Protein AF-A0A5J6WJ07-F1 (afdb_monomer_lite)

Organism: NCBI:txid1202962

Foldseek 3Di:
DDDPPPPPPDPPPPPDPPDDDQPCPQLVVLVVLLVCLVLVQWDKAFPPDPQWPDFAQDAPVPDDPQRVVLQVQFPHDSVVSHRWGKTFTPAWKQFQKWKKFFPAPPDLVQQKKWFGAGHPDDTDIFSDWDQPPVRGMTMTGDRDTGRIMIHHPRMHTGITGIGRVVVCVVDPVSVVSSVVSVVSSVVVVVVSVVSVVVVVVVSVVVVVVVVVVVVVVVVVVVVVVVVVVVVVVVVVVVVVVVVVVVVVVVVVVVVVVVVVVVVVVVVVVVVVVVVVVVVVVVVVVVVVVVVVVVVVVVVVVVVVVVVVVVVCVVVPPPDDPDDPDPVVVLVVLVVVLVVLVVVLVVLVVVLVVLVVVVVVVVVVVVVVCVVCVPDDPVVVCVVCVVVVVVSVVVNVVSVVVSVVSVVVSVVSVVVVVLLVVLQVVLVVVLVPPDPDPDDPVVSVVVSVVSSVVSSVVSVVPPPPDDDPPVVVVVVVVVVVVVVVVD

Radius of gyration: 76.67 Å; chains: 1; bounding box: 136×44×197 Å

Secondary structure (DSSP, 8-state):
------------------PPPP--HHHHHHHHHHHHHHHTT-EEEETT-TTEEEEEE--TTT--HHHHHHHHTTT--GGGGTTSEEEEEEEEEEEEEEEEEES---STTTTPEEEEESTT---EEE--EEEPTTSSEEEEEEEEEEEEEEE-TTEEEEEEEEEEHHHHHH-HHHHHHHHHHHHHHHHHHHHHHHHHHHHHHHHHHHHHHHHHHHHHHHHHHHHHHHHHHHHHHHHHHHHHHHHHHHHHHHHHHHHHHHHHHHHHHHHHHHHHHHHHHHHHHHHHHHHHHHHHHHHHHHHHHHHHHHHHHHHHHTTSSSS-----SHHHHHHHHHHHHHHHHHHHHHHHHHHHHHHHHHHHHHHHHHHHHHHTTTS-HHHHHHHHHHHHHHHHHHHHHHHHHHHHHHHHHHHHHHHHHHHHHHHHHHHHHHHH---SS--HHHHHHHHHHHHHHHHHHHHHS------TTTHHHHHHHHHHHHHHT-

Structure (mmCIF, N/CA/C/O backbone):
data_AF-A0A5J6WJ07-F1
#
_entry.id   AF-A0A5J6WJ07-F1
#
loop_
_atom_site.group_PDB
_atom_site.id
_atom_site.type_symbol
_atom_site.label_atom_id
_atom_site.label_alt_id
_atom_site.label_comp_id
_atom_site.label_asym_id
_atom_site.label_entity_id
_atom_site.label_seq_id
_atom_site.pdbx_PDB_ins_code
_atom_site.Cartn_x
_atom_site.Cartn_y
_atom_site.Cartn_z
_atom_site.occupancy
_atom_site.B_iso_or_equiv
_atom_site.auth_seq_id
_atom_site.auth_comp_id
_atom_site.auth_asym_id
_atom_site.auth_atom_id
_atom_site.pdbx_PDB_model_num
ATOM 1 N N . MET A 1 1 ? -27.379 -14.131 2.337 1.00 37.34 1 MET A N 1
ATOM 2 C CA . MET A 1 1 ? -26.709 -12.844 2.600 1.00 37.34 1 MET A CA 1
ATOM 3 C C . MET A 1 1 ? -26.099 -12.434 1.275 1.00 37.34 1 MET A C 1
ATOM 5 O O . MET A 1 1 ? -25.048 -12.936 0.903 1.00 37.34 1 MET A O 1
ATOM 9 N N . SER A 1 2 ? -26.890 -11.721 0.479 1.00 28.39 2 SER A N 1
ATOM 10 C CA . SER A 1 2 ? -26.543 -11.354 -0.892 1.00 28.39 2 SER A CA 1
ATOM 11 C C . SER A 1 2 ? -25.590 -10.172 -0.823 1.00 28.39 2 SER A C 1
ATOM 13 O O . SER A 1 2 ? -25.933 -9.148 -0.241 1.00 28.39 2 SER A O 1
ATOM 15 N N . ILE A 1 3 ? -24.376 -10.349 -1.335 1.00 29.55 3 ILE A N 1
ATOM 16 C CA . ILE A 1 3 ? -23.416 -9.261 -1.493 1.00 29.55 3 ILE A CA 1
ATOM 17 C C . ILE A 1 3 ? -23.908 -8.470 -2.705 1.00 29.55 3 ILE A C 1
ATOM 19 O O . ILE A 1 3 ? -23.762 -8.926 -3.837 1.00 29.55 3 ILE A O 1
ATOM 23 N N . GLU A 1 4 ? -24.578 -7.344 -2.458 1.00 31.83 4 GLU A N 1
ATOM 24 C CA . GLU A 1 4 ? -24.832 -6.343 -3.491 1.00 31.83 4 GLU A CA 1
ATOM 25 C C . GLU A 1 4 ? -23.481 -5.864 -4.021 1.00 31.83 4 GLU A C 1
ATOM 27 O O . GLU A 1 4 ? -22.634 -5.367 -3.274 1.00 31.83 4 GLU A O 1
ATOM 32 N N . ALA A 1 5 ? -23.267 -6.085 -5.316 1.00 31.66 5 ALA A N 1
ATOM 33 C CA . ALA A 1 5 ? -22.160 -5.510 -6.048 1.00 31.66 5 ALA A CA 1
ATOM 34 C C . ALA A 1 5 ? -22.345 -3.988 -6.045 1.00 31.66 5 ALA A C 1
ATOM 36 O O . ALA A 1 5 ? -23.301 -3.473 -6.620 1.00 31.66 5 ALA A O 1
ATOM 37 N N . ILE A 1 6 ? -21.453 -3.283 -5.351 1.00 35.78 6 ILE A N 1
ATOM 38 C CA . ILE A 1 6 ? -21.335 -1.834 -5.474 1.00 35.78 6 ILE A CA 1
ATOM 39 C C . ILE A 1 6 ? -20.705 -1.591 -6.843 1.00 35.78 6 ILE A C 1
ATOM 41 O O . ILE A 1 6 ? -19.511 -1.825 -7.032 1.00 35.78 6 ILE A O 1
ATOM 45 N N . ASP A 1 7 ? -21.540 -1.189 -7.794 1.00 35.72 7 ASP A N 1
ATOM 46 C CA . ASP A 1 7 ? -21.124 -0.698 -9.100 1.00 35.72 7 ASP A CA 1
ATOM 47 C C . ASP A 1 7 ? -20.390 0.631 -8.874 1.00 35.72 7 ASP A C 1
ATOM 49 O O . ASP A 1 7 ? -20.989 1.632 -8.475 1.00 35.72 7 ASP A O 1
ATOM 53 N N . ILE A 1 8 ? -19.063 0.631 -9.016 1.00 46.22 8 ILE A N 1
ATOM 54 C CA . ILE A 1 8 ? -18.267 1.860 -8.955 1.00 46.22 8 ILE A CA 1
ATOM 55 C C . ILE A 1 8 ? -18.301 2.468 -10.362 1.00 46.22 8 ILE A C 1
ATOM 57 O O . ILE A 1 8 ? -17.357 2.335 -11.141 1.00 46.22 8 ILE A O 1
ATOM 61 N N . GLU A 1 9 ? -19.420 3.111 -10.699 1.00 42.97 9 GLU A N 1
ATOM 62 C CA . GLU A 1 9 ? -19.522 4.032 -11.836 1.00 42.97 9 GLU A CA 1
ATOM 63 C C . GLU A 1 9 ? -18.617 5.240 -11.559 1.00 42.97 9 GLU A C 1
ATOM 65 O O . GLU A 1 9 ? -19.004 6.201 -10.898 1.00 42.97 9 GLU A O 1
ATOM 70 N N . GLY A 1 10 ? -17.361 5.169 -11.995 1.00 51.19 10 GLY A N 1
ATOM 71 C CA . GLY A 1 10 ? -16.411 6.246 -11.728 1.00 51.19 10 GLY A CA 1
ATOM 72 C C . GLY A 1 10 ? -14.991 5.970 -12.190 1.00 51.19 10 GLY A C 1
ATOM 73 O O . GLY A 1 10 ? -14.046 6.345 -11.503 1.00 51.19 10 GLY A O 1
ATOM 74 N N . THR A 1 11 ? -14.793 5.301 -13.325 1.00 47.97 11 THR A N 1
ATOM 75 C CA . THR A 1 11 ? -13.485 5.348 -13.988 1.00 47.97 11 THR A CA 1
ATOM 76 C C . THR A 1 11 ? -13.360 6.696 -14.686 1.00 47.97 11 THR A C 1
ATOM 78 O O . THR A 1 11 ? -13.681 6.813 -15.868 1.00 47.97 11 THR A O 1
ATOM 81 N N . GLU A 1 12 ? -12.922 7.723 -13.953 1.00 55.66 12 GLU A N 1
ATOM 82 C CA . GLU A 1 12 ? -12.341 8.907 -14.586 1.00 55.66 12 GLU A CA 1
ATOM 83 C C . GLU A 1 12 ? -11.189 8.421 -15.465 1.00 55.66 12 GLU A C 1
ATOM 85 O O . GLU A 1 12 ? -10.170 7.914 -14.987 1.00 55.66 12 GLU A O 1
ATOM 90 N N . THR A 1 13 ? -11.377 8.510 -16.779 1.00 52.38 13 THR A N 1
ATOM 91 C CA . THR A 1 13 ? -10.292 8.346 -17.735 1.00 52.38 13 THR A CA 1
ATOM 92 C C . THR A 1 13 ? -9.251 9.402 -17.410 1.00 52.38 13 THR A C 1
ATOM 94 O O . THR A 1 13 ? -9.499 10.593 -17.583 1.00 52.38 13 THR A O 1
ATOM 97 N N . ILE A 1 14 ? -8.102 8.964 -16.897 1.00 59.06 14 ILE A N 1
ATOM 98 C CA . ILE A 1 14 ? -6.955 9.834 -16.656 1.00 59.06 14 ILE A CA 1
ATOM 99 C C . ILE A 1 14 ? -6.512 10.347 -18.025 1.00 59.06 14 ILE A C 1
ATOM 101 O O . ILE A 1 14 ? -5.858 9.630 -18.785 1.00 59.06 14 ILE A O 1
ATOM 105 N N . GLU A 1 15 ? -6.905 11.574 -18.355 1.00 64.88 15 GLU A N 1
ATOM 106 C CA . GLU A 1 15 ? -6.375 12.283 -19.510 1.00 64.88 15 GLU A CA 1
ATOM 107 C C . GLU A 1 15 ? -4.896 12.553 -19.235 1.00 64.88 15 GLU A C 1
ATOM 109 O O . GLU A 1 15 ? -4.520 13.430 -18.452 1.00 64.88 15 GLU A O 1
ATOM 114 N N . ILE A 1 16 ? -4.042 11.726 -19.837 1.00 68.00 16 ILE A N 1
ATOM 115 C CA . ILE A 1 16 ? -2.609 11.986 -19.870 1.00 68.00 16 ILE A CA 1
ATOM 116 C C . ILE A 1 16 ? -2.452 13.282 -20.667 1.00 68.00 16 ILE A C 1
ATOM 118 O O . ILE A 1 16 ? -2.943 13.335 -21.800 1.00 68.00 16 ILE A O 1
ATOM 122 N N . PRO A 1 17 ? -1.817 14.327 -20.105 1.00 70.56 17 PRO A N 1
ATOM 123 C CA . PRO A 1 17 ? -1.602 15.560 -20.839 1.00 70.56 17 PRO A CA 1
ATOM 124 C C . PRO A 1 17 ? -0.925 15.224 -22.168 1.00 70.56 17 PRO A C 1
ATOM 126 O O . PRO A 1 17 ? 0.066 14.495 -22.208 1.00 70.56 17 PRO A O 1
ATOM 129 N N . LEU A 1 18 ? -1.513 15.701 -23.265 1.00 68.69 18 LEU A N 1
ATOM 130 C CA . LEU A 1 18 ? -0.944 15.562 -24.599 1.00 68.69 18 LEU A CA 1
ATOM 131 C C . LEU A 1 18 ? 0.363 16.355 -24.627 1.00 68.69 18 LEU A C 1
ATOM 133 O O . LEU A 1 18 ? 0.358 17.573 -24.786 1.00 68.69 18 LEU A O 1
ATOM 137 N N . PHE A 1 19 ? 1.481 15.663 -24.429 1.00 70.25 19 PHE A N 1
ATOM 138 C CA . PHE A 1 19 ? 2.799 16.242 -24.635 1.00 70.25 19 PHE A CA 1
ATOM 139 C C . PHE A 1 19 ? 2.958 16.500 -26.134 1.00 70.25 19 PHE A C 1
ATOM 141 O O . PHE A 1 19 ? 2.785 15.589 -26.946 1.00 70.25 19 PHE A O 1
ATOM 148 N N . GLU A 1 20 ? 3.227 17.752 -26.508 1.00 72.19 20 GLU A N 1
ATOM 149 C CA . GLU A 1 20 ? 3.480 18.114 -27.902 1.00 72.19 20 GLU A CA 1
ATOM 150 C C . GLU A 1 20 ? 4.617 17.245 -28.439 1.00 72.19 20 GLU A C 1
ATOM 152 O O . GLU A 1 20 ? 5.695 17.194 -27.850 1.00 72.19 20 GLU A O 1
ATOM 157 N N . ASN A 1 21 ? 4.387 16.528 -29.540 1.00 74.00 21 ASN A N 1
ATOM 158 C CA . ASN A 1 21 ? 5.443 15.714 -30.129 1.00 74.00 21 ASN A CA 1
ATOM 159 C C . ASN A 1 21 ? 6.635 16.619 -30.471 1.00 74.00 21 ASN A C 1
ATOM 161 O O . ASN A 1 21 ? 6.431 17.675 -31.077 1.00 74.00 21 ASN A O 1
ATOM 165 N N . PRO A 1 22 ? 7.867 16.229 -30.106 1.00 74.94 22 PRO A N 1
ATOM 166 C CA . PRO A 1 22 ? 9.035 17.023 -30.437 1.00 74.94 22 PRO A CA 1
ATOM 167 C C . PRO A 1 22 ? 9.085 17.165 -31.960 1.00 74.94 22 PRO A C 1
ATOM 169 O O . PRO A 1 22 ? 8.996 16.169 -32.681 1.00 74.94 22 PRO A O 1
ATOM 172 N N . SER A 1 23 ? 9.156 18.406 -32.450 1.00 78.81 23 SER A N 1
ATOM 173 C CA . SER A 1 23 ? 9.185 18.690 -33.887 1.00 78.81 23 SER A CA 1
ATOM 174 C C . SER A 1 23 ? 10.395 17.992 -34.510 1.00 78.81 23 SER A C 1
ATOM 176 O O . SER A 1 23 ? 11.530 18.430 -34.356 1.00 78.81 23 SER A O 1
ATOM 178 N N . MET A 1 24 ? 10.150 16.885 -35.214 1.00 90.25 24 MET A N 1
ATOM 179 C CA . MET A 1 24 ? 11.176 16.136 -35.953 1.00 90.25 24 MET A CA 1
ATOM 180 C C . MET A 1 24 ? 11.641 16.882 -37.210 1.00 90.25 24 MET A C 1
ATOM 182 O O . MET A 1 24 ? 12.639 16.506 -37.818 1.00 90.25 24 MET A O 1
ATOM 186 N N . THR A 1 25 ? 10.936 17.953 -37.582 1.00 91.88 25 THR A N 1
ATOM 187 C CA . THR A 1 25 ? 11.107 18.682 -38.839 1.00 91.88 25 THR A CA 1
ATOM 188 C C . THR A 1 25 ? 12.549 19.148 -39.055 1.00 91.88 25 THR A C 1
ATOM 190 O O . THR A 1 25 ? 13.117 18.901 -40.117 1.00 91.88 25 THR A O 1
ATOM 193 N N . ASP A 1 26 ? 13.180 19.759 -38.050 1.00 90.12 26 ASP A N 1
ATOM 194 C CA . ASP A 1 26 ? 14.529 20.330 -38.190 1.00 90.12 26 ASP A CA 1
ATOM 195 C C . ASP A 1 26 ? 15.616 19.246 -38.282 1.00 90.12 26 ASP A C 1
ATOM 197 O O . ASP A 1 26 ? 16.564 19.350 -39.074 1.00 90.12 26 ASP A O 1
ATOM 201 N N . PHE A 1 27 ? 15.433 18.144 -37.548 1.00 93.56 27 PHE A N 1
ATOM 202 C CA . PHE A 1 27 ? 16.288 16.964 -37.649 1.00 93.56 27 PHE A CA 1
ATOM 203 C C . PHE A 1 27 ? 16.159 16.295 -39.023 1.00 93.56 27 PHE A C 1
ATOM 205 O O . PHE A 1 27 ? 17.170 15.985 -39.653 1.00 93.56 27 PHE A O 1
ATOM 212 N N . GLU A 1 28 ? 14.936 16.112 -39.525 1.00 93.44 28 GLU A N 1
ATOM 213 C CA . GLU A 1 28 ? 14.680 15.531 -40.847 1.00 93.44 28 GLU A CA 1
ATOM 214 C C . GLU A 1 28 ? 15.274 16.385 -41.970 1.00 93.44 28 GLU A C 1
ATOM 216 O O . GLU A 1 28 ? 15.907 15.852 -42.886 1.00 93.44 28 GLU A O 1
ATOM 221 N N . ILE A 1 29 ? 15.136 17.712 -41.886 1.00 94.31 29 ILE A N 1
ATOM 222 C CA . ILE A 1 29 ? 15.759 18.649 -42.828 1.00 94.31 29 ILE A CA 1
ATOM 223 C C . ILE A 1 29 ? 17.283 18.484 -42.810 1.00 94.31 29 ILE A C 1
ATOM 225 O O . ILE A 1 29 ? 17.903 18.350 -43.871 1.00 94.31 29 ILE A O 1
ATOM 229 N N . SER A 1 30 ? 17.898 18.440 -41.626 1.00 93.75 30 SER A N 1
ATOM 230 C CA . SER A 1 30 ? 19.351 18.286 -41.488 1.00 93.75 30 SER A CA 1
ATOM 231 C C . SER A 1 30 ? 19.852 16.915 -41.952 1.00 93.75 30 SER A C 1
ATOM 233 O O . SER A 1 30 ? 20.887 16.828 -42.617 1.00 93.75 30 SER A O 1
ATOM 235 N N . MET A 1 31 ? 19.094 15.849 -41.690 1.00 94.25 31 MET A N 1
ATOM 236 C CA . MET A 1 31 ? 19.391 14.491 -42.149 1.00 94.25 31 MET A CA 1
ATOM 237 C C . MET A 1 31 ? 19.309 14.399 -43.675 1.00 94.25 31 MET A C 1
ATOM 239 O O . MET A 1 31 ? 20.206 13.858 -44.323 1.00 94.25 31 MET A O 1
ATOM 243 N N . ASN A 1 32 ? 18.278 14.993 -44.276 1.00 94.19 32 ASN A N 1
ATOM 244 C CA . ASN A 1 32 ? 18.139 15.071 -45.728 1.00 94.19 32 ASN A CA 1
ATOM 245 C C . ASN A 1 32 ? 19.266 15.886 -46.366 1.00 94.19 32 ASN A C 1
ATOM 247 O O . ASN A 1 32 ? 19.793 15.484 -47.406 1.00 94.19 32 ASN A O 1
ATOM 251 N N . LYS A 1 33 ? 19.684 16.992 -45.739 1.00 94.81 33 LYS A N 1
ATOM 252 C CA . LYS A 1 33 ? 20.829 17.789 -46.194 1.00 94.81 33 LYS A CA 1
ATOM 253 C C . LYS A 1 33 ? 22.119 16.970 -46.170 1.00 94.81 33 LYS A C 1
ATOM 255 O O . LYS A 1 33 ? 22.821 16.938 -47.175 1.00 94.81 33 LYS A O 1
ATOM 260 N N . PHE A 1 34 ? 22.395 16.256 -45.079 1.00 95.19 34 PHE A N 1
ATOM 261 C CA . PHE A 1 34 ? 23.558 15.373 -44.967 1.00 95.19 34 PHE A CA 1
ATOM 262 C C . PHE A 1 34 ? 23.544 14.249 -46.012 1.00 95.19 34 PHE A C 1
ATOM 264 O O . PHE A 1 34 ? 24.521 14.073 -46.743 1.00 95.19 34 PHE A O 1
ATOM 271 N N . ASN A 1 35 ? 22.411 13.561 -46.167 1.00 92.56 35 ASN A N 1
ATOM 272 C CA . ASN A 1 35 ? 22.239 12.525 -47.184 1.00 92.56 35 ASN A CA 1
ATOM 273 C C . ASN A 1 35 ? 22.428 13.078 -48.599 1.00 92.56 35 ASN A C 1
ATOM 275 O O . ASN A 1 35 ? 23.079 12.443 -49.421 1.00 92.56 35 ASN A O 1
ATOM 279 N N . THR A 1 36 ? 21.913 14.272 -48.890 1.00 93.56 36 THR A N 1
ATOM 280 C CA . THR A 1 36 ? 22.092 14.927 -50.194 1.00 93.56 36 THR A CA 1
ATOM 281 C C . THR A 1 36 ? 23.555 15.314 -50.428 1.00 93.56 36 THR A C 1
ATOM 283 O O . THR A 1 36 ? 24.085 15.089 -51.519 1.00 93.56 36 THR A O 1
ATOM 286 N N . SER A 1 37 ? 24.250 15.823 -49.405 1.00 93.44 37 SER A N 1
ATOM 287 C CA . SER A 1 37 ? 25.681 16.145 -49.476 1.00 93.44 37 SER A CA 1
ATOM 288 C C . SER A 1 37 ? 26.547 14.911 -49.738 1.00 93.44 37 SER A C 1
ATOM 290 O O . SER A 1 37 ? 27.511 15.016 -50.490 1.00 93.44 37 SER A O 1
ATOM 292 N N . ILE A 1 38 ? 26.188 13.743 -49.192 1.00 91.69 38 ILE A N 1
ATOM 293 C CA . ILE A 1 38 ? 26.867 12.465 -49.467 1.00 91.69 38 ILE A CA 1
ATOM 294 C C . ILE A 1 38 ? 26.488 11.924 -50.849 1.00 91.69 38 ILE A C 1
ATOM 296 O O . ILE A 1 38 ? 27.361 11.586 -51.646 1.00 91.69 38 ILE A O 1
ATOM 300 N N . ASN A 1 39 ? 25.192 11.861 -51.157 1.00 92.44 39 ASN A N 1
ATOM 301 C CA . ASN A 1 39 ? 24.683 11.273 -52.396 1.00 92.44 39 ASN A CA 1
ATOM 302 C C . ASN A 1 39 ? 25.146 12.043 -53.634 1.00 92.44 39 ASN A C 1
ATOM 304 O O . ASN A 1 39 ? 25.409 11.433 -54.665 1.00 92.44 39 ASN A O 1
ATOM 308 N N . SER A 1 40 ? 25.321 13.362 -53.523 1.00 93.12 40 SER A N 1
ATOM 309 C CA . SER A 1 40 ? 25.875 14.189 -54.603 1.00 93.12 40 SER A CA 1
ATOM 310 C C . SER A 1 40 ? 27.331 13.857 -54.961 1.00 93.12 40 SER A C 1
ATOM 312 O O . SER A 1 40 ? 27.799 14.276 -56.017 1.00 93.12 40 SER A O 1
ATOM 314 N N . GLN A 1 41 ? 28.041 13.087 -54.128 1.00 94.19 41 GLN A N 1
ATOM 315 C CA . GLN A 1 41 ? 29.410 12.638 -54.412 1.00 94.19 41 GLN A CA 1
ATOM 316 C C . GLN A 1 41 ? 29.469 11.346 -55.216 1.00 94.19 41 GLN A C 1
ATOM 318 O O . GLN A 1 41 ? 30.511 11.035 -55.798 1.00 94.19 41 GLN A O 1
ATOM 323 N N . PHE A 1 42 ? 28.371 10.589 -55.254 1.00 95.31 42 PHE A N 1
ATOM 324 C CA . PHE A 1 42 ? 28.301 9.379 -56.051 1.00 95.31 42 PHE A CA 1
ATOM 325 C C . PHE A 1 42 ? 28.155 9.737 -57.527 1.00 95.31 42 PHE A C 1
ATOM 327 O O . PHE A 1 42 ? 27.244 10.450 -57.943 1.00 95.31 42 PHE A O 1
ATOM 334 N N . MET A 1 43 ? 29.058 9.197 -58.334 1.00 95.50 43 MET A N 1
ATOM 335 C CA . MET A 1 43 ? 28.972 9.201 -59.784 1.00 95.50 43 MET A CA 1
ATOM 336 C C . MET A 1 43 ? 28.451 7.853 -60.282 1.00 95.50 43 MET A C 1
ATOM 338 O O . MET A 1 43 ? 28.760 6.796 -59.728 1.00 95.50 43 MET A O 1
ATOM 342 N N . ASN A 1 44 ? 27.698 7.886 -61.379 1.00 96.44 44 ASN A N 1
ATOM 343 C CA . ASN A 1 44 ? 27.260 6.681 -62.071 1.00 96.44 44 ASN A CA 1
ATOM 344 C C . ASN A 1 44 ? 28.325 6.252 -63.085 1.00 96.44 44 ASN A C 1
ATOM 346 O O . ASN A 1 44 ? 28.519 6.891 -64.119 1.00 96.44 44 ASN A O 1
ATOM 350 N N . VAL A 1 45 ? 29.010 5.150 -62.796 1.00 96.88 45 VAL A N 1
ATOM 351 C CA . VAL A 1 45 ? 29.990 4.521 -63.683 1.00 96.88 45 VAL A CA 1
ATOM 352 C C . VAL A 1 45 ? 29.272 3.480 -64.533 1.00 96.88 45 VAL A C 1
ATOM 354 O O . VAL A 1 45 ? 28.983 2.385 -64.064 1.00 96.88 45 VAL A O 1
ATOM 357 N N . SER A 1 46 ? 28.945 3.827 -65.776 1.00 96.56 46 SER A N 1
ATOM 358 C CA . SER A 1 46 ? 28.323 2.918 -66.747 1.00 96.56 46 SER A CA 1
ATOM 359 C C . SER A 1 46 ? 29.362 2.208 -67.620 1.00 96.56 46 SER A C 1
ATOM 361 O O . SER A 1 46 ? 30.532 2.583 -67.640 1.00 96.56 46 SER A O 1
ATOM 363 N N . THR A 1 47 ? 28.926 1.195 -68.371 1.00 93.50 47 THR A N 1
ATOM 364 C CA . THR A 1 47 ? 29.729 0.327 -69.260 1.00 93.50 47 THR A CA 1
ATOM 365 C C . THR A 1 47 ? 30.696 1.073 -70.195 1.00 93.50 47 THR A C 1
ATOM 367 O O . THR A 1 47 ? 31.749 0.536 -70.522 1.00 93.50 47 THR A O 1
ATOM 370 N N . GLY A 1 48 ? 30.358 2.296 -70.621 1.00 91.94 48 GLY A N 1
ATOM 371 C CA . GLY A 1 48 ? 31.181 3.132 -71.511 1.00 91.94 48 GLY A CA 1
ATOM 372 C C . GLY A 1 48 ? 31.964 4.246 -70.808 1.00 91.94 48 GLY A C 1
ATOM 373 O O . GLY A 1 48 ? 32.494 5.134 -71.471 1.00 91.94 48 GLY A O 1
ATOM 374 N N . SER A 1 49 ? 31.991 4.258 -69.475 1.00 95.38 49 SER A N 1
ATOM 375 C CA . SER A 1 49 ? 32.694 5.282 -68.706 1.00 95.38 49 SER A CA 1
ATOM 376 C C . SER A 1 49 ? 34.209 5.167 -68.876 1.00 95.38 49 SER A C 1
ATOM 378 O O . SER A 1 49 ? 34.768 4.077 -68.804 1.00 95.38 49 SER A O 1
ATOM 380 N N . GLN A 1 50 ? 34.898 6.309 -68.979 1.00 94.81 50 GLN A N 1
ATOM 381 C CA . GLN A 1 50 ? 36.371 6.384 -68.987 1.00 94.81 50 GLN A CA 1
ATOM 382 C C . GLN A 1 50 ? 37.014 5.862 -67.687 1.00 94.81 50 GLN A C 1
ATOM 384 O O . GLN A 1 50 ? 38.227 5.672 -67.609 1.00 94.81 50 GLN A O 1
ATOM 389 N N . ARG A 1 51 ? 36.204 5.640 -66.645 1.00 94.25 51 ARG A N 1
ATOM 390 C CA . ARG A 1 51 ? 36.630 5.045 -65.373 1.00 94.25 51 ARG A CA 1
ATOM 391 C C . ARG A 1 51 ? 36.711 3.522 -65.410 1.00 94.25 51 ARG A C 1
ATOM 393 O O . ARG A 1 51 ? 37.123 2.932 -64.417 1.00 94.25 51 ARG A O 1
ATOM 400 N N . ILE A 1 52 ? 36.319 2.893 -66.515 1.00 95.69 52 ILE A N 1
ATOM 401 C CA . ILE A 1 52 ? 36.467 1.458 -66.743 1.00 95.69 52 ILE A CA 1
ATOM 402 C C . ILE A 1 52 ? 37.677 1.245 -67.654 1.00 95.69 52 ILE A C 1
ATOM 404 O O . ILE A 1 52 ? 37.692 1.692 -68.796 1.00 95.69 52 ILE A O 1
ATOM 408 N N . ASN A 1 53 ? 38.686 0.548 -67.138 1.00 94.94 53 ASN A N 1
ATOM 409 C CA . ASN A 1 53 ? 39.895 0.196 -67.879 1.00 94.94 53 ASN A CA 1
ATOM 410 C C . ASN A 1 53 ? 39.709 -1.098 -68.690 1.00 94.94 53 ASN A C 1
ATOM 412 O O . ASN A 1 53 ? 40.272 -1.250 -69.769 1.00 94.94 53 ASN A O 1
ATOM 416 N N . PHE A 1 54 ? 38.912 -2.039 -68.177 1.00 96.25 54 PHE A N 1
ATOM 417 C CA . PHE A 1 54 ? 38.593 -3.295 -68.857 1.00 96.25 54 PHE A CA 1
ATOM 418 C C . PHE A 1 54 ? 37.164 -3.727 -68.525 1.00 96.25 54 PHE A C 1
ATOM 420 O O . PHE A 1 54 ? 36.756 -3.639 -67.369 1.00 96.25 54 PHE A O 1
ATOM 427 N N . ASN A 1 55 ? 36.415 -4.192 -69.523 1.00 96.06 55 ASN A N 1
ATOM 428 C CA . ASN A 1 55 ? 35.083 -4.768 -69.352 1.00 96.06 55 ASN A CA 1
ATOM 429 C C . ASN A 1 55 ? 34.834 -5.806 -70.446 1.00 96.06 55 ASN A C 1
ATOM 431 O O . ASN A 1 55 ? 34.549 -5.458 -71.592 1.00 96.06 55 ASN A O 1
ATOM 435 N N . GLY A 1 56 ? 34.977 -7.076 -70.089 1.00 95.75 56 GLY A N 1
ATOM 436 C CA . GLY A 1 56 ? 34.796 -8.177 -71.020 1.00 95.75 56 GLY A CA 1
ATOM 437 C C . GLY A 1 56 ? 35.254 -9.507 -70.441 1.00 95.75 56 GLY A C 1
ATOM 438 O O . GLY A 1 56 ? 35.644 -9.601 -69.277 1.00 95.75 56 GLY A O 1
ATOM 439 N N . ILE A 1 57 ? 35.183 -10.546 -71.268 1.00 96.12 57 ILE A N 1
ATOM 440 C CA . ILE A 1 57 ? 35.730 -11.859 -70.928 1.00 96.12 57 ILE A CA 1
ATOM 441 C C . ILE A 1 57 ? 37.255 -11.741 -70.941 1.00 96.12 57 ILE A C 1
ATOM 443 O O . ILE A 1 57 ? 37.839 -11.348 -71.953 1.00 96.12 57 ILE A O 1
ATOM 447 N N . LEU A 1 58 ? 37.891 -12.032 -69.809 1.00 96.38 58 LEU A N 1
ATOM 448 C CA . LEU A 1 58 ? 39.335 -11.932 -69.664 1.00 96.38 58 LEU A CA 1
ATOM 449 C C . LEU A 1 58 ? 40.018 -13.012 -70.508 1.00 96.38 58 LEU A C 1
ATOM 451 O O . LEU A 1 58 ? 39.686 -14.188 -70.390 1.00 96.38 58 LEU A O 1
ATOM 455 N N . SER A 1 59 ? 40.987 -12.609 -71.329 1.00 95.81 59 SER A N 1
ATOM 456 C CA . SER A 1 59 ? 41.917 -13.518 -71.999 1.00 95.81 59 SER A CA 1
ATOM 457 C C . SER A 1 59 ? 43.338 -13.123 -71.623 1.00 95.81 59 SER A C 1
ATOM 459 O O . SER A 1 59 ? 43.717 -11.959 -71.790 1.00 95.81 59 SER A O 1
ATOM 461 N N . VAL A 1 60 ? 44.124 -14.075 -71.113 1.00 93.06 60 VAL A N 1
ATOM 462 C CA . VAL A 1 60 ? 45.498 -13.823 -70.630 1.00 93.06 60 VAL A CA 1
ATOM 463 C C . VAL A 1 60 ? 46.392 -13.180 -71.702 1.00 93.06 60 VAL A C 1
ATOM 465 O O . VAL A 1 60 ? 47.262 -12.372 -71.372 1.00 93.06 60 VAL A O 1
ATOM 468 N N . GLU A 1 61 ? 46.163 -13.491 -72.979 1.00 92.56 61 GLU A N 1
ATOM 469 C CA . GLU A 1 61 ? 46.955 -12.987 -74.109 1.00 92.56 61 GLU A CA 1
ATOM 470 C C . GLU A 1 61 ? 46.519 -11.590 -74.585 1.00 92.56 61 GLU A C 1
ATOM 472 O O . GLU A 1 61 ? 47.327 -10.848 -75.141 1.00 92.56 61 GLU A O 1
ATOM 477 N N . GLY A 1 62 ? 45.257 -11.212 -74.349 1.00 88.94 62 GLY A N 1
ATOM 478 C CA . GLY A 1 62 ? 44.646 -9.984 -74.875 1.00 88.94 62 GLY A CA 1
ATOM 479 C C . GLY A 1 62 ? 44.554 -8.818 -73.886 1.00 88.94 62 GLY A C 1
ATOM 480 O O . GLY A 1 62 ? 43.988 -7.777 -74.219 1.00 88.94 62 GLY A O 1
ATOM 481 N N . ILE A 1 63 ? 45.054 -8.982 -72.661 1.00 93.31 63 ILE A N 1
ATOM 482 C CA . ILE A 1 63 ? 44.916 -7.989 -71.592 1.00 93.31 63 ILE A CA 1
ATOM 483 C C . ILE A 1 63 ? 46.008 -6.908 -71.653 1.00 93.31 63 ILE A C 1
ATOM 485 O O . ILE A 1 63 ? 47.198 -7.204 -71.772 1.00 93.31 63 ILE A O 1
ATOM 489 N N . ASP A 1 64 ? 45.620 -5.637 -71.505 1.00 93.88 64 ASP A N 1
ATOM 490 C CA . ASP A 1 64 ? 46.587 -4.539 -71.404 1.00 93.88 64 ASP A CA 1
ATOM 491 C C . ASP A 1 64 ? 47.475 -4.669 -70.150 1.00 93.88 64 ASP A C 1
ATOM 493 O O . ASP A 1 64 ? 47.056 -5.112 -69.075 1.00 93.88 64 ASP A O 1
ATOM 497 N N . SER A 1 65 ? 48.713 -4.199 -70.278 1.00 93.38 65 SER A N 1
ATOM 498 C CA . SER A 1 65 ? 49.716 -4.109 -69.219 1.00 93.38 65 SER A CA 1
ATOM 499 C C . SER A 1 65 ? 49.203 -3.445 -67.932 1.00 93.38 65 SER A C 1
ATOM 501 O O . SER A 1 65 ? 49.542 -3.904 -66.836 1.00 93.38 65 SER A O 1
ATOM 503 N N . LYS A 1 66 ? 48.346 -2.412 -68.023 1.00 92.62 66 LYS A N 1
ATOM 504 C CA . LYS A 1 66 ? 47.761 -1.751 -66.843 1.00 92.62 66 LYS A CA 1
ATOM 505 C C . LYS A 1 66 ? 46.752 -2.645 -66.133 1.00 92.62 66 LYS A C 1
ATOM 507 O O . LYS A 1 66 ? 46.790 -2.753 -64.909 1.00 92.62 66 LYS A O 1
ATOM 512 N N . ALA A 1 67 ? 45.875 -3.304 -66.887 1.00 93.38 67 ALA A N 1
ATOM 513 C CA . ALA A 1 67 ? 44.891 -4.240 -66.348 1.00 93.38 67 ALA A CA 1
ATOM 514 C C . ALA A 1 67 ? 45.578 -5.453 -65.695 1.00 93.38 67 ALA A C 1
ATOM 516 O O . ALA A 1 67 ? 45.231 -5.828 -64.575 1.00 93.38 67 ALA A O 1
ATOM 517 N N . LYS A 1 68 ? 46.640 -5.978 -66.323 1.00 94.12 68 LYS A N 1
ATOM 518 C CA . LYS A 1 68 ? 47.501 -7.017 -65.740 1.00 94.12 68 LYS A CA 1
ATOM 519 C C . LYS A 1 68 ? 48.103 -6.573 -64.410 1.00 94.12 68 LYS A C 1
ATOM 521 O O . LYS A 1 68 ? 48.034 -7.318 -63.441 1.00 94.12 68 LYS A O 1
ATOM 526 N N . LYS A 1 69 ? 48.629 -5.345 -64.329 1.00 92.56 69 LYS A N 1
ATOM 527 C CA . LYS A 1 69 ? 49.168 -4.790 -63.078 1.00 92.56 69 LYS A CA 1
ATOM 528 C C . LYS A 1 69 ? 48.102 -4.682 -61.982 1.00 92.56 69 LYS A C 1
ATOM 530 O O . LYS A 1 69 ? 48.389 -5.032 -60.846 1.00 92.56 69 LYS A O 1
ATOM 535 N N . ILE A 1 70 ? 46.883 -4.239 -62.304 1.00 92.25 70 ILE A N 1
ATOM 536 C CA . ILE A 1 70 ? 45.779 -4.147 -61.329 1.00 92.25 70 ILE A CA 1
ATOM 537 C C . ILE A 1 70 ? 45.439 -5.525 -60.747 1.00 92.25 70 ILE A C 1
ATOM 539 O O . ILE A 1 70 ? 45.300 -5.641 -59.531 1.00 92.25 70 ILE A O 1
ATOM 543 N N . ILE A 1 71 ? 45.336 -6.557 -61.594 1.00 92.62 71 ILE A N 1
ATOM 544 C CA . ILE A 1 71 ? 45.034 -7.928 -61.155 1.00 92.62 71 ILE A CA 1
ATOM 545 C C . ILE A 1 71 ? 46.195 -8.499 -60.338 1.00 92.62 71 ILE A C 1
ATOM 547 O O . ILE A 1 71 ? 45.958 -9.013 -59.251 1.00 92.62 71 ILE A O 1
ATOM 551 N N . THR A 1 72 ? 47.441 -8.359 -60.796 1.00 90.75 72 THR A N 1
ATOM 552 C CA . THR A 1 72 ? 48.618 -8.869 -60.070 1.00 90.75 72 THR A CA 1
ATOM 553 C C . THR A 1 72 ? 48.820 -8.179 -58.720 1.00 90.75 72 THR A C 1
ATOM 555 O O . THR A 1 72 ? 49.256 -8.816 -57.769 1.00 90.75 72 THR A O 1
ATOM 558 N N . ASN A 1 73 ? 48.486 -6.889 -58.614 1.00 90.25 73 ASN A N 1
ATOM 559 C CA . ASN A 1 73 ? 48.496 -6.161 -57.342 1.00 90.25 73 ASN A CA 1
ATOM 560 C C . ASN A 1 73 ? 47.276 -6.487 -56.457 1.00 90.25 73 ASN A C 1
ATOM 562 O O . ASN A 1 73 ? 47.157 -5.971 -55.348 1.00 90.25 73 ASN A O 1
ATOM 566 N N . SER A 1 74 ? 46.344 -7.310 -56.931 1.00 89.38 74 SER A N 1
ATOM 567 C CA . SER A 1 74 ? 45.217 -7.815 -56.148 1.00 89.38 74 SER A CA 1
ATOM 568 C C . SER A 1 74 ? 45.472 -9.259 -55.708 1.00 89.38 74 SER A C 1
ATOM 570 O O . SER A 1 74 ? 46.415 -9.908 -56.150 1.00 89.38 74 SER A O 1
ATOM 572 N N . ASN A 1 75 ? 44.593 -9.810 -54.875 1.00 82.38 75 ASN A N 1
ATOM 573 C CA . ASN A 1 75 ? 44.709 -11.191 -54.395 1.00 82.38 75 ASN A CA 1
ATOM 574 C C . ASN A 1 75 ? 44.230 -12.253 -55.414 1.00 82.38 75 ASN A C 1
ATOM 576 O O . ASN A 1 75 ? 43.794 -13.341 -55.023 1.00 82.38 75 ASN A O 1
ATOM 580 N N . TYR A 1 76 ? 44.281 -11.959 -56.716 1.00 91.12 76 TYR A N 1
ATOM 581 C CA . TYR A 1 76 ? 43.861 -12.864 -57.787 1.00 91.12 76 TYR A CA 1
ATOM 582 C C . TYR A 1 76 ? 45.012 -13.189 -58.737 1.00 91.12 76 TYR A C 1
ATOM 584 O O . TYR A 1 76 ? 45.720 -12.311 -59.221 1.00 91.12 76 TYR A O 1
ATOM 592 N N . GLU A 1 77 ? 45.159 -14.474 -59.053 1.00 92.19 77 GLU A N 1
ATOM 593 C CA . GLU A 1 77 ? 46.060 -14.929 -60.106 1.00 92.19 77 GLU A CA 1
ATOM 594 C C . GLU A 1 77 ? 45.394 -14.726 -61.467 1.00 92.19 77 GLU A C 1
ATOM 596 O O . GLU A 1 77 ? 44.266 -15.168 -61.679 1.00 92.19 77 GLU A O 1
ATOM 601 N N . ILE A 1 78 ? 46.098 -14.092 -62.407 1.00 94.50 78 ILE A N 1
ATOM 602 C CA . ILE A 1 78 ? 45.542 -13.770 -63.729 1.00 94.50 78 ILE A CA 1
ATOM 603 C C . ILE A 1 78 ? 45.064 -15.009 -64.496 1.00 94.50 78 ILE A C 1
ATOM 605 O O . ILE A 1 78 ? 44.029 -14.964 -65.151 1.00 94.50 78 ILE A O 1
ATOM 609 N N . ASN A 1 79 ? 45.772 -16.130 -64.346 1.00 94.69 79 ASN A N 1
ATOM 610 C CA . ASN A 1 79 ? 45.430 -17.395 -64.992 1.00 94.69 79 ASN A CA 1
ATOM 611 C C . ASN A 1 79 ? 44.127 -17.993 -64.441 1.00 94.69 79 ASN A C 1
ATOM 613 O O . ASN A 1 79 ? 43.439 -18.713 -65.152 1.00 94.69 79 ASN A O 1
ATOM 617 N N . ALA A 1 80 ? 43.776 -17.694 -63.186 1.00 93.81 80 ALA A N 1
ATOM 618 C CA . ALA A 1 80 ? 42.545 -18.179 -62.567 1.00 93.81 80 ALA A CA 1
ATOM 619 C C . ALA A 1 80 ? 41.302 -17.393 -63.014 1.00 93.81 80 ALA A C 1
ATOM 621 O O . ALA A 1 80 ? 40.187 -17.815 -62.725 1.00 93.81 80 ALA A O 1
ATOM 622 N N . LEU A 1 81 ? 41.499 -16.250 -63.678 1.00 95.25 81 LEU A N 1
ATOM 623 C CA . LEU A 1 81 ? 40.430 -15.396 -64.191 1.00 95.25 81 LEU A CA 1
ATOM 624 C C . LEU A 1 81 ? 40.209 -15.570 -65.703 1.00 95.25 81 LEU A C 1
ATOM 626 O O . LEU A 1 81 ? 39.352 -14.891 -66.265 1.00 95.25 81 LEU A O 1
ATOM 630 N N . ASP A 1 82 ? 40.977 -16.435 -66.375 1.00 95.88 82 ASP A N 1
ATOM 631 C CA . ASP A 1 82 ? 40.851 -16.664 -67.818 1.00 95.88 82 ASP A CA 1
ATOM 632 C C . ASP A 1 82 ? 39.458 -17.214 -68.163 1.00 95.88 82 ASP A C 1
ATOM 634 O O . ASP A 1 82 ? 38.974 -18.170 -67.554 1.00 95.88 82 ASP A O 1
ATOM 638 N N . GLY A 1 83 ? 38.783 -16.572 -69.116 1.00 94.50 83 GLY A N 1
ATOM 639 C CA . GLY A 1 83 ? 37.406 -16.891 -69.493 1.00 94.50 83 GLY A CA 1
ATOM 640 C C . GLY A 1 83 ? 36.320 -16.303 -68.581 1.00 94.50 83 GLY A C 1
ATOM 641 O O . GLY A 1 83 ? 35.134 -16.498 -68.857 1.00 94.50 83 GLY A O 1
ATOM 642 N N . GLU A 1 84 ? 36.670 -15.558 -67.529 1.00 96.06 84 GLU A N 1
ATOM 643 C CA . GLU A 1 84 ? 35.693 -14.918 -66.640 1.00 96.06 84 GLU A CA 1
ATOM 644 C C . GLU A 1 84 ? 35.336 -13.498 -67.101 1.00 96.06 84 GLU A C 1
ATOM 646 O O . GLU A 1 84 ? 36.154 -12.789 -67.688 1.00 96.06 84 GLU A O 1
ATOM 651 N N . LEU A 1 85 ? 34.105 -13.052 -66.825 1.00 96.06 85 LEU A N 1
ATOM 652 C CA . LEU A 1 85 ? 33.689 -11.678 -67.109 1.00 96.06 85 LEU A CA 1
ATOM 653 C C . LEU A 1 85 ? 34.230 -10.747 -66.020 1.00 96.06 85 LEU A C 1
ATOM 655 O O . LEU A 1 85 ? 33.736 -10.749 -64.891 1.00 96.06 85 LEU A O 1
ATOM 659 N N . VAL A 1 86 ? 35.229 -9.938 -66.361 1.00 96.81 86 VAL A N 1
ATOM 660 C CA . VAL A 1 86 ? 35.904 -9.039 -65.419 1.00 96.81 86 VAL A CA 1
ATOM 661 C C . VAL A 1 86 ? 35.649 -7.587 -65.809 1.00 96.81 86 VAL A C 1
ATOM 663 O O . VAL A 1 86 ? 35.824 -7.199 -66.964 1.00 96.81 86 VAL A O 1
ATOM 666 N N . ILE A 1 87 ? 35.278 -6.769 -64.824 1.00 97.31 87 ILE A N 1
ATOM 667 C CA . ILE A 1 87 ? 35.283 -5.309 -64.926 1.00 97.31 87 ILE A CA 1
ATOM 668 C C . ILE A 1 87 ? 36.392 -4.771 -64.033 1.00 97.31 87 ILE A C 1
ATOM 670 O O . ILE A 1 87 ? 36.383 -5.011 -62.828 1.00 97.31 87 ILE A O 1
ATOM 674 N N . LEU A 1 88 ? 37.332 -4.027 -64.612 1.00 96.81 88 LEU A N 1
ATOM 675 C CA . LEU A 1 88 ? 38.385 -3.322 -63.886 1.00 96.81 88 LEU A CA 1
ATOM 676 C C . LEU A 1 88 ? 38.178 -1.819 -64.011 1.00 96.81 88 LEU A C 1
ATOM 678 O O . LEU A 1 88 ? 38.044 -1.289 -65.115 1.00 96.81 88 LEU A O 1
ATOM 682 N N . PHE A 1 89 ? 38.207 -1.132 -62.877 1.00 96.44 89 PHE A N 1
ATOM 683 C CA . PHE A 1 89 ? 38.187 0.319 -62.803 1.00 96.44 89 PHE A CA 1
ATOM 684 C C . PHE A 1 89 ? 39.601 0.886 -62.958 1.00 96.44 89 PHE A C 1
ATOM 686 O O . PHE A 1 89 ? 40.590 0.248 -62.592 1.00 96.44 89 PHE A O 1
ATOM 693 N N . THR A 1 90 ? 39.694 2.089 -63.519 1.00 94.06 90 THR A N 1
ATOM 694 C CA . THR A 1 90 ? 40.965 2.795 -63.734 1.00 94.06 90 THR A CA 1
ATOM 695 C C . THR A 1 90 ? 41.639 3.144 -62.404 1.00 94.06 90 THR A C 1
ATOM 697 O O . THR A 1 90 ? 42.839 2.926 -62.245 1.00 94.06 90 THR A O 1
ATOM 700 N N . ASP A 1 91 ? 40.843 3.595 -61.432 1.00 93.19 91 ASP A N 1
ATOM 701 C CA . ASP A 1 91 ? 41.264 3.982 -60.085 1.00 93.19 91 ASP A CA 1
ATOM 702 C C . ASP A 1 91 ? 40.460 3.197 -59.031 1.00 93.19 91 ASP A C 1
ATOM 704 O O . ASP A 1 91 ? 39.393 2.667 -59.352 1.00 93.19 91 ASP A O 1
ATOM 708 N N . PRO A 1 92 ? 40.930 3.091 -57.772 1.00 94.25 92 PRO A N 1
ATOM 709 C CA . PRO A 1 92 ? 40.121 2.545 -56.685 1.00 94.25 92 PRO A CA 1
ATOM 710 C C . PRO A 1 92 ? 38.841 3.361 -56.499 1.00 94.25 92 PRO A C 1
ATOM 712 O O . PRO A 1 92 ? 38.895 4.564 -56.239 1.00 94.25 92 PRO A O 1
ATOM 715 N N . LEU A 1 93 ? 37.694 2.696 -56.594 1.00 95.75 93 LEU A N 1
ATOM 716 C CA . LEU A 1 93 ? 36.390 3.317 -56.407 1.00 95.75 93 LEU A CA 1
ATOM 717 C C . LEU A 1 93 ? 35.733 2.773 -55.143 1.00 95.75 93 LEU A C 1
ATOM 719 O O . LEU A 1 93 ? 35.708 1.562 -54.931 1.00 95.75 93 LEU A O 1
ATOM 723 N N . TYR A 1 94 ? 35.156 3.655 -54.330 1.00 95.69 94 TYR A N 1
ATOM 724 C CA . TYR A 1 94 ? 34.216 3.236 -53.296 1.00 95.69 94 TYR A CA 1
ATOM 725 C C . TYR A 1 94 ? 32.858 2.996 -53.947 1.00 95.69 94 TYR A C 1
ATOM 727 O O . TYR A 1 94 ? 32.190 3.944 -54.353 1.00 95.69 94 TYR A O 1
ATOM 735 N N . VAL A 1 95 ? 32.454 1.738 -54.088 1.00 96.19 95 VAL A N 1
ATOM 736 C CA . VAL A 1 95 ? 31.204 1.368 -54.759 1.00 96.19 95 VAL A CA 1
ATOM 737 C C . VAL A 1 95 ? 30.141 1.097 -53.703 1.00 96.19 95 VAL A C 1
ATOM 739 O O . VAL A 1 95 ? 30.274 0.153 -52.928 1.00 96.19 95 VAL A O 1
ATOM 742 N N . SER A 1 96 ? 29.071 1.898 -53.670 1.00 95.62 96 SER A N 1
ATOM 743 C CA . SER A 1 96 ? 27.936 1.650 -52.765 1.00 95.62 96 SER A CA 1
ATOM 744 C C . SER A 1 96 ? 26.979 0.622 -53.349 1.00 95.62 96 SER A C 1
ATOM 746 O O . SER A 1 96 ? 26.580 -0.327 -52.672 1.00 95.62 96 SER A O 1
ATOM 748 N N . MET A 1 97 ? 26.661 0.776 -54.633 1.00 96.56 97 MET A N 1
ATOM 749 C CA . MET A 1 97 ? 25.700 -0.058 -55.337 1.00 96.56 97 MET A CA 1
ATOM 750 C C . MET A 1 97 ? 26.218 -0.429 -56.719 1.00 96.56 97 MET A C 1
ATOM 752 O O . MET A 1 97 ? 26.716 0.418 -57.458 1.00 96.56 97 MET A O 1
ATOM 756 N N . LEU A 1 98 ? 26.071 -1.698 -57.074 1.00 96.56 98 LEU A N 1
ATOM 757 C CA . LEU A 1 98 ? 26.386 -2.229 -58.390 1.00 96.56 98 LEU A CA 1
ATOM 758 C C . LEU A 1 98 ? 25.129 -2.842 -58.992 1.00 96.56 98 LEU A C 1
ATOM 760 O O . LEU A 1 98 ? 24.520 -3.713 -58.381 1.00 96.56 98 LEU A O 1
ATOM 764 N N . THR A 1 99 ? 24.787 -2.441 -60.206 1.00 95.75 99 THR A N 1
ATOM 765 C CA . THR A 1 99 ? 23.644 -2.978 -60.936 1.00 95.75 99 THR A CA 1
ATOM 766 C C . THR A 1 99 ? 24.139 -3.811 -62.107 1.00 95.75 99 THR A C 1
ATOM 768 O O . THR A 1 99 ? 24.888 -3.336 -62.969 1.00 95.75 99 THR A O 1
ATOM 771 N N . CYS A 1 100 ? 23.697 -5.063 -62.162 1.00 94.56 100 CYS A N 1
ATOM 772 C CA . CYS A 1 100 ? 23.987 -5.978 -63.260 1.00 94.56 100 CYS A CA 1
ATOM 773 C C . CYS A 1 100 ? 22.691 -6.406 -63.948 1.00 94.56 100 CYS A C 1
ATOM 775 O O . CYS A 1 100 ? 21.665 -6.598 -63.298 1.00 94.56 100 CYS A O 1
ATOM 777 N N . ARG A 1 101 ? 22.750 -6.608 -65.262 1.00 93.12 101 ARG A N 1
ATOM 778 C CA . ARG A 1 101 ? 21.679 -7.194 -66.074 1.00 93.12 101 ARG A CA 1
ATOM 779 C C . ARG A 1 101 ? 21.953 -8.669 -66.312 1.00 93.12 101 ARG A C 1
ATOM 781 O O . ARG A 1 101 ? 23.103 -9.078 -66.344 1.00 93.12 101 ARG A O 1
ATOM 788 N N . GLY A 1 102 ? 20.925 -9.492 -66.458 1.00 89.06 102 GLY A N 1
ATOM 789 C CA . GLY A 1 102 ? 21.119 -10.925 -66.680 1.00 89.06 102 GLY A CA 1
ATOM 790 C C . GLY A 1 102 ? 19.898 -11.604 -67.280 1.00 89.06 102 GLY A C 1
ATOM 791 O O . GLY A 1 102 ? 18.777 -11.106 -67.175 1.00 89.06 102 GLY A O 1
ATOM 792 N N . LYS A 1 103 ? 20.116 -12.764 -67.914 1.00 82.88 103 LYS A N 1
ATOM 793 C CA . LYS A 1 103 ? 19.033 -13.564 -68.523 1.00 82.88 103 LYS A CA 1
ATOM 794 C C . LYS A 1 103 ? 18.112 -14.196 -67.470 1.00 82.88 103 LYS A C 1
ATOM 796 O O . LYS A 1 103 ? 16.922 -14.364 -67.725 1.00 82.88 103 LYS A O 1
ATOM 801 N N . SER A 1 104 ? 18.651 -14.550 -66.302 1.00 80.00 104 SER A N 1
ATOM 802 C CA . SER A 1 104 ? 17.895 -15.041 -65.146 1.00 80.00 104 SER A CA 1
ATOM 803 C C . SER A 1 104 ? 18.747 -14.955 -63.878 1.00 80.00 104 SER A C 1
ATOM 805 O O . SER A 1 104 ? 19.869 -15.448 -63.881 1.00 80.00 104 SER A O 1
ATOM 807 N N . PHE A 1 105 ? 18.202 -14.385 -62.801 1.00 81.75 105 PHE A N 1
ATOM 808 C CA . PHE A 1 105 ? 18.810 -14.366 -61.459 1.00 81.75 105 PHE A CA 1
ATOM 809 C C . PHE A 1 105 ? 18.162 -15.398 -60.512 1.00 81.75 105 PHE A C 1
ATOM 811 O O . PHE A 1 105 ? 18.127 -15.217 -59.298 1.00 81.75 105 PHE A O 1
ATOM 818 N N . ARG A 1 106 ? 17.563 -16.467 -61.063 1.00 77.25 106 ARG A N 1
ATOM 819 C CA . ARG A 1 106 ? 16.826 -17.471 -60.269 1.00 77.25 106 ARG A CA 1
ATOM 820 C C . ARG A 1 10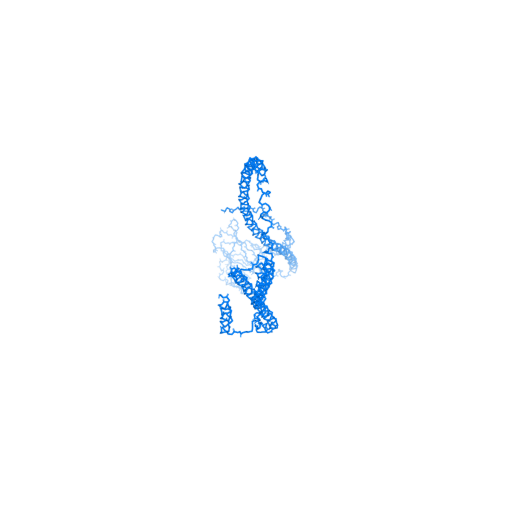6 ? 17.730 -18.451 -59.523 1.00 77.25 106 ARG A C 1
ATOM 822 O O . ARG A 1 106 ? 17.298 -19.003 -58.516 1.00 77.25 106 ARG A O 1
ATOM 829 N N . ASP A 1 107 ? 18.945 -18.682 -60.013 1.00 80.62 107 ASP A N 1
ATOM 830 C CA . ASP A 1 107 ? 19.916 -19.545 -59.342 1.00 80.62 107 ASP A CA 1
ATOM 831 C C . ASP A 1 107 ? 20.805 -18.694 -58.431 1.00 80.62 107 ASP A C 1
ATOM 833 O O . ASP A 1 107 ? 21.534 -17.821 -58.903 1.00 80.62 107 ASP A O 1
ATOM 837 N N . SER A 1 108 ? 20.771 -18.963 -57.125 1.00 73.38 108 SER A N 1
ATOM 838 C CA . SER A 1 108 ? 21.559 -18.239 -56.123 1.00 73.38 108 SER A CA 1
ATOM 839 C C . SER A 1 108 ? 23.064 -18.277 -56.401 1.00 73.38 108 SER A C 1
ATOM 841 O O . SER A 1 108 ? 23.771 -17.338 -56.036 1.00 73.38 108 SER A O 1
ATOM 843 N N . LYS A 1 109 ? 23.556 -19.315 -57.094 1.00 75.62 109 LYS A N 1
ATOM 844 C CA . LYS A 1 109 ? 24.963 -19.424 -57.507 1.00 75.62 109 LYS A CA 1
ATOM 845 C C . LYS A 1 109 ? 25.302 -18.535 -58.703 1.00 75.62 109 LYS A C 1
ATOM 847 O O . LYS A 1 109 ? 26.422 -18.046 -58.794 1.00 75.62 109 LYS A O 1
ATOM 852 N N . SER A 1 110 ? 24.336 -18.284 -59.587 1.00 74.56 110 SER A N 1
ATOM 853 C CA . SER A 1 110 ? 24.509 -17.411 -60.759 1.00 74.56 110 SER A CA 1
ATOM 854 C C . SER A 1 110 ? 24.548 -15.915 -60.410 1.00 74.56 110 SER A C 1
ATOM 856 O O . SER A 1 110 ? 24.950 -15.100 -61.240 1.00 74.56 110 SER A O 1
ATOM 858 N N . CYS A 1 111 ? 24.177 -15.569 -59.172 1.00 80.12 111 CYS A N 1
ATOM 859 C CA . CYS A 1 111 ? 24.097 -14.202 -58.655 1.00 80.12 111 CYS A CA 1
ATOM 860 C C . CYS A 1 111 ? 25.240 -13.849 -57.693 1.00 80.12 111 CYS A C 1
ATOM 862 O O . CYS A 1 111 ? 25.108 -12.933 -56.890 1.00 80.12 111 CYS A O 1
ATOM 864 N N . MET A 1 112 ? 26.337 -14.606 -57.692 1.00 91.12 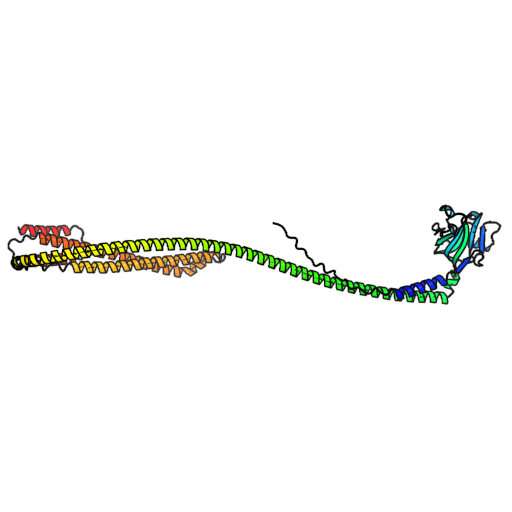112 MET A N 1
ATOM 865 C CA . MET A 1 112 ? 27.482 -14.308 -56.837 1.00 91.12 112 MET A CA 1
ATOM 866 C C . MET A 1 112 ? 28.467 -13.425 -57.597 1.00 91.12 112 MET A C 1
ATOM 868 O O . MET A 1 112 ? 28.939 -13.802 -58.669 1.00 91.12 112 MET A O 1
ATOM 872 N N . ILE A 1 113 ? 28.795 -12.264 -57.033 1.00 94.81 113 ILE A N 1
ATOM 873 C CA . ILE A 1 113 ? 29.863 -11.404 -57.547 1.00 94.81 113 ILE A CA 1
ATOM 874 C C . ILE A 1 113 ? 31.102 -11.543 -56.665 1.00 94.81 113 ILE A C 1
ATOM 876 O O . ILE A 1 113 ? 31.008 -11.640 -55.436 1.00 94.81 113 ILE A O 1
ATOM 880 N N . ARG A 1 114 ? 32.276 -11.551 -57.293 1.00 95.62 114 ARG A N 1
ATOM 881 C CA . ARG A 1 114 ? 33.563 -11.449 -56.595 1.00 95.62 114 ARG A CA 1
ATOM 882 C C . ARG A 1 114 ? 34.078 -10.032 -56.714 1.00 95.62 114 ARG A C 1
ATOM 884 O O . ARG A 1 114 ? 34.052 -9.451 -57.796 1.00 95.62 114 ARG A O 1
ATOM 891 N N . LEU A 1 115 ? 34.577 -9.494 -55.613 1.00 95.88 115 LEU A N 1
ATOM 892 C CA . LEU A 1 115 ? 35.209 -8.185 -55.606 1.00 95.88 115 LEU A CA 1
ATOM 893 C C . LEU A 1 115 ? 36.713 -8.343 -55.810 1.00 95.88 115 LEU A C 1
ATOM 895 O O . LEU A 1 115 ? 37.342 -9.218 -55.208 1.00 95.88 115 LEU A O 1
ATOM 899 N N . ILE A 1 116 ? 37.280 -7.470 -56.637 1.00 94.88 116 ILE A N 1
ATOM 900 C CA . ILE A 1 116 ? 38.722 -7.271 -56.761 1.00 94.88 116 ILE A CA 1
ATOM 901 C C . ILE A 1 116 ? 39.055 -6.043 -55.920 1.00 94.88 116 ILE A C 1
ATOM 903 O O . ILE A 1 116 ? 38.980 -4.904 -56.384 1.00 94.88 116 ILE A O 1
ATOM 907 N N . SER A 1 117 ? 39.353 -6.271 -54.650 1.00 90.25 117 SER A N 1
ATOM 908 C CA . SER A 1 117 ? 39.783 -5.244 -53.705 1.00 90.25 117 SER A CA 1
ATOM 909 C C . SER A 1 117 ? 41.297 -4.986 -53.811 1.00 90.25 117 SER A C 1
ATOM 911 O O . SER A 1 117 ? 42.031 -5.740 -54.453 1.00 90.25 117 SER A O 1
ATOM 913 N N . GLY A 1 118 ? 41.758 -3.860 -53.254 1.00 79.50 118 GLY A N 1
ATOM 914 C CA . GLY A 1 118 ? 43.168 -3.447 -53.289 1.00 79.50 118 GLY A CA 1
ATOM 915 C C . GLY A 1 118 ? 44.123 -4.374 -52.518 1.00 79.50 118 GLY A C 1
ATOM 916 O O . GLY A 1 118 ? 43.694 -5.347 -51.898 1.00 79.50 118 GLY A O 1
ATOM 917 N N . GLU A 1 119 ? 45.419 -4.055 -52.577 1.00 71.75 119 GLU A N 1
ATOM 918 C CA . GLU A 1 119 ? 46.543 -4.874 -52.086 1.00 71.75 119 GLU A CA 1
ATOM 919 C C . GLU A 1 119 ? 46.270 -5.564 -50.729 1.00 71.75 119 GLU A C 1
ATOM 921 O O . GLU A 1 119 ? 45.866 -4.926 -49.757 1.00 71.75 119 GLU A O 1
ATOM 926 N N . PHE A 1 120 ? 46.502 -6.884 -50.683 1.00 62.97 120 PHE A N 1
ATOM 927 C CA . PHE A 1 120 ? 46.459 -7.761 -49.498 1.00 62.97 120 PHE A CA 1
ATOM 928 C C . PHE A 1 120 ? 45.102 -7.975 -48.802 1.00 62.97 120 PHE A C 1
ATOM 930 O O . PHE A 1 120 ? 45.058 -8.542 -47.712 1.00 62.97 120 PHE A O 1
ATOM 937 N N . SER A 1 121 ? 43.980 -7.608 -49.419 1.00 74.88 121 SER A N 1
ATOM 938 C CA . SER A 1 121 ? 42.646 -7.841 -48.838 1.00 74.88 121 SER A CA 1
ATOM 939 C C . SER A 1 121 ? 42.057 -9.213 -49.195 1.00 74.88 121 SER A C 1
ATOM 941 O O . SER A 1 121 ? 42.102 -9.643 -50.347 1.00 74.88 121 SER A O 1
ATOM 943 N N . GLU A 1 122 ? 41.492 -9.925 -48.215 1.00 84.94 122 GLU A N 1
ATOM 944 C CA . GLU A 1 122 ? 40.836 -11.223 -48.439 1.00 84.94 122 GLU A CA 1
ATOM 945 C C . GLU A 1 122 ? 39.835 -11.173 -49.606 1.00 84.94 122 GLU A C 1
ATOM 947 O O . GLU A 1 122 ? 39.165 -10.162 -49.826 1.00 84.94 122 GLU A O 1
ATOM 952 N N . LYS A 1 123 ? 39.721 -12.273 -50.363 1.00 89.12 123 LYS A N 1
ATOM 953 C CA . LYS A 1 123 ? 38.770 -12.370 -51.478 1.00 89.12 123 LYS A CA 1
ATOM 954 C C . LYS A 1 123 ? 37.348 -12.203 -50.942 1.00 89.12 123 LYS A C 1
ATOM 956 O O . LYS A 1 123 ? 36.843 -13.070 -50.232 1.00 89.12 123 LYS A O 1
ATOM 961 N N . LYS A 1 124 ? 36.700 -11.096 -51.300 1.00 91.50 124 LYS A N 1
ATOM 962 C CA . LYS A 1 124 ? 35.330 -10.789 -50.884 1.00 91.50 124 LYS A CA 1
ATOM 963 C C . LYS A 1 124 ? 34.328 -11.259 -51.926 1.00 91.50 124 LYS A C 1
ATOM 965 O O . LYS A 1 124 ? 34.498 -11.049 -53.129 1.00 91.50 124 LYS A O 1
ATOM 970 N N . PHE A 1 125 ? 33.253 -11.859 -51.435 1.00 92.00 125 PHE A N 1
ATOM 971 C CA . PHE A 1 125 ? 32.158 -12.364 -52.244 1.00 92.00 125 PHE A CA 1
ATOM 972 C C . PHE A 1 125 ? 30.847 -11.763 -51.757 1.00 92.00 125 PHE A C 1
ATOM 974 O O . PHE A 1 125 ? 30.589 -11.729 -50.554 1.00 92.00 125 PHE A O 1
ATOM 981 N N . ILE A 1 126 ? 30.002 -11.329 -52.688 1.00 90.81 126 ILE A N 1
ATOM 982 C CA . ILE A 1 126 ? 28.669 -10.817 -52.375 1.00 90.81 126 ILE A CA 1
ATOM 983 C C . ILE A 1 126 ? 27.648 -11.663 -53.123 1.00 90.81 126 ILE A C 1
ATOM 985 O O . ILE A 1 126 ? 27.670 -11.761 -54.346 1.00 90.81 126 ILE A O 1
ATOM 989 N N . SER A 1 127 ? 26.745 -12.279 -52.365 1.00 86.94 127 SER A N 1
ATOM 990 C CA . SER A 1 127 ? 25.607 -13.051 -52.881 1.00 86.94 127 SER A CA 1
ATOM 991 C C . SER A 1 127 ? 24.266 -12.341 -52.664 1.00 86.94 127 SER A C 1
ATOM 993 O O . SER A 1 127 ? 23.259 -12.687 -53.287 1.00 86.94 127 SER A O 1
ATOM 995 N N . ARG A 1 128 ? 24.232 -11.334 -51.779 1.00 76.69 128 ARG A N 1
ATOM 996 C CA . ARG A 1 128 ? 23.012 -10.613 -51.410 1.00 76.69 128 ARG A CA 1
ATOM 997 C C . ARG A 1 128 ? 22.716 -9.522 -52.434 1.00 76.69 128 ARG A C 1
ATOM 999 O O . ARG A 1 128 ? 23.443 -8.535 -52.511 1.00 76.69 128 ARG A O 1
ATOM 1006 N N . HIS A 1 129 ? 21.625 -9.699 -53.169 1.00 79.94 129 HIS A N 1
ATOM 1007 C CA . HIS A 1 129 ? 21.141 -8.742 -54.155 1.00 79.94 129 HIS A CA 1
ATOM 1008 C C . HIS A 1 129 ? 19.638 -8.502 -53.993 1.00 79.94 129 HIS A C 1
ATOM 1010 O O . HIS A 1 129 ? 18.902 -9.402 -53.582 1.00 79.94 129 HIS A O 1
ATOM 1016 N N . SER A 1 130 ? 19.181 -7.290 -54.299 1.00 83.94 130 SER A N 1
ATOM 1017 C CA . SER A 1 130 ? 17.766 -7.020 -54.562 1.00 83.94 130 SER A CA 1
ATOM 1018 C C . SER A 1 130 ? 17.511 -7.209 -56.052 1.00 83.94 130 SER A C 1
ATOM 1020 O O . SER A 1 130 ? 18.193 -6.624 -56.889 1.00 83.94 130 SER A O 1
ATOM 1022 N N . VAL A 1 131 ? 16.541 -8.056 -56.392 1.00 80.44 131 VAL A N 1
ATOM 1023 C CA . VAL A 1 131 ? 16.072 -8.205 -57.773 1.00 80.44 131 VAL A CA 1
ATOM 1024 C C . VAL A 1 131 ? 14.957 -7.190 -57.985 1.00 80.44 131 VAL A C 1
ATOM 1026 O O . VAL A 1 131 ? 13.972 -7.197 -57.243 1.00 80.44 131 VAL A O 1
ATOM 1029 N N . THR A 1 132 ? 15.094 -6.313 -58.979 1.00 80.06 132 THR A N 1
ATOM 1030 C CA . THR A 1 132 ? 14.016 -5.377 -59.323 1.00 80.06 132 THR A CA 1
ATOM 1031 C C . THR A 1 132 ? 12.821 -6.141 -59.901 1.00 80.06 132 THR A C 1
ATOM 1033 O O . THR A 1 132 ? 12.945 -7.265 -60.393 1.00 80.06 132 THR A O 1
ATOM 1036 N N . SER A 1 133 ? 11.630 -5.545 -59.853 1.00 63.59 133 SER A N 1
ATOM 1037 C CA . SER A 1 133 ? 10.333 -6.191 -60.123 1.00 63.59 133 SER A CA 1
ATOM 1038 C C . SER A 1 133 ? 10.172 -6.837 -61.512 1.00 63.59 133 SER A C 1
ATOM 1040 O O . SER A 1 133 ? 9.175 -7.508 -61.753 1.00 63.59 133 SER A O 1
ATOM 1042 N N . HIS A 1 134 ? 11.132 -6.676 -62.430 1.00 76.69 134 HIS A N 1
ATOM 1043 C CA . HIS A 1 134 ? 11.136 -7.306 -63.760 1.00 76.69 134 HIS A CA 1
ATOM 1044 C C . HIS A 1 134 ? 12.108 -8.495 -63.881 1.00 76.69 134 HIS A C 1
ATOM 1046 O O . HIS A 1 134 ? 12.214 -9.092 -64.953 1.00 76.69 134 HIS A O 1
ATOM 1052 N N . GLY A 1 135 ? 12.835 -8.855 -62.815 1.00 78.06 135 GLY A N 1
ATOM 1053 C CA . GLY A 1 135 ? 13.679 -10.057 -62.769 1.00 78.06 135 GLY A CA 1
ATOM 1054 C C . GLY A 1 135 ? 14.936 -10.029 -63.649 1.00 78.06 135 GLY A C 1
ATOM 1055 O O . GLY A 1 135 ? 15.612 -11.050 -63.758 1.00 78.06 135 GLY A O 1
ATOM 1056 N N . ARG A 1 136 ? 15.226 -8.894 -64.302 1.00 86.50 136 ARG A N 1
ATOM 1057 C CA . ARG A 1 136 ? 16.318 -8.720 -65.281 1.00 86.50 136 ARG A CA 1
ATOM 1058 C C . ARG A 1 136 ? 17.477 -7.868 -64.783 1.00 86.50 136 ARG A C 1
ATOM 1060 O O . ARG A 1 136 ? 18.508 -7.841 -65.450 1.00 86.50 136 ARG A O 1
ATOM 1067 N N . GLU A 1 137 ? 17.319 -7.199 -63.646 1.00 91.94 137 GLU A N 1
ATOM 1068 C CA . GLU A 1 137 ? 18.370 -6.423 -62.991 1.00 91.94 137 GLU A CA 1
ATOM 1069 C C . GLU A 1 137 ? 18.534 -6.896 -61.547 1.00 91.94 137 GLU A C 1
ATOM 1071 O O . GLU A 1 137 ? 17.552 -7.131 -60.836 1.00 91.94 137 GLU A O 1
ATOM 1076 N N . ALA A 1 138 ? 19.789 -7.057 -61.144 1.00 92.25 138 ALA A N 1
ATOM 1077 C CA . ALA A 1 138 ? 20.191 -7.358 -59.783 1.00 92.25 138 ALA A CA 1
ATOM 1078 C C . ALA A 1 138 ? 21.037 -6.200 -59.255 1.00 92.25 138 ALA A C 1
ATOM 1080 O O . ALA A 1 138 ? 22.031 -5.818 -59.876 1.00 92.25 138 ALA A O 1
ATOM 1081 N N . GLU A 1 139 ? 20.633 -5.666 -58.108 1.00 94.56 139 GLU A N 1
ATOM 1082 C CA . GLU A 1 139 ? 21.344 -4.622 -57.381 1.00 94.56 139 GLU A CA 1
ATOM 1083 C C . GLU A 1 139 ? 22.120 -5.239 -56.218 1.00 94.56 139 GLU A C 1
ATOM 1085 O O . GLU A 1 139 ? 21.552 -5.885 -55.335 1.00 94.56 139 GLU A O 1
ATOM 1090 N N . TYR A 1 140 ? 23.426 -5.011 -56.197 1.00 95.06 140 TYR A N 1
ATOM 1091 C CA . TYR A 1 140 ? 24.343 -5.475 -55.169 1.00 95.06 140 TYR A CA 1
ATOM 1092 C C . TYR A 1 140 ? 24.771 -4.293 -54.305 1.00 95.06 140 TYR A C 1
ATOM 1094 O O . TYR A 1 140 ? 25.338 -3.325 -54.812 1.00 95.06 140 TYR A O 1
ATOM 1102 N N . LYS A 1 141 ? 24.537 -4.381 -52.992 1.00 95.44 141 LYS A N 1
ATOM 1103 C CA . LYS A 1 141 ? 25.048 -3.405 -52.019 1.00 95.44 141 LYS A CA 1
ATOM 1104 C C . LYS A 1 141 ? 26.458 -3.816 -51.610 1.00 95.44 141 LYS A C 1
ATOM 1106 O O . LYS A 1 141 ? 26.615 -4.822 -50.920 1.00 95.44 141 LYS A O 1
ATOM 1111 N N . ILE A 1 142 ? 27.458 -3.070 -52.074 1.00 93.75 142 ILE A N 1
ATOM 1112 C CA . ILE A 1 142 ? 28.877 -3.409 -51.907 1.00 93.75 142 ILE A CA 1
ATOM 1113 C C . ILE A 1 142 ? 29.473 -2.649 -50.721 1.00 93.75 142 ILE A C 1
ATOM 1115 O O . ILE A 1 142 ? 30.005 -3.275 -49.810 1.00 93.75 142 ILE A O 1
ATOM 1119 N N . ASN A 1 143 ? 29.318 -1.322 -50.700 1.00 94.12 143 ASN A N 1
ATOM 1120 C CA . ASN A 1 143 ? 29.857 -0.415 -49.681 1.00 94.12 143 ASN A CA 1
ATOM 1121 C C . ASN A 1 143 ? 31.352 -0.645 -49.387 1.00 94.12 143 ASN A C 1
ATOM 1123 O O . ASN A 1 143 ? 31.762 -0.655 -48.226 1.00 94.12 143 ASN A O 1
ATOM 1127 N N . ASP A 1 144 ? 32.162 -0.836 -50.431 1.00 93.94 144 ASP A N 1
ATOM 1128 C CA . ASP A 1 144 ? 33.582 -1.187 -50.306 1.00 93.94 144 ASP A CA 1
ATOM 1129 C C . ASP A 1 144 ? 34.444 -0.495 -51.369 1.00 93.94 144 ASP A C 1
ATOM 1131 O O . ASP A 1 144 ? 33.948 -0.078 -52.419 1.00 93.94 144 ASP A O 1
ATOM 1135 N N . ILE A 1 145 ? 35.745 -0.391 -51.098 1.00 94.06 145 ILE A N 1
ATOM 1136 C CA . ILE A 1 145 ? 36.731 0.164 -52.027 1.00 94.06 145 ILE A CA 1
ATOM 1137 C C . ILE A 1 145 ? 37.251 -0.968 -52.907 1.00 94.06 145 ILE A C 1
ATOM 1139 O O . ILE A 1 145 ? 37.975 -1.859 -52.455 1.00 94.06 145 ILE A O 1
ATOM 1143 N N . ILE A 1 146 ? 36.906 -0.919 -54.188 1.00 95.25 146 ILE A N 1
ATOM 1144 C CA . ILE A 1 146 ? 37.239 -1.966 -55.146 1.00 95.25 146 ILE A CA 1
ATOM 1145 C C . ILE A 1 146 ? 37.946 -1.391 -56.370 1.00 95.25 146 ILE A C 1
ATOM 1147 O O . ILE A 1 146 ? 37.718 -0.260 -56.794 1.00 95.25 146 ILE A O 1
ATOM 1151 N N . ARG A 1 147 ? 38.831 -2.200 -56.948 1.00 95.50 147 ARG A N 1
ATOM 1152 C CA . ARG A 1 147 ? 39.486 -1.954 -58.239 1.00 95.50 147 ARG A CA 1
ATOM 1153 C C . ARG A 1 147 ? 38.786 -2.678 -59.381 1.00 95.50 147 ARG A C 1
ATOM 1155 O O . ARG A 1 147 ? 39.069 -2.401 -60.539 1.00 95.50 147 ARG A O 1
ATOM 1162 N N . GLY A 1 148 ? 37.875 -3.592 -59.074 1.00 96.25 148 GLY A N 1
ATOM 1163 C CA . GLY A 1 148 ? 37.100 -4.298 -60.076 1.00 96.25 148 GLY A CA 1
ATOM 1164 C C . GLY A 1 148 ? 36.110 -5.281 -59.477 1.00 96.25 148 GLY A C 1
ATOM 1165 O O . GLY A 1 148 ? 36.054 -5.480 -58.262 1.00 96.25 148 GLY A O 1
ATOM 1166 N N . VAL A 1 149 ? 35.341 -5.909 -60.354 1.00 97.12 149 VAL A N 1
ATOM 1167 C CA . VAL A 1 149 ? 34.393 -6.973 -60.027 1.00 97.12 149 VAL A CA 1
ATOM 1168 C C . VAL A 1 149 ? 34.493 -8.086 -61.056 1.00 97.12 149 VAL A C 1
ATOM 1170 O O . VAL A 1 149 ? 34.729 -7.835 -62.236 1.00 97.12 149 VAL A O 1
ATOM 1173 N N . ILE A 1 150 ? 34.292 -9.317 -60.605 1.00 96.88 150 ILE A N 1
ATOM 1174 C CA . ILE A 1 150 ? 34.168 -10.483 -61.472 1.00 96.88 150 ILE A CA 1
ATOM 1175 C C . ILE A 1 150 ? 32.717 -10.937 -61.404 1.00 96.88 150 ILE A C 1
ATOM 1177 O O . ILE A 1 150 ? 32.176 -11.197 -60.321 1.00 96.88 150 ILE A O 1
ATOM 1181 N N . LEU A 1 151 ? 32.100 -11.004 -62.575 1.00 95.69 151 LEU A N 1
ATOM 1182 C CA . LEU A 1 151 ? 30.704 -11.340 -62.772 1.00 95.69 151 LEU A CA 1
ATOM 1183 C C . LEU A 1 151 ? 30.557 -12.766 -63.317 1.00 95.69 151 LEU A C 1
ATOM 1185 O O . LEU A 1 151 ? 31.480 -13.336 -63.899 1.00 95.69 151 LEU A O 1
ATOM 1189 N N . SER A 1 152 ? 29.369 -13.342 -63.133 1.00 93.06 152 SER A N 1
ATOM 1190 C CA . SER A 1 152 ? 28.997 -14.595 -63.792 1.00 93.06 152 SER A CA 1
ATOM 1191 C C . SER A 1 152 ? 28.927 -14.391 -65.317 1.00 93.06 152 SER A C 1
ATOM 1193 O O . SER A 1 152 ? 28.458 -13.344 -65.760 1.00 93.06 152 SER A O 1
ATOM 1195 N N . PRO A 1 153 ? 29.286 -15.386 -66.149 1.00 89.75 153 PRO A N 1
ATOM 1196 C CA . PRO A 1 153 ? 29.176 -15.283 -67.610 1.00 89.75 153 PRO A CA 1
ATOM 1197 C C . PRO A 1 153 ? 27.757 -14.992 -68.128 1.00 89.75 153 PRO A C 1
ATOM 1199 O O . PRO A 1 153 ? 27.576 -14.580 -69.271 1.00 89.75 153 PRO A O 1
ATOM 1202 N N . SER A 1 154 ? 26.728 -15.245 -67.313 1.00 89.81 154 SER A N 1
ATOM 1203 C CA . SER A 1 154 ? 25.321 -14.999 -67.650 1.00 89.81 154 SER A CA 1
ATOM 1204 C C . SER A 1 154 ? 24.833 -13.583 -67.327 1.00 89.81 154 SER A C 1
ATOM 1206 O O . SER A 1 154 ? 23.648 -13.294 -67.540 1.00 89.81 154 SER A O 1
ATOM 1208 N N . THR A 1 155 ? 25.694 -12.737 -66.761 1.00 92.44 155 THR A N 1
ATOM 1209 C CA . THR A 1 155 ? 25.363 -11.373 -66.352 1.00 92.44 155 THR A CA 1
ATOM 1210 C C . THR A 1 155 ? 26.188 -10.353 -67.127 1.00 92.44 155 THR A C 1
ATOM 1212 O O . THR A 1 155 ? 27.232 -10.655 -67.684 1.00 92.44 155 THR A O 1
ATOM 1215 N N . GLU A 1 156 ? 25.688 -9.129 -67.190 1.00 93.88 156 GLU A N 1
ATOM 1216 C CA . GLU A 1 156 ? 26.302 -7.988 -67.850 1.00 93.88 156 GLU A CA 1
ATOM 1217 C C . GLU A 1 156 ? 26.347 -6.829 -66.859 1.00 93.88 156 GLU A C 1
ATOM 1219 O O . GLU A 1 156 ? 25.389 -6.564 -66.127 1.00 93.88 156 GLU A O 1
ATOM 1224 N N . PHE A 1 157 ? 27.461 -6.109 -66.828 1.00 95.81 157 PHE A N 1
ATOM 1225 C CA . PHE A 1 157 ? 27.569 -4.885 -66.046 1.00 95.81 157 PHE A CA 1
ATOM 1226 C C . PHE A 1 157 ? 26.667 -3.791 -66.633 1.00 95.81 157 PHE A C 1
ATOM 1228 O O . PHE A 1 157 ? 26.765 -3.489 -67.824 1.00 95.81 157 PHE A O 1
ATOM 1235 N N . SER A 1 158 ? 25.810 -3.182 -65.805 1.00 95.25 158 SER A N 1
ATOM 1236 C CA . SER A 1 158 ? 24.987 -2.038 -66.216 1.00 95.25 158 SER A CA 1
ATOM 1237 C C . SER A 1 158 ? 25.598 -0.724 -65.742 1.00 95.25 158 SER A C 1
ATOM 1239 O O . SER A 1 158 ? 26.006 0.106 -66.556 1.00 95.25 158 SER A O 1
ATOM 1241 N N . HIS A 1 159 ? 25.657 -0.524 -64.428 1.00 96.50 159 HIS A N 1
ATOM 1242 C CA . HIS A 1 159 ? 26.244 0.668 -63.833 1.00 96.50 159 HIS A CA 1
ATOM 1243 C C . HIS A 1 159 ? 26.648 0.410 -62.383 1.00 96.50 159 HIS A C 1
ATOM 1245 O O . HIS A 1 159 ? 26.104 -0.472 -61.721 1.00 96.50 159 HIS A O 1
ATOM 1251 N N . ALA A 1 160 ? 27.581 1.209 -61.883 1.00 96.94 160 ALA A N 1
ATOM 1252 C CA . ALA A 1 160 ? 27.941 1.269 -60.476 1.00 96.94 160 ALA A CA 1
ATOM 1253 C C . ALA A 1 160 ? 27.760 2.699 -59.959 1.00 96.94 160 ALA A C 1
ATOM 1255 O O . ALA A 1 160 ? 28.248 3.644 -60.574 1.00 96.94 160 ALA A O 1
ATOM 1256 N N . SER A 1 161 ? 27.081 2.848 -58.825 1.00 96.81 161 SER A N 1
ATOM 1257 C CA . SER A 1 161 ? 27.074 4.082 -58.043 1.00 96.81 161 SER A CA 1
ATOM 1258 C C . SER A 1 161 ? 28.331 4.087 -57.182 1.00 96.81 161 SER A C 1
ATOM 1260 O O . SER A 1 161 ? 28.461 3.282 -56.253 1.00 96.81 161 SER A O 1
ATOM 1262 N N . ALA A 1 162 ? 29.282 4.952 -57.523 1.00 97.12 162 ALA A N 1
ATOM 1263 C CA . ALA A 1 162 ? 30.617 4.921 -56.950 1.00 97.12 162 ALA A CA 1
ATOM 1264 C C . ALA A 1 162 ? 31.167 6.315 -56.644 1.00 97.12 162 ALA A C 1
ATOM 1266 O O . ALA A 1 162 ? 30.799 7.288 -57.289 1.00 97.12 162 ALA A O 1
ATOM 1267 N N . ILE A 1 163 ? 32.090 6.402 -55.694 1.00 96.00 163 ILE A N 1
ATOM 1268 C CA . ILE A 1 163 ? 32.882 7.598 -55.407 1.00 96.00 163 ILE A CA 1
ATOM 1269 C C . ILE A 1 163 ? 34.318 7.323 -55.855 1.00 96.00 163 ILE A C 1
ATOM 1271 O O . ILE A 1 163 ? 34.880 6.268 -55.551 1.00 96.00 163 ILE A O 1
ATOM 1275 N N . ASP A 1 164 ? 34.914 8.271 -56.578 1.00 94.25 164 ASP A N 1
ATOM 1276 C CA . ASP A 1 164 ? 36.351 8.259 -56.862 1.00 94.25 164 ASP A CA 1
ATOM 1277 C C . ASP A 1 164 ? 37.105 8.508 -55.555 1.00 94.25 164 ASP A C 1
ATOM 1279 O O . ASP A 1 164 ? 37.102 9.623 -55.033 1.00 94.25 164 ASP A O 1
ATOM 1283 N N . PHE A 1 165 ? 37.680 7.447 -54.990 1.00 89.19 165 PHE A N 1
ATOM 1284 C CA . PHE A 1 165 ? 38.187 7.481 -53.626 1.00 89.19 165 PHE A CA 1
ATOM 1285 C C . PHE A 1 165 ? 39.372 8.454 -53.474 1.00 89.19 165 PHE A C 1
ATOM 1287 O O . PHE A 1 165 ? 39.298 9.314 -52.598 1.00 89.19 165 PHE A O 1
ATOM 1294 N N . PRO A 1 166 ? 40.420 8.431 -54.326 1.00 90.31 166 PRO A N 1
ATOM 1295 C CA . PRO A 1 166 ? 41.487 9.434 -54.271 1.00 90.31 166 PRO A CA 1
ATOM 1296 C C . PRO A 1 166 ? 41.012 10.879 -54.476 1.00 90.31 166 PRO A C 1
ATOM 1298 O O . PRO A 1 166 ? 41.445 11.774 -53.746 1.00 90.31 166 PRO A O 1
ATOM 1301 N N . LEU A 1 167 ? 40.126 11.125 -55.449 1.00 91.00 167 LEU A N 1
ATOM 1302 C CA . LEU A 1 167 ? 39.652 12.487 -55.720 1.00 91.00 167 LEU A CA 1
ATOM 1303 C C . LEU A 1 167 ? 38.746 13.017 -54.609 1.00 91.00 167 LEU A C 1
ATOM 1305 O O . LEU A 1 167 ? 38.780 14.210 -54.323 1.00 91.00 167 LEU A O 1
ATOM 1309 N N . PHE A 1 168 ? 37.963 12.150 -53.969 1.00 91.50 168 PHE A N 1
ATOM 1310 C CA . PHE A 1 168 ? 37.056 12.532 -52.892 1.00 91.50 168 PHE A CA 1
ATOM 1311 C C . PHE A 1 168 ? 37.785 13.178 -51.710 1.00 91.50 168 PHE A C 1
ATOM 1313 O O . PHE A 1 168 ? 37.356 14.226 -51.239 1.00 91.50 168 PHE A O 1
ATOM 1320 N N . PHE A 1 169 ? 38.920 12.615 -51.282 1.00 89.69 169 PHE A N 1
ATOM 1321 C CA . PHE A 1 169 ? 39.724 13.193 -50.195 1.00 89.69 169 PHE A CA 1
ATOM 1322 C C . PHE A 1 169 ? 40.602 14.369 -50.625 1.00 89.69 169 PHE A C 1
ATOM 1324 O O . PHE A 1 169 ? 41.156 15.047 -49.767 1.00 89.69 169 PHE A O 1
ATOM 1331 N N . SER A 1 170 ? 40.751 14.600 -51.930 1.00 92.69 170 SER A N 1
ATOM 1332 C CA . SER A 1 170 ? 41.557 15.706 -52.461 1.00 92.69 170 SER A CA 1
ATOM 1333 C C . SER A 1 170 ? 40.742 16.990 -52.656 1.00 92.69 170 SER A C 1
ATOM 1335 O O . SER A 1 170 ? 41.316 18.053 -52.876 1.00 92.69 170 SER A O 1
ATOM 1337 N N . ASP A 1 171 ? 39.411 16.899 -52.618 1.00 93.88 171 ASP A N 1
ATOM 1338 C CA . ASP A 1 171 ? 38.502 18.024 -52.825 1.00 93.88 171 ASP A CA 1
ATOM 1339 C C . ASP A 1 171 ? 38.008 18.572 -51.478 1.00 93.88 171 ASP A C 1
ATOM 1341 O O . ASP A 1 171 ? 36.996 18.131 -50.918 1.00 93.88 171 ASP A O 1
ATOM 1345 N N . ASP A 1 172 ? 38.733 19.569 -50.966 1.00 93.69 172 ASP A N 1
ATOM 1346 C CA . ASP A 1 172 ? 38.416 20.242 -49.703 1.00 93.69 172 ASP A CA 1
ATOM 1347 C C . ASP A 1 172 ? 36.996 20.826 -49.689 1.00 93.69 172 ASP A C 1
ATOM 1349 O O . ASP A 1 172 ? 36.353 20.864 -48.640 1.00 93.69 172 ASP A O 1
ATOM 1353 N N . ILE A 1 173 ? 36.463 21.263 -50.836 1.00 93.81 173 ILE A N 1
ATOM 1354 C CA . ILE A 1 173 ? 35.125 21.869 -50.914 1.00 93.81 173 ILE A CA 1
ATOM 1355 C C . ILE A 1 173 ? 34.059 20.811 -50.612 1.00 93.81 173 ILE A C 1
ATOM 1357 O O . ILE A 1 173 ? 33.146 21.055 -49.817 1.00 93.81 173 ILE A O 1
ATOM 1361 N N . LYS A 1 174 ? 34.190 19.616 -51.200 1.00 91.81 174 LYS A N 1
ATOM 1362 C CA . LYS A 1 174 ? 33.279 18.486 -50.952 1.00 91.81 174 LYS A CA 1
ATOM 1363 C C . LYS A 1 174 ? 33.361 18.001 -49.512 1.00 91.81 174 LYS A C 1
ATOM 1365 O O . LYS A 1 174 ? 32.327 17.814 -48.867 1.00 91.81 174 LYS A O 1
ATOM 1370 N N . MET A 1 175 ? 34.580 17.851 -48.995 1.00 92.81 175 MET A N 1
ATOM 1371 C CA . MET A 1 175 ? 34.804 17.421 -47.616 1.00 92.81 175 MET A CA 1
ATOM 1372 C C . MET A 1 175 ? 34.245 18.425 -46.605 1.00 92.81 175 MET A C 1
ATOM 1374 O O . MET A 1 175 ? 33.576 18.022 -45.652 1.00 92.81 175 MET A O 1
ATOM 1378 N N . ASN A 1 176 ? 34.429 19.726 -46.841 1.00 93.19 176 ASN A N 1
ATOM 1379 C CA . ASN A 1 176 ? 33.856 20.771 -45.995 1.00 93.19 176 ASN A CA 1
ATOM 1380 C C . ASN A 1 176 ? 32.323 20.776 -46.057 1.00 93.19 176 ASN A C 1
ATOM 1382 O O . ASN A 1 176 ? 31.684 20.844 -45.013 1.00 93.19 176 ASN A O 1
ATOM 1386 N N . SER A 1 177 ? 31.717 20.593 -47.237 1.00 93.56 177 SER A N 1
ATOM 1387 C CA . SER A 1 177 ? 30.254 20.512 -47.368 1.00 93.56 177 SER A CA 1
ATOM 1388 C C . SER A 1 177 ? 29.647 19.347 -46.576 1.00 93.56 177 SER A C 1
ATOM 1390 O O . SER A 1 177 ? 28.631 19.521 -45.898 1.00 93.56 177 SER A O 1
ATOM 1392 N N . ILE A 1 178 ? 30.275 18.166 -46.619 1.00 93.69 178 ILE A N 1
ATOM 1393 C CA . ILE A 1 178 ? 29.843 17.001 -45.830 1.00 93.69 178 ILE A CA 1
ATOM 1394 C C . ILE A 1 178 ? 30.066 17.248 -44.338 1.00 93.69 178 ILE A C 1
ATOM 1396 O O . ILE A 1 178 ? 29.182 16.955 -43.536 1.00 93.69 178 ILE A O 1
ATOM 1400 N N . SER A 1 179 ? 31.219 17.807 -43.965 1.00 94.94 179 SER A N 1
ATOM 1401 C CA . SER A 1 179 ? 31.553 18.140 -42.576 1.00 94.94 179 SER A CA 1
ATOM 1402 C C . SER A 1 179 ? 30.554 19.131 -41.974 1.00 94.94 179 SER A C 1
ATOM 1404 O O . SER A 1 179 ? 30.062 18.920 -40.867 1.00 94.94 179 SER A O 1
ATOM 1406 N N . ASP A 1 180 ? 30.179 20.171 -42.716 1.00 94.88 180 ASP A N 1
ATOM 1407 C CA . ASP A 1 180 ? 29.212 21.173 -42.271 1.00 94.88 180 ASP A CA 1
ATOM 1408 C C . ASP A 1 180 ? 27.795 20.599 -42.180 1.00 94.88 180 ASP A C 1
ATOM 1410 O O . ASP A 1 180 ? 27.080 20.867 -41.211 1.00 94.88 180 ASP A O 1
ATOM 1414 N N . ALA A 1 181 ? 27.390 19.755 -43.136 1.00 94.81 181 ALA A N 1
ATOM 1415 C CA . ALA A 1 181 ? 26.113 19.049 -43.059 1.00 94.81 181 ALA A CA 1
ATOM 1416 C C . ALA A 1 181 ? 26.069 18.072 -41.869 1.00 94.81 181 ALA A C 1
ATOM 1418 O O . ALA A 1 181 ? 25.055 17.996 -41.179 1.00 94.81 181 ALA A O 1
ATOM 1419 N N . HIS A 1 182 ? 27.179 17.384 -41.580 1.00 94.69 182 HIS A N 1
ATOM 1420 C CA . HIS A 1 182 ? 27.313 16.511 -40.414 1.00 94.69 182 HIS A CA 1
ATOM 1421 C C . HIS A 1 182 ? 27.236 17.294 -39.099 1.00 94.69 182 HIS A C 1
ATOM 1423 O O . HIS A 1 182 ? 26.532 16.881 -38.183 1.00 94.69 182 HIS A O 1
ATOM 1429 N N . LYS A 1 183 ? 27.922 18.441 -38.995 1.00 95.62 183 LYS A N 1
ATOM 1430 C CA . LYS A 1 183 ? 27.835 19.319 -37.815 1.00 95.62 183 LYS A CA 1
ATOM 1431 C C . LYS A 1 183 ? 26.409 19.815 -37.588 1.00 95.62 183 LYS A C 1
ATOM 1433 O O . LYS A 1 183 ? 25.948 19.783 -36.453 1.00 95.62 183 LYS A O 1
ATOM 1438 N N . GLY A 1 184 ? 25.715 20.225 -38.653 1.00 94.00 184 GLY A N 1
ATOM 1439 C CA . GLY A 1 184 ? 24.306 20.623 -38.584 1.00 94.00 184 GLY A CA 1
ATOM 1440 C C . GLY A 1 184 ? 23.414 19.488 -38.081 1.00 94.00 184 GLY A C 1
ATOM 1441 O O . GLY A 1 184 ? 22.689 19.664 -37.110 1.00 94.00 184 GLY A O 1
ATOM 1442 N N . LEU A 1 185 ? 23.546 18.291 -38.662 1.00 94.00 185 LEU A N 1
ATOM 1443 C CA . LEU A 1 185 ? 22.820 17.104 -38.205 1.00 94.00 185 LEU A CA 1
ATOM 1444 C C . LEU A 1 185 ? 23.125 16.760 -36.742 1.00 94.00 185 LEU A C 1
ATOM 1446 O O . LEU A 1 185 ? 22.213 16.444 -35.988 1.00 94.00 185 LEU A O 1
ATOM 1450 N N . SER A 1 186 ? 24.391 16.836 -36.330 1.00 94.25 186 SER A N 1
ATOM 1451 C CA . SER A 1 186 ? 24.795 16.565 -34.949 1.00 94.25 186 SER A CA 1
ATOM 1452 C C . SER A 1 186 ? 24.210 17.574 -33.963 1.00 94.25 186 SER A C 1
ATOM 1454 O O . SER A 1 186 ? 23.880 17.184 -32.846 1.00 94.25 186 SER A O 1
ATOM 1456 N N . LEU A 1 187 ? 24.101 18.848 -34.352 1.00 95.19 187 LEU A N 1
ATOM 1457 C CA . LEU A 1 187 ? 23.483 19.883 -33.528 1.00 95.19 187 LEU A CA 1
ATOM 1458 C C . LEU A 1 187 ? 21.986 19.608 -33.358 1.00 95.19 187 LEU A C 1
ATOM 1460 O O . LEU A 1 187 ? 21.515 19.538 -32.228 1.00 95.19 187 LEU A O 1
ATOM 1464 N N . GLU A 1 188 ? 21.263 19.367 -34.454 1.00 93.00 188 GLU A N 1
ATOM 1465 C CA . GLU A 1 188 ? 19.824 19.084 -34.384 1.00 93.00 188 GLU A CA 1
ATOM 1466 C C . GLU A 1 188 ? 19.515 17.759 -33.678 1.00 93.00 188 GLU A C 1
ATOM 1468 O O . GLU A 1 188 ? 18.523 17.654 -32.960 1.00 93.00 188 GLU A O 1
ATOM 1473 N N . ALA A 1 189 ? 20.381 16.751 -33.815 1.00 92.81 189 ALA A N 1
ATOM 1474 C CA . ALA A 1 189 ? 20.265 15.502 -33.066 1.00 92.81 189 ALA A CA 1
ATOM 1475 C C . ALA A 1 189 ? 20.388 15.732 -31.551 1.00 92.81 189 ALA A C 1
ATOM 1477 O O . ALA A 1 189 ? 19.647 15.133 -30.771 1.00 92.81 189 ALA A O 1
ATOM 1478 N N . GLU A 1 190 ? 21.307 16.603 -31.130 1.00 93.19 190 GLU A N 1
ATOM 1479 C CA . GLU A 1 190 ? 21.487 16.956 -29.723 1.00 93.19 190 GLU A CA 1
ATOM 1480 C C . GLU A 1 190 ? 20.309 17.783 -29.196 1.00 93.19 190 GLU A C 1
ATOM 1482 O O . GLU A 1 190 ? 19.808 17.494 -28.109 1.00 93.19 190 GLU A O 1
ATOM 1487 N N . THR A 1 191 ? 19.809 18.741 -29.981 1.00 93.00 191 THR A N 1
ATOM 1488 C CA . THR A 1 191 ? 18.593 19.501 -29.656 1.00 93.00 191 THR A CA 1
ATOM 1489 C C . THR A 1 191 ? 17.400 18.564 -29.476 1.00 93.00 191 THR A C 1
ATOM 1491 O O . THR A 1 191 ? 16.748 18.594 -28.434 1.00 93.00 191 THR A O 1
ATOM 1494 N N . LEU A 1 192 ? 17.157 17.660 -30.433 1.00 92.31 192 LEU A N 1
ATOM 1495 C CA . LEU A 1 192 ? 16.079 16.672 -30.353 1.00 92.31 192 LEU A CA 1
ATOM 1496 C C . LEU A 1 192 ? 16.230 15.773 -29.118 1.00 92.31 192 LEU A C 1
ATOM 1498 O O . LEU A 1 192 ? 15.253 15.517 -28.414 1.00 92.31 192 LEU A O 1
ATOM 1502 N N . ARG A 1 193 ? 17.455 15.325 -28.815 1.00 92.06 193 ARG A N 1
ATOM 1503 C CA . ARG A 1 193 ? 17.755 14.529 -27.617 1.00 92.06 193 ARG A CA 1
ATOM 1504 C C . ARG A 1 193 ? 17.405 15.284 -26.336 1.00 92.06 193 ARG A C 1
ATOM 1506 O O . ARG A 1 193 ? 16.809 14.691 -25.439 1.00 92.06 193 ARG A O 1
ATOM 1513 N N . GLN A 1 194 ? 17.752 16.567 -26.248 1.00 92.94 194 GLN A N 1
ATOM 1514 C CA . GLN A 1 194 ? 17.422 17.411 -25.099 1.00 92.94 194 GLN A CA 1
ATOM 1515 C C . GLN A 1 194 ? 15.913 17.632 -24.970 1.00 92.94 194 GLN A C 1
ATOM 1517 O O . GLN A 1 194 ? 15.381 17.505 -23.869 1.00 92.94 194 GLN A O 1
ATOM 1522 N N . THR A 1 195 ? 15.203 17.882 -26.075 1.00 92.25 195 THR A N 1
ATOM 1523 C CA . THR A 1 195 ? 13.739 18.016 -26.065 1.00 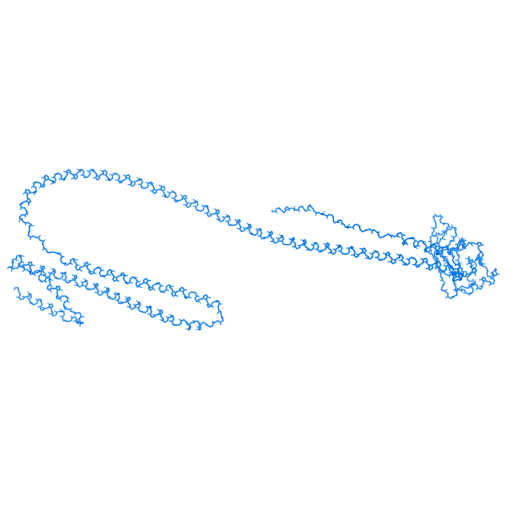92.25 195 THR A CA 1
ATOM 1524 C C . THR A 1 195 ? 13.065 16.733 -25.586 1.00 92.25 195 THR A C 1
ATOM 1526 O O . THR A 1 195 ? 12.223 16.792 -24.693 1.00 92.25 195 THR A O 1
ATOM 1529 N N . ILE A 1 196 ? 13.481 15.570 -26.101 1.00 89.12 196 ILE A N 1
ATOM 1530 C CA . ILE A 1 196 ? 12.976 14.265 -25.647 1.00 89.12 196 ILE A CA 1
ATOM 1531 C C . ILE A 1 196 ? 13.267 14.068 -24.156 1.00 89.12 196 ILE A C 1
ATOM 1533 O O . ILE A 1 196 ? 12.394 13.637 -23.409 1.00 89.12 196 ILE A O 1
ATOM 1537 N N . PHE A 1 197 ? 14.476 14.397 -23.699 1.00 92.88 197 PHE A N 1
ATOM 1538 C CA . PHE A 1 197 ? 14.846 14.257 -22.293 1.00 92.88 197 PHE A CA 1
ATOM 1539 C C . PHE A 1 197 ? 13.990 15.137 -21.373 1.00 92.88 197 PHE A C 1
ATOM 1541 O O . PHE A 1 197 ? 13.517 14.665 -20.340 1.00 92.88 197 PHE A O 1
ATOM 1548 N N . ASN A 1 198 ? 13.738 16.388 -21.764 1.00 91.12 198 ASN A N 1
ATOM 1549 C CA . ASN A 1 198 ? 12.866 17.292 -21.015 1.00 91.12 198 ASN A CA 1
ATOM 1550 C C . ASN A 1 198 ? 11.432 16.751 -20.948 1.00 91.12 198 ASN A C 1
ATOM 1552 O O . ASN A 1 198 ? 10.869 16.679 -19.862 1.00 91.12 198 ASN A O 1
ATOM 1556 N N . GLN A 1 199 ? 10.889 16.254 -22.062 1.00 90.38 199 GLN A N 1
ATOM 1557 C CA . GLN A 1 199 ? 9.561 15.630 -22.084 1.00 90.38 199 GLN A CA 1
ATOM 1558 C C . GLN A 1 199 ? 9.480 14.385 -21.196 1.00 90.38 199 GLN A C 1
ATOM 1560 O O . GLN A 1 199 ? 8.497 14.196 -20.485 1.00 90.38 199 GLN A O 1
ATOM 1565 N N . VAL A 1 200 ? 10.516 13.541 -21.195 1.00 90.19 200 VAL A N 1
ATOM 1566 C CA . VAL A 1 200 ? 10.587 12.374 -20.303 1.00 90.19 200 VAL A CA 1
ATOM 1567 C C . VAL A 1 200 ? 10.588 12.807 -18.837 1.00 90.19 200 VAL A C 1
ATOM 1569 O O . VAL A 1 200 ? 9.904 12.185 -18.022 1.00 90.19 200 VAL A O 1
ATOM 1572 N N . ASN A 1 201 ? 11.305 13.875 -18.488 1.00 92.44 201 ASN A N 1
ATOM 1573 C CA . ASN A 1 201 ? 11.296 14.415 -17.129 1.00 92.44 201 ASN A CA 1
ATOM 1574 C C . ASN A 1 201 ? 9.927 14.993 -16.752 1.00 92.44 201 ASN A C 1
ATOM 1576 O O . ASN A 1 201 ? 9.449 14.723 -15.651 1.00 92.44 201 ASN A O 1
ATOM 1580 N N . ASP A 1 202 ? 9.268 15.713 -17.662 1.00 90.69 202 ASP A N 1
ATOM 1581 C CA . ASP A 1 202 ? 7.928 16.257 -17.435 1.00 90.69 202 ASP A CA 1
ATOM 1582 C C . ASP A 1 202 ? 6.913 15.127 -17.203 1.00 90.69 202 ASP A C 1
ATOM 1584 O O . ASP A 1 202 ? 6.191 15.141 -16.202 1.00 90.69 202 ASP A O 1
ATOM 1588 N N . VAL A 1 203 ? 6.926 14.086 -18.047 1.00 88.44 203 VAL A N 1
ATOM 1589 C CA . VAL A 1 203 ? 6.109 12.868 -17.878 1.00 88.44 203 VAL A CA 1
ATOM 1590 C C . VAL A 1 203 ? 6.397 12.198 -16.536 1.00 88.44 203 VAL A C 1
ATOM 1592 O O . VAL A 1 203 ? 5.468 11.824 -15.820 1.00 88.44 203 VAL A O 1
ATOM 1595 N N . THR A 1 204 ? 7.673 12.060 -16.172 1.00 91.56 204 THR A N 1
ATOM 1596 C CA . THR A 1 204 ? 8.084 11.438 -14.905 1.00 91.56 204 THR A CA 1
ATOM 1597 C C . THR A 1 204 ? 7.565 12.242 -13.710 1.00 91.56 204 THR A C 1
ATOM 1599 O O . THR A 1 204 ? 6.966 11.671 -12.804 1.00 91.56 204 THR A O 1
ATOM 1602 N N . SER A 1 205 ? 7.685 13.572 -13.744 1.00 92.06 205 SER A N 1
ATOM 1603 C CA . SER A 1 205 ? 7.195 14.459 -12.680 1.00 92.06 205 SER A CA 1
ATOM 1604 C C . SER A 1 205 ? 5.666 14.414 -12.520 1.00 92.06 205 SER A C 1
ATOM 1606 O O . SER A 1 205 ? 5.141 14.399 -11.400 1.00 92.06 205 SER A O 1
ATOM 1608 N N . TYR A 1 206 ? 4.938 14.325 -13.640 1.00 91.25 206 TYR A N 1
ATOM 1609 C CA . TYR A 1 206 ? 3.490 14.146 -13.653 1.00 91.25 206 TYR A CA 1
ATOM 1610 C C . TYR A 1 206 ? 3.097 12.792 -13.049 1.00 91.25 206 TYR A C 1
ATOM 1612 O O . TYR A 1 206 ? 2.213 12.733 -12.189 1.00 91.25 206 TYR A O 1
ATOM 1620 N N . LEU A 1 207 ? 3.780 11.711 -13.442 1.00 91.00 207 LEU A N 1
ATOM 1621 C CA . LEU A 1 207 ? 3.564 10.372 -12.889 1.00 91.00 207 LEU A CA 1
ATOM 1622 C C . LEU A 1 207 ? 3.860 10.312 -11.388 1.00 91.00 207 LEU A C 1
ATOM 1624 O O . LEU A 1 207 ? 3.102 9.681 -10.650 1.00 91.00 207 LEU A O 1
ATOM 1628 N N . ASP A 1 208 ? 4.902 10.993 -10.915 1.00 93.62 208 ASP A N 1
ATOM 1629 C CA . ASP A 1 208 ? 5.235 11.069 -9.490 1.00 93.62 208 ASP A CA 1
ATOM 1630 C C . ASP A 1 208 ? 4.143 11.789 -8.694 1.00 93.62 208 ASP A C 1
ATOM 1632 O O . ASP A 1 208 ? 3.729 11.316 -7.629 1.00 93.62 208 ASP A O 1
ATOM 1636 N N . THR A 1 209 ? 3.606 12.882 -9.241 1.00 94.75 209 THR A N 1
ATOM 1637 C CA . THR A 1 209 ? 2.499 13.624 -8.623 1.00 94.75 209 THR A CA 1
ATOM 1638 C C . THR A 1 209 ? 1.240 12.760 -8.568 1.00 94.75 209 THR A C 1
ATOM 1640 O O . THR A 1 209 ? 0.668 12.586 -7.493 1.00 94.75 209 THR A O 1
ATOM 1643 N N . LYS A 1 210 ? 0.859 12.103 -9.673 1.00 90.69 210 LYS A N 1
ATOM 1644 C CA . LYS A 1 210 ? -0.287 11.176 -9.689 1.00 90.69 210 LYS A CA 1
ATOM 1645 C C . LYS A 1 210 ? -0.097 9.973 -8.769 1.00 90.69 210 LYS A C 1
ATOM 1647 O O . LYS A 1 210 ? -1.047 9.533 -8.125 1.00 90.69 210 LYS A O 1
ATOM 1652 N N . THR A 1 211 ? 1.127 9.471 -8.640 1.00 92.81 211 THR A N 1
ATOM 1653 C CA . THR A 1 211 ? 1.458 8.403 -7.689 1.00 92.81 211 THR A CA 1
ATOM 1654 C C . THR A 1 211 ? 1.307 8.879 -6.242 1.00 92.81 211 THR A C 1
ATOM 1656 O O . THR A 1 211 ? 0.840 8.121 -5.389 1.00 92.81 211 THR A O 1
ATOM 1659 N N . SER A 1 212 ? 1.685 10.124 -5.946 1.00 94.75 212 SER A N 1
ATOM 1660 C CA . SER A 1 212 ? 1.477 10.740 -4.634 1.00 94.75 212 SER A CA 1
ATOM 1661 C C . SER A 1 212 ? -0.011 10.933 -4.328 1.00 94.75 212 SER A C 1
ATOM 1663 O O . SER A 1 212 ? -0.458 10.531 -3.252 1.00 94.75 212 SER A O 1
ATOM 1665 N N . ASP A 1 213 ? -0.787 11.454 -5.282 1.00 94.31 213 ASP A N 1
ATOM 1666 C CA . ASP A 1 213 ? -2.241 11.627 -5.159 1.00 94.31 213 ASP A CA 1
ATOM 1667 C C . ASP A 1 213 ? -2.934 10.284 -4.896 1.00 94.31 213 ASP A C 1
ATOM 1669 O O . ASP A 1 213 ? -3.732 10.157 -3.968 1.00 94.31 213 ASP A O 1
ATOM 1673 N N . TYR A 1 214 ? -2.563 9.239 -5.642 1.00 92.88 214 TYR A N 1
ATOM 1674 C CA . TYR A 1 214 ? -3.074 7.885 -5.429 1.00 92.88 214 TYR A CA 1
ATOM 1675 C C . TYR A 1 214 ? -2.746 7.355 -4.025 1.00 92.88 214 TYR A C 1
ATOM 1677 O O . TYR A 1 214 ? -3.607 6.792 -3.350 1.00 92.88 214 TYR A O 1
ATOM 1685 N N . LYS A 1 215 ? -1.516 7.561 -3.534 1.00 94.69 215 LYS A N 1
ATOM 1686 C CA . LYS A 1 215 ? -1.132 7.166 -2.165 1.00 94.69 215 LYS A CA 1
ATOM 1687 C C . LYS A 1 215 ? -1.936 7.918 -1.101 1.00 94.69 215 LYS A C 1
ATOM 1689 O O . LYS A 1 215 ? -2.300 7.310 -0.092 1.00 94.69 215 LYS A O 1
ATOM 1694 N N . ALA A 1 216 ? -2.209 9.207 -1.311 1.00 94.69 216 ALA A N 1
ATOM 1695 C CA . ALA A 1 216 ? -3.065 9.995 -0.428 1.00 94.69 216 ALA A CA 1
ATOM 1696 C C . ALA A 1 216 ? -4.503 9.449 -0.428 1.00 94.69 216 ALA A C 1
ATOM 1698 O O . ALA A 1 216 ? -5.036 9.150 0.638 1.00 94.69 216 ALA A O 1
ATOM 1699 N N . LEU A 1 217 ? -5.069 9.174 -1.607 1.00 94.75 217 LEU A N 1
ATOM 1700 C CA . LEU A 1 217 ? -6.409 8.599 -1.748 1.00 94.75 217 LEU A CA 1
ATOM 1701 C C . LEU A 1 217 ? -6.533 7.223 -1.072 1.00 94.75 217 LEU A C 1
ATOM 1703 O O . LEU A 1 217 ? -7.505 6.957 -0.368 1.00 94.75 217 LEU A O 1
ATOM 1707 N N . VAL A 1 218 ? -5.527 6.354 -1.212 1.00 94.50 218 VAL A N 1
ATOM 1708 C CA . VAL A 1 218 ? -5.482 5.050 -0.525 1.00 94.50 218 VAL A CA 1
ATOM 1709 C C . VAL A 1 218 ? -5.446 5.222 0.996 1.00 94.50 218 VAL A C 1
ATOM 1711 O O . VAL A 1 218 ? -6.065 4.448 1.732 1.00 94.50 218 VAL A O 1
ATOM 1714 N N . LYS A 1 219 ? -4.726 6.226 1.507 1.00 96.06 219 LYS A N 1
ATOM 1715 C CA . LYS A 1 219 ? -4.707 6.529 2.942 1.00 96.06 219 LYS A CA 1
ATOM 1716 C C . LYS A 1 219 ? -6.090 6.973 3.423 1.00 96.06 219 LYS A C 1
ATOM 1718 O O . LYS A 1 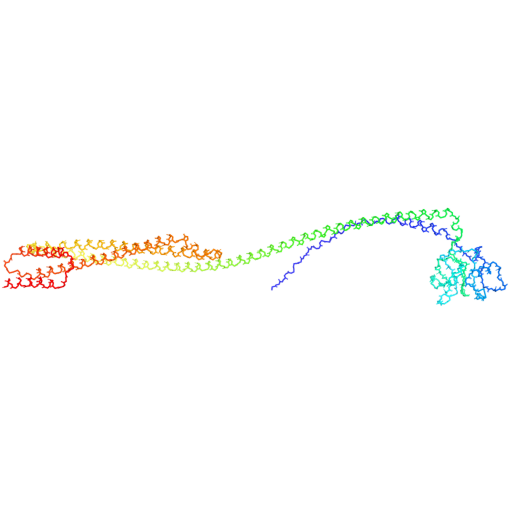219 ? -6.556 6.449 4.437 1.00 96.06 219 LYS A O 1
ATOM 1723 N N . ASP A 1 220 ? -6.749 7.856 2.681 1.00 95.12 220 ASP A N 1
ATOM 1724 C CA . ASP A 1 220 ? -8.085 8.356 3.008 1.00 95.12 220 ASP A CA 1
ATOM 1725 C C . ASP A 1 220 ? -9.126 7.226 2.969 1.00 95.12 220 ASP A C 1
ATOM 1727 O O . ASP A 1 220 ? -9.881 7.043 3.927 1.00 95.12 220 ASP A O 1
ATOM 1731 N N . MET A 1 221 ? -9.080 6.361 1.951 1.00 94.69 221 MET A N 1
ATOM 1732 C CA . MET A 1 221 ? -9.922 5.162 1.855 1.00 94.69 221 MET A CA 1
ATOM 1733 C C . MET A 1 221 ? -9.742 4.227 3.062 1.00 94.69 221 MET A C 1
ATOM 1735 O O . MET A 1 221 ? -10.720 3.731 3.629 1.00 94.69 221 MET A O 1
ATOM 1739 N N . ASN A 1 222 ? -8.503 4.014 3.513 1.00 95.06 222 ASN A N 1
ATOM 1740 C CA . ASN A 1 222 ? -8.228 3.216 4.708 1.00 95.06 222 ASN A CA 1
ATOM 1741 C C . ASN A 1 222 ? -8.783 3.869 5.984 1.00 95.06 222 ASN A C 1
ATOM 1743 O O . ASN A 1 222 ? -9.265 3.165 6.874 1.00 95.06 222 ASN A O 1
ATOM 1747 N N . THR A 1 223 ? -8.737 5.201 6.098 1.00 95.88 223 THR A N 1
ATOM 1748 C CA . THR A 1 223 ? -9.356 5.905 7.234 1.00 95.88 223 THR A CA 1
ATOM 1749 C C . THR A 1 223 ? -10.879 5.816 7.212 1.00 95.88 223 THR A C 1
ATOM 1751 O O . THR A 1 223 ? -11.463 5.472 8.239 1.00 95.88 223 THR A O 1
ATOM 1754 N N . ALA A 1 224 ? -11.509 5.996 6.047 1.00 94.69 224 ALA A N 1
ATOM 1755 C CA . ALA A 1 224 ? -12.953 5.847 5.873 1.00 94.69 224 ALA A CA 1
ATOM 1756 C C . ALA A 1 224 ? -13.421 4.414 6.181 1.00 94.69 224 ALA A C 1
ATOM 1758 O O . ALA A 1 224 ? -14.444 4.214 6.833 1.00 94.69 224 ALA A O 1
ATOM 1759 N N . THR A 1 225 ? -12.636 3.404 5.795 1.00 93.69 225 THR A N 1
ATOM 1760 C CA . THR A 1 225 ? -12.924 1.994 6.110 1.00 93.69 225 THR A CA 1
ATOM 1761 C C . THR A 1 225 ? -12.901 1.742 7.621 1.00 93.69 225 THR A C 1
ATOM 1763 O O . THR A 1 225 ? -13.820 1.130 8.162 1.00 93.69 225 THR A O 1
ATOM 1766 N N . LYS A 1 226 ? -11.906 2.283 8.338 1.00 95.69 226 LYS A N 1
ATOM 1767 C CA . LYS A 1 226 ? -11.843 2.193 9.809 1.00 95.69 226 LYS A CA 1
ATOM 1768 C C . LYS A 1 226 ? -13.006 2.914 10.490 1.00 95.69 226 LYS A C 1
ATOM 1770 O O . LYS A 1 226 ? -13.516 2.437 11.505 1.00 95.69 226 LYS A O 1
ATOM 1775 N N . GLU A 1 227 ? -13.417 4.064 9.963 1.00 95.50 227 GLU A N 1
ATOM 1776 C CA . GLU A 1 227 ? -14.573 4.796 10.479 1.00 95.50 227 GLU A CA 1
ATOM 1777 C C . GLU A 1 227 ? -15.872 4.012 10.267 1.00 95.50 227 GLU A C 1
ATOM 1779 O O . GLU A 1 227 ? -16.653 3.867 11.209 1.00 95.50 227 GLU A O 1
ATOM 1784 N N . LYS A 1 228 ? -16.053 3.409 9.086 1.00 96.69 228 LYS A N 1
ATOM 1785 C CA . LYS A 1 228 ? -17.169 2.501 8.798 1.00 96.69 228 LYS A CA 1
ATOM 1786 C C . LYS A 1 228 ? -17.221 1.339 9.792 1.00 96.69 228 LYS A C 1
ATOM 1788 O O . LYS A 1 228 ? -18.262 1.125 10.406 1.00 96.69 228 LYS A O 1
ATOM 1793 N N . GLU A 1 229 ? -16.108 0.643 10.028 1.00 95.25 229 GLU A N 1
ATOM 1794 C CA . GLU A 1 229 ? -16.049 -0.450 11.014 1.00 95.25 229 GLU A CA 1
ATOM 1795 C C . GLU A 1 229 ? -16.416 0.018 12.433 1.00 95.25 229 GLU A C 1
ATOM 1797 O O . GLU A 1 229 ? -17.082 -0.695 13.189 1.00 95.25 229 GLU A O 1
ATOM 1802 N N . ARG A 1 230 ? -15.988 1.226 12.822 1.00 96.38 230 ARG A N 1
ATOM 1803 C CA . ARG A 1 230 ? -16.341 1.820 14.118 1.00 96.38 230 ARG A CA 1
ATOM 1804 C C . ARG A 1 230 ? -17.840 2.109 14.208 1.00 96.38 230 ARG A C 1
ATOM 1806 O O . ARG A 1 230 ? -18.443 1.820 15.244 1.00 96.38 230 ARG A O 1
ATOM 1813 N N . LEU A 1 231 ? -18.434 2.664 13.152 1.00 95.94 231 LEU A N 1
ATOM 1814 C CA . LEU A 1 231 ? -19.869 2.939 13.080 1.00 95.94 231 LEU A CA 1
ATOM 1815 C C . LEU A 1 231 ? -20.691 1.648 13.096 1.00 95.94 231 LEU A C 1
ATOM 1817 O O . LEU A 1 231 ? -21.670 1.576 13.831 1.00 95.94 231 LEU A O 1
ATOM 1821 N N . GLU A 1 232 ? -20.268 0.605 12.383 1.00 96.12 232 GLU A N 1
ATOM 1822 C CA . GLU A 1 232 ? -20.924 -0.707 12.404 1.00 96.12 232 GLU A CA 1
ATOM 1823 C C . GLU A 1 232 ? -20.896 -1.340 13.801 1.00 96.12 232 GLU A C 1
ATOM 1825 O O . GLU A 1 232 ? -21.931 -1.801 14.287 1.00 96.12 232 GLU A O 1
ATOM 1830 N N . LYS A 1 233 ? -19.752 -1.290 14.501 1.00 95.69 233 LYS A N 1
ATOM 1831 C CA . LYS A 1 233 ? -19.650 -1.746 15.900 1.00 95.69 233 LYS A CA 1
ATOM 1832 C C . LYS A 1 233 ? -20.560 -0.948 16.830 1.00 95.69 233 LYS A C 1
ATOM 1834 O O . LYS A 1 233 ? -21.260 -1.536 17.651 1.00 95.69 233 LYS A O 1
ATOM 1839 N N . SER A 1 234 ? -20.581 0.378 16.684 1.00 96.25 234 SER A N 1
ATOM 1840 C CA . SER A 1 234 ? -21.476 1.242 17.459 1.00 96.25 234 SER A CA 1
ATOM 1841 C C . SER A 1 234 ? -22.947 0.936 17.173 1.00 96.25 234 SER A C 1
ATOM 1843 O O . SER A 1 234 ? -23.757 0.937 18.095 1.00 96.25 234 SER A O 1
ATOM 1845 N N . ASN A 1 235 ? -23.304 0.655 15.919 1.00 96.12 235 ASN A N 1
ATOM 1846 C CA . ASN A 1 235 ? -24.671 0.327 15.531 1.00 96.12 235 ASN A CA 1
ATOM 1847 C C . ASN A 1 235 ? -25.100 -1.044 16.079 1.00 96.12 235 ASN A C 1
ATOM 1849 O O . ASN A 1 235 ? -26.202 -1.180 16.605 1.00 96.12 235 ASN A O 1
ATOM 1853 N N . ALA A 1 236 ? -24.211 -2.042 16.043 1.00 95.50 236 ALA A N 1
ATOM 1854 C CA . ALA A 1 236 ? -24.440 -3.346 16.666 1.00 95.50 236 ALA A CA 1
ATOM 1855 C C . ALA A 1 236 ? -24.593 -3.242 18.195 1.00 95.50 236 ALA A C 1
ATOM 1857 O O . ALA A 1 236 ? -25.426 -3.920 18.790 1.00 95.50 236 ALA A O 1
ATOM 1858 N N . GLN A 1 237 ? -23.829 -2.366 18.850 1.00 96.00 237 GLN A N 1
ATOM 1859 C CA . GLN A 1 237 ? -24.001 -2.101 20.277 1.00 96.00 237 GLN A CA 1
ATOM 1860 C C . GLN A 1 237 ? -25.336 -1.399 20.568 1.00 96.00 237 GLN A C 1
ATOM 1862 O O . GLN A 1 237 ? -26.042 -1.783 21.499 1.00 96.00 237 GLN A O 1
ATOM 1867 N N . ASN A 1 238 ? -25.715 -0.411 19.756 1.00 94.94 238 ASN A N 1
ATOM 1868 C CA . ASN A 1 238 ? -26.993 0.283 19.898 1.00 94.94 238 ASN A CA 1
ATOM 1869 C C . ASN A 1 238 ? -28.186 -0.658 19.686 1.00 94.94 238 ASN A C 1
ATOM 1871 O O . ASN A 1 238 ? -29.169 -0.550 20.415 1.00 94.94 238 ASN A O 1
ATOM 1875 N N . SER A 1 239 ? -28.108 -1.610 18.751 1.00 96.88 239 SER A N 1
ATOM 1876 C CA . SER A 1 239 ? -29.174 -2.599 18.553 1.00 96.88 239 SER A CA 1
ATOM 1877 C C . SER A 1 239 ? -29.318 -3.546 19.750 1.00 96.88 239 SER A C 1
ATOM 1879 O O . SER A 1 239 ? -30.441 -3.856 20.148 1.00 96.88 239 SER A O 1
ATOM 1881 N N . LEU A 1 240 ? -28.212 -3.940 20.394 1.00 96.69 240 LEU A N 1
ATOM 1882 C CA . LEU A 1 240 ? -28.248 -4.694 21.653 1.00 96.69 240 LEU A CA 1
ATOM 1883 C C . LEU A 1 240 ? -28.912 -3.893 22.782 1.00 96.69 240 LEU A C 1
ATOM 1885 O O . LEU A 1 240 ? -29.767 -4.434 23.481 1.00 96.69 240 LEU A O 1
ATOM 1889 N N . ILE A 1 241 ? -28.560 -2.611 22.932 1.00 95.50 241 ILE A N 1
ATOM 1890 C CA . ILE A 1 241 ? -29.164 -1.721 23.936 1.00 95.50 241 ILE A CA 1
ATOM 1891 C C . ILE A 1 241 ? -30.665 -1.546 23.671 1.00 95.50 241 ILE A C 1
ATOM 1893 O O . ILE A 1 241 ? -31.464 -1.641 24.598 1.00 95.50 241 ILE A O 1
ATOM 1897 N N . LEU A 1 242 ? -31.072 -1.343 22.415 1.00 95.88 242 LEU A N 1
ATOM 1898 C CA . LEU A 1 242 ? -32.486 -1.233 22.044 1.00 95.88 242 LEU A CA 1
ATOM 1899 C C . LEU A 1 242 ? -33.272 -2.500 22.396 1.00 95.88 242 LEU A C 1
ATOM 1901 O O . LEU A 1 242 ? -34.356 -2.399 22.965 1.00 95.88 242 LEU A O 1
ATOM 1905 N N . ASN A 1 243 ? -32.711 -3.682 22.130 1.00 95.69 243 ASN A N 1
ATOM 1906 C CA . ASN A 1 243 ? -33.338 -4.951 22.499 1.00 95.69 243 ASN A CA 1
ATOM 1907 C C . ASN A 1 243 ? -33.477 -5.107 24.024 1.00 95.69 243 ASN A C 1
ATOM 1909 O O . ASN A 1 243 ? -34.506 -5.587 24.498 1.00 95.69 243 ASN A O 1
ATOM 1913 N N . GLN A 1 244 ? -32.473 -4.678 24.798 1.00 95.06 244 GLN A N 1
ATOM 1914 C CA . GLN A 1 244 ? -32.541 -4.668 26.265 1.00 95.06 244 GLN A CA 1
ATOM 1915 C C . GLN A 1 244 ? -33.628 -3.718 26.771 1.00 95.06 244 GLN A C 1
ATOM 1917 O O . GLN A 1 244 ? -34.468 -4.125 27.567 1.00 95.06 244 GLN A O 1
ATOM 1922 N N . ILE A 1 245 ? -33.677 -2.489 26.250 1.00 94.75 245 ILE A N 1
ATOM 1923 C CA . ILE A 1 245 ? -34.716 -1.511 26.599 1.00 94.75 245 ILE A CA 1
ATOM 1924 C C . ILE A 1 245 ? -36.105 -2.058 26.255 1.00 94.75 245 ILE A C 1
ATOM 1926 O O . ILE A 1 245 ? -37.030 -1.932 27.052 1.00 94.75 245 ILE A O 1
ATOM 1930 N N . GLN A 1 246 ? -36.269 -2.694 25.095 1.00 96.44 246 GLN A N 1
ATOM 1931 C CA . GLN A 1 246 ? -37.546 -3.282 24.693 1.00 96.44 246 GLN A CA 1
ATOM 1932 C C . GLN A 1 246 ? -37.977 -4.416 25.633 1.00 96.44 246 GLN A C 1
ATOM 1934 O O . GLN A 1 246 ? -39.149 -4.493 26.007 1.00 96.44 246 GLN A O 1
ATOM 1939 N N . HIS A 1 247 ? -37.036 -5.264 26.053 1.00 96.50 247 HIS A N 1
ATOM 1940 C CA . HIS A 1 247 ? -37.281 -6.298 27.054 1.00 96.50 247 HIS A CA 1
ATOM 1941 C C . HIS A 1 247 ? -37.673 -5.695 28.415 1.00 96.50 247 HIS A C 1
ATOM 1943 O O . HIS A 1 247 ? -38.642 -6.137 29.033 1.00 96.50 247 HIS A O 1
ATOM 1949 N N . ASP A 1 248 ? -36.977 -4.649 28.861 1.00 95.12 248 ASP A N 1
ATOM 1950 C CA . ASP A 1 248 ? -37.261 -3.974 30.129 1.00 95.12 248 ASP A CA 1
ATOM 1951 C C . ASP A 1 248 ? -38.612 -3.250 30.108 1.00 95.12 248 ASP A C 1
ATOM 1953 O O . ASP A 1 248 ? -39.351 -3.305 31.093 1.00 95.12 248 ASP A O 1
ATOM 1957 N N . ILE A 1 249 ? -38.992 -2.640 28.980 1.00 95.38 249 ILE A N 1
ATOM 1958 C CA . ILE A 1 249 ? -40.330 -2.069 28.773 1.00 95.38 249 ILE A CA 1
ATOM 1959 C C . ILE A 1 249 ? -41.393 -3.163 28.878 1.00 95.38 249 ILE A C 1
ATOM 1961 O O . ILE A 1 249 ? -42.385 -2.971 29.579 1.00 95.38 249 ILE A O 1
ATOM 1965 N N . ALA A 1 250 ? -41.195 -4.313 28.225 1.00 96.12 250 ALA A N 1
ATOM 1966 C CA . ALA A 1 250 ? -42.146 -5.422 28.281 1.00 96.12 250 ALA A CA 1
ATOM 1967 C C . ALA A 1 250 ? -42.320 -5.946 29.716 1.00 96.12 250 ALA A C 1
ATOM 1969 O O . ALA A 1 250 ? -43.448 -6.080 30.194 1.00 96.12 250 ALA A O 1
ATOM 1970 N N . LYS A 1 251 ? -41.210 -6.151 30.435 1.00 96.44 251 LYS A N 1
ATOM 1971 C CA . LYS A 1 251 ? -41.217 -6.584 31.837 1.00 96.44 251 LYS A CA 1
ATOM 1972 C C . LYS A 1 251 ? -41.900 -5.564 32.750 1.00 96.44 251 LYS A C 1
ATOM 1974 O O . LYS A 1 251 ? -42.772 -5.922 33.537 1.00 96.44 251 LYS A O 1
ATOM 1979 N N . THR A 1 252 ? -41.546 -4.287 32.619 1.00 94.69 252 THR A N 1
ATOM 1980 C CA . THR A 1 252 ? -42.134 -3.203 33.423 1.00 94.69 252 THR A CA 1
ATOM 1981 C C . THR A 1 252 ? -43.626 -3.048 33.125 1.00 94.69 252 THR A C 1
ATOM 1983 O O . THR A 1 252 ? -44.422 -2.819 34.032 1.00 94.69 252 THR A O 1
ATOM 1986 N N . SER A 1 253 ? -44.035 -3.224 31.865 1.00 96.00 253 SER A N 1
ATOM 1987 C CA . SER A 1 253 ? -45.443 -3.223 31.460 1.00 96.00 253 SER A CA 1
ATOM 1988 C C . SER A 1 253 ? -46.217 -4.391 32.079 1.00 96.00 253 SER A C 1
ATOM 1990 O O . SER A 1 253 ? -47.359 -4.208 32.501 1.00 96.00 253 SER A O 1
ATOM 1992 N N . GLU A 1 254 ? -45.620 -5.583 32.161 1.00 96.12 254 GLU A N 1
ATOM 1993 C CA . GLU A 1 254 ? -46.226 -6.739 32.832 1.00 96.12 254 GLU A CA 1
ATOM 1994 C C . GLU A 1 254 ? -46.389 -6.487 34.341 1.00 96.12 254 GLU A C 1
ATOM 1996 O O . GLU A 1 254 ? -47.448 -6.750 34.914 1.00 96.12 254 GLU A O 1
ATOM 2001 N N . GLU A 1 255 ? -45.364 -5.930 34.990 1.00 94.69 255 GLU A N 1
ATOM 2002 C CA . GLU A 1 255 ? -45.416 -5.550 36.405 1.00 94.69 255 GLU A CA 1
ATOM 2003 C C . GLU A 1 255 ? -46.489 -4.482 36.664 1.00 94.69 255 GLU A C 1
ATOM 2005 O O . GLU A 1 255 ? -47.283 -4.619 37.597 1.00 94.69 255 GLU A O 1
ATOM 2010 N N . ALA A 1 256 ? -46.587 -3.460 35.808 1.00 94.38 256 ALA A N 1
ATOM 2011 C CA . ALA A 1 256 ? -47.623 -2.433 35.897 1.00 94.38 256 ALA A CA 1
ATOM 2012 C C . ALA A 1 256 ? -49.038 -3.028 35.790 1.00 94.38 256 ALA A C 1
ATOM 2014 O O . ALA A 1 256 ? -49.910 -2.682 36.591 1.00 94.38 256 ALA A O 1
ATOM 2015 N N . ALA A 1 257 ? -49.258 -3.973 34.868 1.00 95.56 257 ALA A N 1
ATOM 2016 C CA . ALA A 1 257 ? -50.531 -4.681 34.743 1.00 95.56 257 ALA A CA 1
ATOM 2017 C C . ALA A 1 257 ? -50.865 -5.497 36.008 1.00 95.56 257 ALA A C 1
ATOM 2019 O O . ALA A 1 257 ? -52.003 -5.460 36.484 1.00 95.56 257 ALA A O 1
ATOM 2020 N N . LYS A 1 258 ? -49.872 -6.171 36.610 1.00 96.00 258 LYS A N 1
ATOM 2021 C CA . LYS A 1 258 ? -50.036 -6.884 37.892 1.00 96.00 258 LYS A CA 1
ATOM 2022 C C . LYS A 1 258 ? -50.431 -5.934 39.022 1.00 96.00 258 LYS A C 1
ATOM 2024 O O . LYS A 1 258 ? -51.374 -6.227 39.757 1.00 96.00 258 LYS A O 1
ATOM 2029 N N . TYR A 1 259 ? -49.767 -4.785 39.149 1.00 94.00 259 TYR A N 1
ATOM 2030 C CA . TYR A 1 259 ? -50.122 -3.779 40.157 1.00 94.00 259 TYR A CA 1
ATOM 2031 C C . TYR A 1 259 ? -51.516 -3.196 39.940 1.00 94.00 259 TYR A C 1
ATOM 2033 O O . TYR A 1 259 ? -52.238 -2.954 40.908 1.00 94.00 259 TYR A O 1
ATOM 2041 N N . GLN A 1 260 ? -51.925 -2.995 38.689 1.00 94.75 260 GLN A N 1
ATOM 2042 C CA . GLN A 1 260 ? -53.263 -2.511 38.374 1.00 94.75 260 GLN A CA 1
ATOM 2043 C C . GLN A 1 260 ? -54.340 -3.531 38.766 1.00 94.75 260 GLN A C 1
ATOM 2045 O O . GLN A 1 260 ? -55.343 -3.147 39.367 1.00 94.75 260 GLN A O 1
ATOM 2050 N N . LEU A 1 261 ? -54.098 -4.824 38.527 1.00 95.69 261 LEU A N 1
ATOM 2051 C CA . LEU A 1 261 ? -54.978 -5.905 38.973 1.00 95.69 261 LEU A CA 1
ATOM 2052 C C . LEU A 1 261 ? -55.045 -5.994 40.507 1.00 95.69 261 LEU A C 1
ATOM 2054 O O . LEU A 1 261 ? -56.135 -6.056 41.069 1.00 95.69 261 LEU A O 1
ATOM 2058 N N . LEU A 1 262 ? -53.901 -5.916 41.197 1.00 94.94 262 LEU A N 1
ATOM 2059 C CA . LEU A 1 262 ? -53.855 -5.870 42.665 1.00 94.94 262 LEU A CA 1
ATOM 2060 C C . LEU A 1 262 ? -54.627 -4.670 43.223 1.00 94.94 262 LEU A C 1
ATOM 2062 O O . LEU A 1 262 ? -55.378 -4.815 44.182 1.00 94.94 262 LEU A O 1
ATOM 2066 N N . LYS A 1 263 ? -54.485 -3.494 42.601 1.00 94.88 263 LYS A N 1
ATOM 2067 C CA . LYS A 1 263 ? -55.230 -2.288 42.976 1.00 94.88 263 LYS A CA 1
ATOM 2068 C C . LYS A 1 263 ? -56.737 -2.474 42.791 1.00 94.88 263 LYS A C 1
ATOM 2070 O O . LYS A 1 263 ? -57.494 -2.038 43.652 1.00 94.88 263 LYS A O 1
ATOM 2075 N N . MET A 1 264 ? -57.175 -3.103 41.697 1.00 94.31 264 MET A N 1
ATOM 2076 C CA . MET A 1 264 ? -58.592 -3.412 41.469 1.00 94.31 264 MET A CA 1
ATOM 2077 C C . MET A 1 264 ? -59.133 -4.397 42.511 1.00 94.31 264 MET A C 1
ATOM 2079 O O . MET A 1 264 ? -60.203 -4.155 43.064 1.00 94.31 264 MET A O 1
ATOM 2083 N N . ASN A 1 265 ? -58.378 -5.450 42.836 1.00 94.62 265 ASN A N 1
ATOM 2084 C CA . ASN A 1 265 ? -58.761 -6.417 43.867 1.00 94.62 265 ASN A CA 1
ATOM 2085 C C . ASN A 1 265 ? -58.851 -5.762 45.252 1.00 94.62 265 ASN A C 1
ATOM 2087 O O . ASN A 1 265 ? -59.854 -5.920 45.938 1.00 94.62 265 ASN A O 1
ATOM 2091 N N . ALA A 1 266 ? -57.854 -4.958 45.632 1.00 91.88 266 ALA A N 1
ATOM 2092 C CA . ALA A 1 266 ? -57.865 -4.223 46.895 1.00 91.88 266 ALA A CA 1
ATOM 2093 C C . ALA A 1 266 ? -59.017 -3.205 46.966 1.00 91.88 266 ALA A C 1
ATOM 2095 O O . ALA A 1 266 ? -59.617 -3.025 48.021 1.00 91.88 266 ALA A O 1
ATOM 2096 N N . ALA A 1 267 ? -59.360 -2.548 45.852 1.00 93.69 267 ALA A N 1
ATOM 2097 C CA . ALA A 1 267 ? -60.522 -1.663 45.792 1.00 93.69 267 ALA A CA 1
ATOM 2098 C C . ALA A 1 267 ? -61.833 -2.436 46.024 1.00 93.69 267 ALA A C 1
ATOM 2100 O O . ALA A 1 267 ? -62.656 -1.998 46.824 1.00 93.69 267 ALA A O 1
ATOM 2101 N N . ALA A 1 268 ? -61.988 -3.610 45.402 1.00 94.12 268 ALA A N 1
ATOM 2102 C CA . ALA A 1 268 ? -63.142 -4.479 45.626 1.00 94.12 268 ALA A CA 1
ATOM 2103 C C . ALA A 1 268 ? -63.225 -4.979 47.083 1.00 94.12 268 ALA A C 1
ATOM 2105 O O . ALA A 1 268 ? -64.310 -4.992 47.663 1.00 94.12 268 ALA A O 1
ATOM 2106 N N . GLU A 1 269 ? -62.093 -5.329 47.705 1.00 93.69 269 GLU A N 1
ATOM 2107 C CA . GLU A 1 269 ? -62.033 -5.679 49.133 1.00 93.69 269 GLU A CA 1
ATOM 2108 C C . GLU A 1 269 ? -62.420 -4.503 50.038 1.00 93.69 269 GLU A C 1
ATOM 2110 O O . GLU A 1 269 ? -63.171 -4.688 50.994 1.00 93.69 269 GLU A O 1
ATOM 2115 N N . ILE A 1 270 ? -61.950 -3.287 49.736 1.00 91.31 270 ILE A N 1
ATOM 2116 C CA . ILE A 1 270 ? -62.320 -2.070 50.475 1.00 91.31 270 ILE A CA 1
ATOM 2117 C C . ILE A 1 270 ? -63.825 -1.814 50.382 1.00 91.31 270 ILE A C 1
ATOM 2119 O O . ILE A 1 270 ? -64.444 -1.463 51.389 1.00 91.31 270 ILE A O 1
ATOM 2123 N N . ASP A 1 271 ? -64.420 -1.985 49.203 1.00 93.56 271 ASP A N 1
ATOM 2124 C CA . ASP A 1 271 ? -65.861 -1.818 49.013 1.00 93.56 271 ASP A CA 1
ATOM 2125 C C . ASP A 1 271 ? -66.657 -2.899 49.763 1.00 93.56 271 ASP A C 1
ATOM 2127 O O . ASP A 1 271 ? -67.654 -2.581 50.417 1.00 93.56 271 ASP A O 1
ATOM 2131 N N . GLY A 1 272 ? -66.169 -4.146 49.773 1.00 94.31 272 GLY A N 1
ATOM 2132 C CA . GLY A 1 272 ? -66.721 -5.232 50.587 1.00 94.31 272 GLY A CA 1
ATOM 2133 C C . GLY A 1 272 ? -66.653 -4.940 52.090 1.00 94.31 272 GLY A C 1
ATOM 2134 O O . GLY A 1 272 ? -67.665 -5.015 52.785 1.00 94.31 272 GLY A O 1
ATOM 2135 N N . LEU A 1 273 ? -65.493 -4.508 52.592 1.00 91.38 273 LEU A N 1
ATOM 2136 C CA . LEU A 1 273 ? -65.313 -4.106 53.990 1.00 91.38 273 LEU A CA 1
ATOM 2137 C C . LEU A 1 273 ? -66.191 -2.910 54.362 1.00 91.38 273 LEU A C 1
ATOM 2139 O O . LEU A 1 273 ? -66.748 -2.882 55.455 1.00 91.38 273 LEU A O 1
ATOM 2143 N N . LYS A 1 274 ? -66.357 -1.927 53.469 1.00 93.38 274 LYS A N 1
ATOM 2144 C CA . LYS A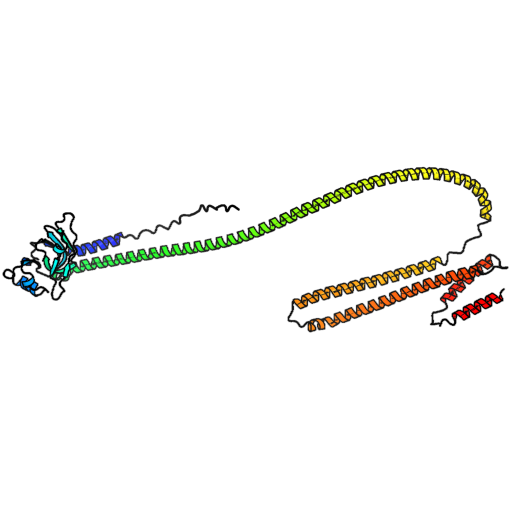 1 274 ? -67.293 -0.811 53.675 1.00 93.38 274 LYS A CA 1
ATOM 2145 C C . LYS A 1 274 ? -68.731 -1.294 53.814 1.00 93.38 274 LYS A C 1
ATOM 2147 O O . LYS A 1 274 ? -69.446 -0.776 54.671 1.00 93.38 274 LYS A O 1
ATOM 2152 N N . ALA A 1 275 ? -69.154 -2.253 52.992 1.00 92.50 275 ALA A N 1
ATOM 2153 C CA . ALA A 1 275 ? -70.481 -2.846 53.099 1.00 92.50 275 ALA A CA 1
ATOM 2154 C C . ALA A 1 275 ? -70.661 -3.543 54.458 1.00 92.50 275 ALA A C 1
ATOM 2156 O O . ALA A 1 275 ? -71.617 -3.228 55.164 1.00 92.50 275 ALA A O 1
ATOM 2157 N N . SER A 1 276 ? -69.697 -4.368 54.884 1.00 91.81 276 SER A N 1
ATOM 2158 C CA . SER A 1 276 ? -69.719 -5.016 56.206 1.00 91.81 276 SER A CA 1
ATOM 2159 C C . SER A 1 276 ? -69.665 -4.018 57.366 1.00 91.81 276 SER A C 1
ATOM 2161 O O . SER A 1 276 ? -70.345 -4.203 58.369 1.00 91.81 276 SER A O 1
ATOM 2163 N N . ILE A 1 277 ? -68.897 -2.929 57.254 1.00 90.75 277 ILE A N 1
ATOM 2164 C CA . ILE A 1 277 ? -68.873 -1.857 58.263 1.00 90.75 277 ILE A CA 1
ATOM 2165 C C . ILE A 1 277 ? -70.243 -1.188 58.368 1.00 90.75 277 ILE A C 1
ATOM 2167 O O . ILE A 1 277 ? -70.685 -0.899 59.476 1.00 90.75 277 ILE A O 1
ATOM 2171 N N . ASN A 1 278 ? -70.914 -0.925 57.245 1.00 92.06 278 ASN A N 1
ATOM 2172 C CA . ASN A 1 278 ? -72.254 -0.342 57.261 1.00 92.06 278 ASN A CA 1
ATOM 2173 C C . ASN A 1 278 ? -73.277 -1.307 57.871 1.00 92.06 278 ASN A C 1
ATOM 2175 O O . ASN A 1 278 ? -74.062 -0.881 58.712 1.00 92.06 278 ASN A O 1
ATOM 2179 N N . GLU A 1 279 ? -73.208 -2.593 57.531 1.00 92.38 279 GLU A N 1
ATOM 2180 C CA . GLU A 1 279 ? -74.033 -3.637 58.146 1.00 92.38 279 GLU A CA 1
ATOM 2181 C C . GLU A 1 279 ? -73.807 -3.702 59.664 1.00 92.38 279 GLU A C 1
ATOM 2183 O O . GLU A 1 279 ? -74.752 -3.578 60.440 1.00 92.38 279 GLU A O 1
ATOM 2188 N N . HIS A 1 280 ? -72.551 -3.780 60.116 1.00 88.31 280 HIS A N 1
ATOM 2189 C CA . HIS A 1 280 ? -72.218 -3.751 61.540 1.00 88.31 280 HIS A CA 1
ATOM 2190 C C . HIS A 1 280 ? -72.629 -2.448 62.219 1.00 88.31 280 HIS A C 1
ATOM 2192 O O . HIS A 1 280 ? -73.033 -2.468 63.375 1.00 88.31 280 HIS A O 1
ATOM 2198 N N . LYS A 1 281 ? -72.553 -1.309 61.532 1.00 92.44 281 LYS A N 1
ATOM 2199 C CA . LYS A 1 281 ? -73.026 -0.028 62.060 1.00 92.44 281 LYS A CA 1
ATOM 2200 C C . LYS A 1 281 ? -74.539 -0.034 62.256 1.00 92.44 281 LYS A C 1
ATOM 2202 O O . LYS A 1 281 ? -75.008 0.509 63.254 1.00 92.44 281 LYS A O 1
ATOM 2207 N N . ASP A 1 282 ? -75.289 -0.636 61.340 1.00 90.69 282 ASP A N 1
ATOM 2208 C CA . ASP A 1 282 ? -76.736 -0.791 61.466 1.00 90.69 282 ASP A CA 1
ATOM 2209 C C . ASP A 1 282 ? -77.097 -1.772 62.590 1.00 90.69 282 ASP A C 1
ATOM 2211 O O . ASP A 1 282 ? -77.985 -1.456 63.384 1.00 90.69 282 ASP A O 1
ATOM 2215 N N . ILE A 1 283 ? -76.342 -2.869 62.745 1.00 90.44 283 ILE A N 1
ATOM 2216 C CA . ILE A 1 283 ? -76.452 -3.801 63.883 1.00 90.44 283 ILE A CA 1
ATOM 2217 C C . ILE A 1 283 ? -76.146 -3.086 65.203 1.00 90.44 283 ILE A C 1
ATOM 2219 O O . ILE A 1 283 ? -76.950 -3.124 66.124 1.00 90.44 283 ILE A O 1
ATOM 2223 N N . VAL A 1 284 ? -75.033 -2.357 65.302 1.00 88.69 284 VAL A N 1
ATOM 2224 C CA . VAL A 1 284 ? -74.682 -1.579 66.502 1.00 88.69 284 VAL A CA 1
ATOM 2225 C C . VAL A 1 284 ? -75.742 -0.521 66.785 1.00 88.69 284 VAL A C 1
ATOM 2227 O O . VAL A 1 284 ? -76.030 -0.229 67.938 1.00 88.69 284 VAL A O 1
ATOM 2230 N N . LYS A 1 285 ? -76.365 0.063 65.759 1.00 90.12 285 LYS A N 1
ATOM 2231 C CA . LYS A 1 285 ? -77.460 1.018 65.938 1.00 90.12 285 LYS A CA 1
ATOM 2232 C C . LYS A 1 285 ? -78.738 0.336 66.429 1.00 90.12 285 LYS A C 1
ATOM 2234 O O . LYS A 1 285 ? -79.451 0.944 67.227 1.00 90.12 285 LYS A O 1
ATOM 2239 N N . SER A 1 286 ? -79.050 -0.883 65.984 1.00 89.25 286 SER A N 1
ATOM 2240 C CA . SER A 1 286 ? -80.168 -1.659 66.534 1.00 89.25 286 SER A CA 1
ATOM 2241 C C . SER A 1 286 ? -79.877 -2.136 67.953 1.00 89.25 286 SER A C 1
ATOM 2243 O O . SER A 1 286 ? -80.705 -1.912 68.825 1.00 89.25 286 SER A O 1
ATOM 2245 N N . GLU A 1 287 ? -78.685 -2.670 68.216 1.00 84.81 287 GLU A N 1
ATOM 2246 C CA . GLU A 1 287 ? -78.238 -3.075 69.551 1.00 84.81 287 GLU A CA 1
ATOM 2247 C C . GLU A 1 287 ? -78.147 -1.880 70.495 1.00 84.81 287 GLU A C 1
ATOM 2249 O O . GLU A 1 287 ? -78.509 -2.000 71.650 1.00 84.81 287 GLU A O 1
ATOM 2254 N N . SER A 1 288 ? -77.730 -0.700 70.028 1.00 84.88 288 SER A N 1
ATOM 2255 C CA . SER A 1 288 ? -77.741 0.527 70.831 1.00 84.88 288 SER A CA 1
ATOM 2256 C C . SER A 1 288 ? -79.163 0.969 71.154 1.00 84.88 288 SER A C 1
ATOM 2258 O O . SER A 1 288 ? -79.386 1.491 72.237 1.00 84.88 288 SER A O 1
ATOM 2260 N N . ARG A 1 289 ? -80.135 0.763 70.253 1.00 85.56 289 ARG A N 1
ATOM 2261 C CA . ARG A 1 289 ? -81.555 1.013 70.552 1.00 85.56 289 ARG A CA 1
ATOM 2262 C C . ARG A 1 289 ? -82.092 -0.002 71.553 1.00 85.56 289 ARG A C 1
ATOM 2264 O O . ARG A 1 289 ? -82.811 0.392 72.463 1.00 85.56 289 ARG A O 1
ATOM 2271 N N . GLU A 1 290 ? -81.745 -1.278 71.406 1.00 85.19 290 GLU A N 1
ATOM 2272 C CA . GLU A 1 290 ? -82.070 -2.307 72.397 1.00 85.19 290 GLU A CA 1
ATOM 2273 C C . GLU A 1 290 ? -81.404 -2.012 73.736 1.00 85.19 290 GLU A C 1
ATOM 2275 O O . GLU A 1 290 ? -82.051 -2.125 74.767 1.00 85.19 290 GLU A O 1
ATOM 2280 N N . PHE A 1 291 ? -80.151 -1.562 73.727 1.00 81.88 291 PHE A N 1
ATOM 2281 C CA . PHE A 1 291 ? -79.413 -1.131 74.901 1.00 81.88 291 PHE A CA 1
ATOM 2282 C C . PHE A 1 291 ? -80.054 0.100 75.522 1.00 81.88 291 PHE A C 1
ATOM 2284 O O . PHE A 1 291 ? -80.171 0.128 76.729 1.00 81.88 291 PHE A O 1
ATOM 2291 N N . ASP A 1 292 ? -80.530 1.082 74.753 1.00 83.44 292 ASP A N 1
ATOM 2292 C CA . ASP A 1 292 ? -81.269 2.234 75.282 1.00 83.44 292 ASP A CA 1
ATOM 2293 C C . ASP A 1 292 ? -82.609 1.812 75.902 1.00 83.44 292 ASP A C 1
ATOM 2295 O O . ASP A 1 292 ? -83.017 2.357 76.929 1.00 83.44 292 ASP A O 1
ATOM 2299 N N . VAL A 1 293 ? -83.292 0.826 75.311 1.00 84.94 293 VAL A N 1
ATOM 2300 C CA . VAL A 1 293 ? -84.504 0.214 75.880 1.00 84.94 293 VAL A CA 1
ATOM 2301 C C . VAL A 1 293 ? -84.169 -0.532 77.170 1.00 84.94 293 VAL A C 1
ATOM 2303 O O . VAL A 1 293 ? -84.814 -0.296 78.184 1.00 84.94 293 VAL A O 1
ATOM 2306 N N . LEU A 1 294 ? -83.121 -1.354 77.171 1.00 79.88 294 LEU A N 1
ATOM 2307 C CA . LEU A 1 294 ? -82.590 -2.046 78.345 1.00 79.88 294 LEU A CA 1
ATOM 2308 C C . LEU A 1 294 ? -82.048 -1.075 79.385 1.00 79.88 294 LEU A C 1
ATOM 2310 O O . LEU A 1 294 ? -82.107 -1.377 80.561 1.00 79.88 294 LEU A O 1
ATOM 2314 N N . LEU A 1 295 ? -81.509 0.076 78.998 1.00 84.62 295 LEU A N 1
ATOM 2315 C CA . LEU A 1 295 ? -80.967 1.086 79.898 1.00 84.62 295 LEU A CA 1
ATOM 2316 C C . LEU A 1 295 ? -82.096 1.898 80.517 1.00 84.62 295 LEU A C 1
ATOM 2318 O O . LEU A 1 295 ? -81.966 2.291 81.669 1.00 84.62 295 LEU A O 1
ATOM 2322 N N . LYS A 1 296 ? -83.212 2.094 79.804 1.00 81.31 296 LYS A N 1
ATOM 2323 C CA . LYS A 1 296 ? -84.479 2.530 80.401 1.00 81.31 296 LYS A CA 1
ATOM 2324 C C . LYS A 1 296 ? -85.023 1.476 81.358 1.00 81.31 296 LYS A C 1
ATOM 2326 O O . LYS A 1 296 ? -85.285 1.819 82.497 1.00 81.31 296 LYS A O 1
ATOM 2331 N N . ASP A 1 297 ? -85.056 0.207 80.962 1.00 79.88 297 ASP A N 1
ATOM 2332 C CA . ASP A 1 297 ? -85.508 -0.900 81.815 1.00 79.88 297 ASP A CA 1
ATOM 2333 C C . ASP A 1 297 ? -84.609 -1.063 83.056 1.00 79.88 297 ASP A C 1
ATOM 2335 O O . ASP A 1 297 ? -85.077 -1.259 84.170 1.00 79.88 297 ASP A O 1
ATOM 2339 N N . VAL A 1 298 ? -83.294 -0.885 82.902 1.00 74.81 298 VAL A N 1
ATOM 2340 C CA . VAL A 1 298 ? -82.308 -0.835 83.986 1.00 74.81 298 VAL A CA 1
ATOM 2341 C C . VAL A 1 298 ? -82.432 0.459 84.767 1.00 74.81 298 VAL A C 1
ATOM 2343 O O . VAL A 1 298 ? -82.166 0.419 85.953 1.00 74.81 298 VAL A O 1
ATOM 2346 N N . ALA A 1 299 ? -82.797 1.599 84.182 1.00 77.38 299 ALA A N 1
ATOM 2347 C CA . ALA A 1 299 ? -83.043 2.833 84.923 1.00 77.38 299 ALA A CA 1
ATOM 2348 C C . ALA A 1 299 ? -84.300 2.699 85.787 1.00 77.38 299 ALA A C 1
ATOM 2350 O O . ALA A 1 299 ? -84.246 3.063 86.956 1.00 77.38 299 ALA A O 1
ATOM 2351 N N . ASP A 1 300 ? -85.358 2.090 85.262 1.00 75.69 300 ASP A N 1
ATOM 2352 C CA . ASP A 1 300 ? -86.589 1.759 85.976 1.00 75.69 300 ASP A CA 1
ATOM 2353 C C . ASP A 1 300 ? -86.293 0.738 87.085 1.00 75.69 300 ASP A C 1
ATOM 2355 O O . ASP A 1 300 ? -86.566 0.988 88.262 1.00 75.69 300 ASP A O 1
ATOM 2359 N N . LYS A 1 301 ? -85.558 -0.334 86.764 1.00 73.38 301 LYS A N 1
ATOM 2360 C CA . LYS A 1 301 ? -85.054 -1.293 87.757 1.00 73.38 301 LYS A CA 1
ATOM 2361 C C . LYS A 1 301 ? -84.016 -0.708 88.698 1.00 73.38 301 LYS A C 1
ATOM 2363 O O . LYS A 1 301 ? -83.844 -1.246 89.775 1.00 73.38 301 LYS A O 1
ATOM 2368 N N . LYS A 1 302 ? -83.292 0.352 88.334 1.00 70.81 302 LYS A N 1
ATOM 2369 C CA . LYS A 1 302 ? -82.338 1.093 89.178 1.00 70.81 302 LYS A CA 1
ATOM 2370 C C . LYS A 1 302 ? -83.068 2.098 90.041 1.00 70.81 302 LYS A C 1
ATOM 2372 O O . LYS A 1 302 ? -82.531 2.431 91.079 1.00 70.81 302 LYS A O 1
ATOM 2377 N N . ILE A 1 303 ? -84.251 2.568 89.674 1.00 72.06 303 ILE A N 1
ATOM 2378 C CA . ILE A 1 303 ? -85.138 3.290 90.582 1.00 72.06 303 ILE A CA 1
ATOM 2379 C C . ILE A 1 303 ? -85.668 2.296 91.630 1.00 72.06 303 ILE A C 1
ATOM 2381 O O . ILE A 1 303 ? -85.562 2.587 92.819 1.00 72.06 303 ILE A O 1
ATOM 2385 N N . GLU A 1 304 ? -86.053 1.075 91.232 1.00 62.44 304 GLU A N 1
ATOM 2386 C CA . GLU A 1 304 ? -86.312 -0.038 92.171 1.00 62.44 304 GLU A CA 1
ATOM 2387 C C . GLU A 1 304 ? -85.068 -0.399 93.009 1.00 62.44 304 GLU A C 1
ATOM 2389 O O . GLU A 1 304 ? -85.137 -0.518 94.232 1.00 62.44 304 GLU A O 1
ATOM 2394 N N . LEU A 1 305 ? -83.895 -0.519 92.375 1.00 56.41 305 LEU A N 1
ATOM 2395 C CA . LEU A 1 305 ? -82.639 -0.883 93.032 1.00 56.41 305 LEU A CA 1
ATOM 2396 C C . LEU A 1 305 ? -82.053 0.259 93.847 1.00 56.41 305 LEU A C 1
ATOM 2398 O O . LEU A 1 305 ? -81.296 -0.034 94.746 1.00 56.41 305 LEU A O 1
ATOM 2402 N N . LEU A 1 306 ? -82.317 1.533 93.561 1.00 56.09 306 LEU A N 1
ATOM 2403 C CA . LEU A 1 306 ? -81.928 2.663 94.411 1.00 56.09 306 LEU A CA 1
ATOM 2404 C C . LEU A 1 306 ? -82.789 2.675 95.670 1.00 56.09 306 LEU A C 1
ATOM 2406 O O . LEU A 1 306 ? -82.247 2.982 96.725 1.00 56.09 306 LEU A O 1
ATOM 2410 N N . GLY A 1 307 ? -84.040 2.209 95.581 1.00 55.56 307 GLY A N 1
ATOM 2411 C CA . GLY A 1 307 ? -84.815 1.783 96.745 1.00 55.56 307 GLY A CA 1
ATOM 2412 C C . GLY A 1 307 ? -84.086 0.713 97.571 1.00 55.56 307 GLY A C 1
ATOM 2413 O O . GLY A 1 307 ? -83.919 0.888 98.771 1.00 55.56 307 GLY A O 1
ATOM 2414 N N . LEU A 1 308 ? -83.542 -0.335 96.931 1.00 54.03 308 LEU A N 1
ATOM 2415 C CA . LEU A 1 308 ? -82.752 -1.390 97.607 1.00 54.03 308 LEU A CA 1
ATOM 2416 C C . LEU A 1 308 ? -81.297 -1.004 97.964 1.00 54.03 308 LEU A C 1
ATOM 2418 O O . LEU A 1 308 ? -80.647 -1.641 98.789 1.00 54.03 308 LEU A O 1
ATOM 2422 N N . LYS A 1 309 ? -80.707 -0.012 97.296 1.00 50.59 309 LYS A N 1
ATOM 2423 C CA . LYS A 1 309 ? -79.286 0.349 97.402 1.00 50.59 309 LYS A CA 1
ATOM 2424 C C . LYS A 1 309 ? -79.085 1.480 98.393 1.00 50.59 309 LYS A C 1
ATOM 2426 O O . LYS A 1 309 ? -77.980 1.572 98.908 1.00 50.59 309 LYS A O 1
ATOM 2431 N N . ASP A 1 310 ? -80.104 2.268 98.724 1.00 52.03 310 ASP A N 1
ATOM 2432 C CA . ASP A 1 310 ? -80.082 3.044 99.969 1.00 52.03 310 ASP A CA 1
ATOM 2433 C C . ASP A 1 310 ? -80.011 2.113 101.197 1.00 52.03 310 ASP A C 1
ATOM 2435 O O . ASP A 1 310 ? -79.287 2.412 102.143 1.00 52.03 310 ASP A O 1
ATOM 2439 N N . GLU A 1 311 ? -80.599 0.912 101.117 1.00 50.31 311 GLU A N 1
ATOM 2440 C CA . GLU A 1 311 ? -80.461 -0.158 102.122 1.00 50.31 311 GLU A CA 1
ATOM 2441 C C . GLU A 1 311 ? -79.060 -0.811 102.158 1.00 50.31 311 GLU A C 1
ATOM 2443 O O . GLU A 1 311 ? -78.586 -1.206 103.221 1.00 50.31 311 GLU A O 1
ATOM 2448 N N . ILE A 1 312 ? -78.350 -0.905 101.024 1.00 48.62 312 ILE A N 1
ATOM 2449 C CA . ILE A 1 312 ? -77.005 -1.527 100.949 1.00 48.62 312 ILE A CA 1
ATOM 2450 C C . ILE A 1 312 ? -75.863 -0.496 101.078 1.00 48.62 312 ILE A C 1
ATOM 2452 O O . ILE A 1 312 ? -74.733 -0.840 101.436 1.00 48.62 312 ILE A O 1
ATOM 2456 N N . ARG A 1 313 ? -76.110 0.790 100.803 1.00 43.59 313 ARG A N 1
ATOM 2457 C CA . ARG A 1 313 ? -75.104 1.871 100.845 1.00 43.59 313 ARG A CA 1
ATOM 2458 C C . ARG A 1 313 ? -74.750 2.302 102.271 1.00 43.59 313 ARG A C 1
ATOM 2460 O O . ARG A 1 313 ? -73.649 2.811 102.475 1.00 43.59 313 ARG A O 1
ATOM 2467 N N . THR A 1 314 ? -75.597 2.015 103.252 1.00 46.41 314 THR A N 1
ATOM 2468 C CA . THR A 1 314 ? -75.231 1.996 104.678 1.00 46.41 314 THR A CA 1
ATOM 2469 C C . THR A 1 314 ? -74.323 0.813 105.036 1.00 46.41 314 THR A C 1
ATOM 2471 O O . THR A 1 314 ? -73.525 0.933 105.956 1.00 46.41 314 THR A O 1
ATOM 2474 N N . ALA A 1 315 ? -74.341 -0.285 104.271 1.00 46.22 315 ALA A N 1
ATOM 2475 C CA . ALA A 1 315 ? -73.597 -1.513 104.577 1.00 46.22 315 ALA A CA 1
ATOM 2476 C C . ALA A 1 315 ? -72.247 -1.680 103.840 1.00 46.22 315 ALA A C 1
ATOM 2478 O O . ALA A 1 315 ? -71.494 -2.599 104.149 1.00 46.22 315 ALA A O 1
ATOM 2479 N N . LYS A 1 316 ? -71.900 -0.833 102.856 1.00 40.66 316 LYS A N 1
ATOM 2480 C CA . LYS A 1 316 ? -70.699 -1.040 102.007 1.00 40.66 316 LYS A CA 1
ATOM 2481 C C . LYS A 1 316 ? -69.757 0.161 101.885 1.00 40.66 316 LYS A C 1
ATOM 2483 O O . LYS A 1 316 ? -68.971 0.232 100.942 1.00 40.66 316 LYS A O 1
ATOM 2488 N N . LYS A 1 317 ? -69.831 1.101 102.832 1.00 41.47 317 LYS A N 1
ATOM 2489 C CA . LYS A 1 317 ? -68.929 2.263 102.920 1.00 41.47 317 LYS A CA 1
ATOM 2490 C C . LYS A 1 317 ? -67.649 1.993 103.739 1.00 41.47 317 LYS A C 1
ATOM 2492 O O . LYS A 1 317 ? -66.813 2.882 103.818 1.00 41.47 317 LYS A O 1
ATOM 2497 N N . ASP A 1 318 ? -67.465 0.768 104.246 1.00 43.81 318 ASP A N 1
ATOM 2498 C CA . ASP A 1 318 ? -66.364 0.401 105.160 1.00 43.81 318 ASP A CA 1
ATOM 2499 C C . ASP A 1 318 ? -65.270 -0.521 104.596 1.00 43.81 318 ASP A C 1
ATOM 2501 O O . ASP A 1 318 ? -64.351 -0.899 105.318 1.00 43.81 318 ASP A O 1
ATOM 2505 N N . ILE A 1 319 ? -65.294 -0.899 103.314 1.00 42.72 319 ILE A N 1
ATOM 2506 C CA . ILE A 1 319 ? -64.355 -1.916 102.811 1.00 42.72 319 ILE A CA 1
ATOM 2507 C C . ILE A 1 319 ? -63.650 -1.434 101.538 1.00 42.72 319 ILE A C 1
ATOM 2509 O O . ILE A 1 319 ? -64.273 -1.293 100.490 1.00 42.72 319 ILE A O 1
ATOM 2513 N N . ASN A 1 320 ? -62.325 -1.276 101.654 1.00 41.81 320 ASN A N 1
ATOM 2514 C CA . ASN A 1 320 ? -61.298 -1.054 100.620 1.00 41.81 320 ASN A CA 1
ATOM 2515 C C . ASN A 1 320 ? -60.810 0.382 100.396 1.00 41.81 320 ASN A C 1
ATOM 2517 O O . ASN A 1 320 ? -61.027 1.001 99.357 1.00 41.81 320 ASN A O 1
ATOM 2521 N N . LEU A 1 321 ? -59.987 0.829 101.344 1.00 45.16 321 LEU A N 1
ATOM 2522 C CA . LEU A 1 321 ? -59.055 1.946 101.200 1.00 45.16 321 LEU A CA 1
ATOM 2523 C C . LEU A 1 321 ? -57.648 1.466 101.609 1.00 45.16 321 LEU A C 1
ATOM 2525 O O . LEU A 1 321 ? -57.105 1.922 102.606 1.00 45.16 321 LEU A O 1
ATOM 2529 N N . THR A 1 322 ? -57.086 0.443 100.941 1.00 46.41 322 THR A N 1
ATOM 2530 C CA . THR A 1 322 ? -55.694 -0.026 101.185 1.00 46.41 322 THR A CA 1
ATOM 2531 C C . THR A 1 322 ? -55.210 -1.044 100.133 1.00 46.41 322 THR A C 1
ATOM 2533 O O . THR A 1 322 ? -55.119 -2.239 100.389 1.00 46.41 322 THR A O 1
ATOM 2536 N N . SER A 1 323 ? -54.872 -0.603 98.916 1.00 48.28 323 SER A N 1
ATOM 2537 C CA . SER A 1 323 ? -54.048 -1.427 98.001 1.00 48.28 323 SER A CA 1
ATOM 2538 C C . SER A 1 323 ? -53.152 -0.615 97.049 1.00 48.28 323 SER A C 1
ATOM 2540 O O . SER A 1 323 ? -52.752 -1.115 95.996 1.00 48.28 323 SER A O 1
ATOM 2542 N N . LEU A 1 324 ? -52.852 0.651 97.373 1.00 48.66 324 LEU A N 1
ATOM 2543 C CA . LEU A 1 324 ? -52.250 1.573 96.401 1.00 48.66 324 LEU A CA 1
ATOM 2544 C C . LEU A 1 324 ? -50.710 1.646 96.407 1.00 48.66 324 LEU A C 1
ATOM 2546 O O . LEU A 1 324 ? -50.157 2.209 95.470 1.00 48.66 324 LEU A O 1
ATOM 2550 N N . ASP A 1 325 ? -50.000 1.060 97.377 1.00 50.31 325 ASP A N 1
ATOM 2551 C CA . ASP A 1 325 ? -48.580 1.418 97.585 1.00 50.31 325 ASP A CA 1
ATOM 2552 C C . ASP A 1 325 ? -47.544 0.473 96.941 1.00 50.31 325 ASP A C 1
ATOM 2554 O O . ASP A 1 325 ? -46.392 0.838 96.738 1.00 50.31 325 ASP A O 1
ATOM 2558 N N . MET A 1 326 ? -47.934 -0.736 96.520 1.00 52.16 326 MET A N 1
ATOM 2559 C CA . MET A 1 326 ? -46.976 -1.698 95.937 1.00 52.16 326 MET A CA 1
ATOM 2560 C C . MET A 1 326 ? -46.901 -1.633 94.403 1.00 52.16 326 MET A C 1
ATOM 2562 O O . MET A 1 326 ? -45.931 -2.079 93.787 1.00 52.16 326 MET A O 1
ATOM 2566 N N . LYS A 1 327 ? -47.910 -1.019 93.771 1.00 54.19 327 LYS A N 1
ATOM 2567 C CA . LYS A 1 327 ? -47.981 -0.858 92.312 1.00 54.19 327 LYS A CA 1
ATOM 2568 C C . LYS A 1 327 ? -46.986 0.195 91.807 1.00 54.19 327 LYS A C 1
ATOM 2570 O O . LYS A 1 327 ? -46.427 0.009 90.731 1.00 54.19 327 LYS A O 1
ATOM 2575 N N . GLY A 1 328 ? -46.709 1.234 92.605 1.00 58.41 328 GLY A N 1
ATOM 2576 C CA . GLY A 1 328 ? -45.762 2.303 92.264 1.00 58.41 328 GLY A CA 1
ATOM 2577 C C . GLY A 1 328 ? -44.302 1.839 92.198 1.00 58.41 328 GLY A C 1
ATOM 2578 O O . GLY A 1 328 ? -43.571 2.205 91.278 1.00 58.41 328 GLY A O 1
ATOM 2579 N N . HIS A 1 329 ? -43.888 0.953 93.107 1.00 56.28 329 HIS A N 1
ATOM 2580 C CA . HIS A 1 329 ? -42.504 0.472 93.152 1.00 56.28 329 HIS A CA 1
ATOM 2581 C C . HIS A 1 329 ? -42.187 -0.518 92.011 1.00 56.28 329 HIS A C 1
ATOM 2583 O O . HIS A 1 329 ? -41.098 -0.491 91.441 1.00 56.28 329 HIS A O 1
ATOM 2589 N N . SER A 1 330 ? -43.162 -1.338 91.589 1.00 60.34 330 SER A N 1
ATOM 2590 C CA . SER A 1 330 ? -42.991 -2.247 90.442 1.00 60.34 330 SER A CA 1
ATOM 2591 C C . SER A 1 330 ? -42.899 -1.508 89.101 1.00 60.34 330 SER A C 1
ATOM 2593 O O . SER A 1 330 ? -42.222 -1.987 88.187 1.00 60.34 330 SER A O 1
ATOM 2595 N N . THR A 1 331 ? -43.582 -0.369 88.952 1.00 67.56 331 THR A N 1
ATOM 2596 C CA . THR A 1 331 ? -43.528 0.427 87.718 1.00 67.56 331 THR A CA 1
ATOM 2597 C C . THR A 1 331 ? -42.208 1.180 87.574 1.00 67.56 331 THR A C 1
ATOM 2599 O O . THR A 1 331 ? -41.676 1.260 86.466 1.00 67.56 331 THR A O 1
ATOM 2602 N N . GLU A 1 332 ? -41.630 1.656 88.680 1.00 68.44 332 GLU A N 1
ATOM 2603 C CA . GLU A 1 332 ? -40.358 2.386 88.652 1.00 68.44 332 GLU A CA 1
ATOM 2604 C C . GLU A 1 332 ? -39.175 1.457 88.322 1.00 68.44 332 GLU A C 1
ATOM 2606 O O . GLU A 1 332 ? -38.371 1.763 87.438 1.00 68.44 332 GLU A O 1
ATOM 2611 N N . SER A 1 333 ? -39.124 0.250 88.906 1.00 65.56 333 SER A N 1
ATOM 2612 C CA . SER A 1 333 ? -38.092 -0.748 88.572 1.00 65.56 333 SER A CA 1
ATOM 2613 C C . SER A 1 333 ? -38.159 -1.208 87.110 1.00 65.56 333 SER A C 1
ATOM 2615 O O . SER A 1 333 ? -37.130 -1.445 86.479 1.00 65.56 333 SER A O 1
ATOM 2617 N N . GLN A 1 334 ? -39.359 -1.303 86.526 1.00 74.06 334 GLN A N 1
ATOM 2618 C CA . GLN A 1 334 ? -39.521 -1.656 85.111 1.00 74.06 334 GLN A CA 1
ATOM 2619 C C . GLN A 1 334 ? -39.018 -0.548 84.176 1.00 74.06 334 GLN A C 1
ATOM 2621 O O . GLN A 1 334 ? -38.431 -0.831 83.125 1.00 74.06 334 GLN A O 1
ATOM 2626 N N . LYS A 1 335 ? -39.203 0.715 84.567 1.00 77.19 335 LYS A N 1
ATOM 2627 C CA . LYS A 1 335 ? -38.710 1.868 83.814 1.00 77.19 335 LYS A CA 1
ATOM 2628 C C . LYS A 1 335 ? -37.180 1.919 83.821 1.00 77.19 335 LYS A C 1
ATOM 2630 O O . LYS A 1 335 ? -36.580 2.037 82.754 1.00 77.19 335 LYS A O 1
ATOM 2635 N N . GLN A 1 336 ? -36.553 1.728 84.984 1.00 77.94 336 GLN A N 1
ATOM 2636 C CA . GLN A 1 336 ? -35.091 1.648 85.110 1.00 77.94 336 GLN A CA 1
ATOM 2637 C C . GLN A 1 336 ? -34.511 0.503 84.270 1.00 77.94 336 GLN A C 1
ATOM 2639 O O . GLN A 1 336 ? -33.595 0.720 83.477 1.00 77.94 336 GLN A O 1
ATOM 2644 N N . LEU A 1 337 ? -35.111 -0.689 84.343 1.00 81.00 337 LEU A N 1
ATOM 2645 C CA . LEU A 1 337 ? -34.691 -1.851 83.557 1.00 81.00 337 LEU A CA 1
ATOM 2646 C C . LEU A 1 337 ? -34.743 -1.583 82.041 1.00 81.00 337 LEU A C 1
ATOM 2648 O O . LEU A 1 337 ? -33.831 -1.958 81.306 1.00 81.00 337 LEU A O 1
ATOM 2652 N N . THR A 1 338 ? -35.772 -0.873 81.571 1.00 79.75 338 THR A N 1
ATOM 2653 C CA . THR A 1 338 ? -35.916 -0.503 80.153 1.00 79.75 338 THR A CA 1
ATOM 2654 C C . THR A 1 338 ? -34.781 0.413 79.682 1.00 79.75 338 THR A C 1
ATOM 2656 O O . THR A 1 338 ? -34.297 0.258 78.559 1.00 79.75 338 THR A O 1
ATOM 2659 N N . TYR A 1 339 ? -34.313 1.341 80.525 1.00 85.00 339 TYR A N 1
ATOM 2660 C CA . TYR A 1 339 ? -33.169 2.195 80.191 1.00 85.00 339 TYR A CA 1
ATOM 2661 C C . TYR A 1 339 ? -31.865 1.400 80.088 1.00 85.00 339 TYR A C 1
ATOM 2663 O O . TYR A 1 339 ? -31.126 1.598 79.124 1.00 85.00 339 TYR A O 1
ATOM 2671 N N . TYR A 1 340 ? -31.615 0.456 81.000 1.00 87.00 340 TYR A N 1
ATOM 2672 C CA . TYR A 1 340 ? -30.440 -0.420 80.911 1.00 87.00 340 TYR A CA 1
ATOM 2673 C C . TYR A 1 340 ? -30.470 -1.309 79.661 1.00 87.00 340 TYR A C 1
ATOM 2675 O O . TYR A 1 340 ? -29.442 -1.462 79.002 1.00 87.00 340 TYR A O 1
ATOM 2683 N N . TYR A 1 341 ? -31.641 -1.824 79.268 1.00 86.75 341 TYR A N 1
ATOM 2684 C CA . TYR A 1 341 ? -31.789 -2.563 78.009 1.00 86.75 341 TYR A CA 1
ATOM 2685 C C . TYR A 1 341 ? -31.503 -1.696 76.781 1.00 86.75 341 TYR A C 1
ATOM 2687 O O . TYR A 1 341 ? -30.780 -2.131 75.888 1.00 86.75 341 TYR A O 1
ATOM 2695 N N . ARG A 1 342 ? -32.024 -0.462 76.735 1.00 86.00 342 ARG A N 1
ATOM 2696 C CA . ARG A 1 342 ? -31.750 0.470 75.627 1.00 86.00 342 ARG A CA 1
ATOM 2697 C C . ARG A 1 342 ? -30.273 0.851 75.551 1.00 86.00 342 ARG A C 1
ATOM 2699 O O . ARG A 1 342 ? -29.724 0.891 74.455 1.00 86.00 342 ARG A O 1
ATOM 2706 N N . LEU A 1 343 ? -29.632 1.093 76.693 1.00 86.50 343 LEU A N 1
ATOM 2707 C CA . LEU A 1 343 ? -28.207 1.414 76.758 1.00 86.50 343 LEU A CA 1
ATOM 2708 C C . LEU A 1 343 ? -27.339 0.222 76.326 1.00 86.50 343 LEU A C 1
ATOM 2710 O O . LEU A 1 343 ? -26.419 0.397 75.536 1.00 86.50 343 LEU A O 1
ATOM 2714 N N . SER A 1 344 ? -27.668 -0.993 76.772 1.00 88.38 344 SER A N 1
ATOM 2715 C CA . SER A 1 344 ? -26.990 -2.225 76.347 1.00 88.38 344 SER A CA 1
ATOM 2716 C C . SER A 1 344 ? -27.137 -2.464 74.841 1.00 88.38 344 SER A C 1
ATOM 2718 O O . SER A 1 344 ? -26.148 -2.695 74.147 1.00 88.38 344 SER A O 1
ATOM 2720 N N . LEU A 1 345 ? -28.350 -2.299 74.302 1.00 89.19 345 LEU A N 1
ATOM 2721 C CA . LEU A 1 345 ? -28.602 -2.390 72.865 1.00 89.19 345 LEU A CA 1
ATOM 2722 C C . LEU A 1 345 ? -27.793 -1.346 72.081 1.00 89.19 345 LEU A C 1
ATOM 2724 O O . LEU A 1 345 ? -27.204 -1.679 71.056 1.00 89.19 345 LEU A O 1
ATOM 2728 N N . ALA A 1 346 ? -27.715 -0.107 72.576 1.00 88.75 346 ALA A N 1
ATOM 2729 C CA . ALA A 1 346 ? -26.911 0.944 71.958 1.00 88.75 346 ALA A CA 1
ATOM 2730 C C . ALA A 1 346 ? -25.414 0.590 71.931 1.00 88.75 346 ALA A C 1
ATOM 2732 O O . ALA A 1 346 ? -24.765 0.779 70.903 1.00 88.75 346 ALA A O 1
ATOM 2733 N N . VAL A 1 347 ? -24.875 0.018 73.016 1.00 90.25 347 VAL A N 1
ATOM 2734 C CA . VAL A 1 347 ? -23.480 -0.455 73.067 1.00 90.25 347 VAL A CA 1
ATOM 2735 C C . VAL A 1 347 ? -23.249 -1.595 72.070 1.00 90.25 347 VAL A C 1
ATOM 2737 O O . VAL A 1 347 ? -22.249 -1.565 71.361 1.00 90.25 347 VAL A O 1
ATOM 2740 N N . ILE A 1 348 ? -24.176 -2.552 71.941 1.00 90.75 348 ILE A N 1
ATOM 2741 C CA . ILE A 1 348 ? -24.079 -3.652 70.960 1.00 90.75 348 ILE A CA 1
ATOM 2742 C C . ILE A 1 348 ? -24.075 -3.118 69.523 1.00 90.75 348 ILE A C 1
ATOM 2744 O O . ILE A 1 348 ? -23.230 -3.518 68.723 1.00 90.75 348 ILE A O 1
ATOM 2748 N N . VAL A 1 349 ? -24.986 -2.196 69.196 1.00 91.31 349 VAL A N 1
ATOM 2749 C CA . VAL A 1 349 ? -25.058 -1.572 67.864 1.00 91.31 349 VAL A CA 1
ATOM 2750 C C . VAL A 1 349 ? -23.772 -0.807 67.555 1.00 91.31 349 VAL A C 1
ATOM 2752 O O . VAL A 1 349 ? -23.233 -0.926 66.455 1.00 91.31 349 VAL A O 1
ATOM 2755 N N . PHE A 1 350 ? -23.238 -0.068 68.529 1.00 90.44 350 PHE A N 1
ATOM 2756 C CA . PHE A 1 350 ? -21.970 0.639 68.373 1.00 90.44 350 PHE A CA 1
ATOM 2757 C C . PHE A 1 350 ? -20.799 -0.326 68.132 1.00 90.44 350 PHE A C 1
ATOM 2759 O O . PHE A 1 350 ? -19.980 -0.099 67.245 1.00 90.44 350 PHE A O 1
ATOM 2766 N N . LEU A 1 351 ? -20.751 -1.442 68.861 1.00 90.06 351 LEU A N 1
ATOM 2767 C CA . LEU A 1 351 ? -19.720 -2.471 68.715 1.00 90.06 351 LEU A CA 1
ATOM 2768 C C . LEU A 1 351 ? -19.794 -3.143 67.330 1.00 90.06 351 LEU A C 1
ATOM 2770 O O . LEU A 1 351 ? -18.768 -3.325 66.676 1.00 90.06 351 LEU A O 1
ATOM 2774 N N . ALA A 1 352 ? -21.004 -3.419 66.832 1.00 91.31 352 ALA A N 1
ATOM 2775 C CA . ALA A 1 352 ? -21.226 -3.919 65.474 1.00 91.31 352 ALA A CA 1
ATOM 2776 C C . ALA A 1 352 ? -20.761 -2.918 64.399 1.00 91.31 352 ALA A C 1
ATOM 2778 O O . ALA A 1 352 ? -20.121 -3.317 63.425 1.00 91.31 352 ALA A O 1
ATOM 2779 N N . ALA A 1 353 ? -21.014 -1.619 64.593 1.00 89.62 353 ALA A N 1
ATOM 2780 C CA . ALA A 1 353 ? -20.544 -0.571 63.688 1.00 89.62 353 ALA A CA 1
ATOM 2781 C C . ALA A 1 353 ? -19.008 -0.470 63.661 1.00 89.62 353 ALA A C 1
ATOM 2783 O O . ALA A 1 353 ? -18.417 -0.369 62.585 1.00 89.62 353 ALA A O 1
ATOM 2784 N N . VAL A 1 354 ? -18.348 -0.562 64.823 1.00 88.56 354 VAL A N 1
ATOM 2785 C CA . VAL A 1 354 ? -16.877 -0.599 64.916 1.00 88.56 354 VAL A CA 1
ATOM 2786 C C . VAL A 1 354 ? -16.316 -1.831 6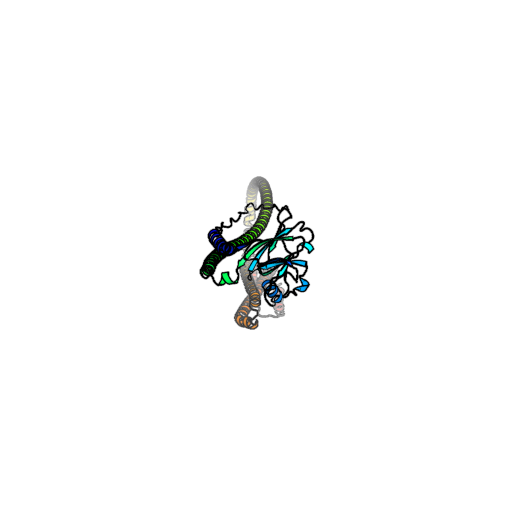4.200 1.00 88.56 354 VAL A C 1
ATOM 2788 O O . VAL A 1 354 ? -15.359 -1.703 63.438 1.00 88.56 354 VAL A O 1
ATOM 2791 N N . PHE A 1 355 ? -16.928 -3.008 64.372 1.00 88.81 355 PHE A N 1
ATOM 2792 C CA . PHE A 1 355 ? -16.524 -4.218 63.649 1.00 88.81 355 PHE A CA 1
ATOM 2793 C C . PHE A 1 355 ? -16.665 -4.073 62.133 1.00 88.81 355 PHE A C 1
ATOM 2795 O O . PHE A 1 355 ? -15.738 -4.424 61.403 1.00 88.81 355 PHE A O 1
ATOM 2802 N N . PHE A 1 356 ? -17.783 -3.518 61.661 1.00 91.19 356 PHE A N 1
ATOM 2803 C CA . PHE A 1 356 ? -17.992 -3.254 60.239 1.00 91.19 356 PHE A CA 1
ATOM 2804 C C . PHE A 1 356 ? -16.928 -2.297 59.687 1.00 91.19 356 PHE A C 1
ATOM 2806 O O . PHE A 1 356 ? -16.328 -2.565 58.650 1.00 91.19 356 PHE A O 1
ATOM 2813 N N . PHE A 1 357 ? -16.616 -1.224 60.419 1.00 86.88 357 PHE A N 1
ATOM 2814 C CA . PHE A 1 357 ? -15.576 -0.276 60.027 1.00 86.88 357 PHE A CA 1
ATOM 2815 C C . PHE A 1 357 ? -14.184 -0.925 59.956 1.00 86.88 357 PHE A C 1
ATOM 2817 O O . PHE A 1 357 ? -13.428 -0.667 59.019 1.00 86.88 357 PHE A O 1
ATOM 2824 N N . ILE A 1 358 ? -13.833 -1.793 60.910 1.00 87.06 358 ILE A N 1
ATOM 2825 C CA . ILE A 1 358 ? -12.563 -2.536 60.886 1.00 87.06 358 ILE A CA 1
ATOM 2826 C C . ILE A 1 358 ? -12.516 -3.490 59.686 1.00 87.06 358 ILE A C 1
ATOM 2828 O O . ILE A 1 358 ? -11.496 -3.547 59.000 1.00 87.06 358 ILE A O 1
ATOM 2832 N N . TYR A 1 359 ? -13.614 -4.192 59.399 1.00 89.69 359 TYR A N 1
ATOM 2833 C CA . TYR A 1 359 ? -13.702 -5.126 58.278 1.00 89.69 359 TYR A CA 1
ATOM 2834 C C . TYR A 1 359 ? -13.516 -4.427 56.922 1.00 89.69 359 TYR A C 1
ATOM 2836 O O . TYR A 1 359 ? -12.653 -4.830 56.143 1.00 89.69 359 TYR A O 1
ATOM 2844 N N . SER A 1 360 ? -14.228 -3.324 56.671 1.00 86.19 360 SER A N 1
ATOM 2845 C CA . SER A 1 360 ? -14.101 -2.561 55.417 1.00 86.19 360 SER A CA 1
ATOM 2846 C C . SER A 1 360 ? -12.693 -1.979 55.221 1.00 86.19 360 SER A C 1
ATOM 2848 O O . SER A 1 360 ? -12.149 -1.959 54.112 1.00 86.19 360 SER A O 1
ATOM 2850 N N . ASN A 1 361 ? -12.046 -1.547 56.309 1.00 82.50 361 ASN A N 1
ATOM 2851 C CA . ASN A 1 361 ? -10.653 -1.100 56.258 1.00 82.50 361 ASN A CA 1
ATOM 2852 C C . ASN A 1 361 ? -9.671 -2.253 55.989 1.00 82.50 361 ASN A C 1
ATOM 2854 O O . ASN A 1 361 ? -8.657 -2.049 55.315 1.00 82.50 361 ASN A O 1
ATOM 2858 N N . ALA A 1 362 ? -9.959 -3.460 56.485 1.00 83.50 362 ALA A N 1
ATOM 2859 C CA . ALA A 1 362 ? -9.163 -4.653 56.207 1.00 83.50 362 ALA A CA 1
ATOM 2860 C C . ALA A 1 362 ? -9.297 -5.111 54.743 1.00 83.50 362 ALA A C 1
ATOM 2862 O O . ALA A 1 362 ? -8.309 -5.519 54.134 1.00 83.50 362 ALA A O 1
ATOM 2863 N N . GLU A 1 363 ? -10.478 -4.981 54.137 1.00 85.94 363 GLU A N 1
ATOM 2864 C CA . GLU A 1 363 ? -10.679 -5.264 52.711 1.00 85.94 363 GLU A CA 1
ATOM 2865 C C . GLU A 1 363 ? -9.890 -4.286 51.825 1.00 85.94 363 GLU A C 1
ATOM 2867 O O . GLU A 1 363 ? -9.154 -4.700 50.926 1.00 85.94 363 GLU A O 1
ATOM 2872 N N . THR A 1 364 ? -9.933 -2.991 52.155 1.00 82.31 364 THR A N 1
ATOM 2873 C CA . THR A 1 364 ? -9.142 -1.952 51.468 1.00 82.31 364 THR A CA 1
ATOM 2874 C C . THR A 1 364 ? -7.635 -2.234 51.556 1.00 82.31 364 THR A C 1
ATOM 2876 O O . THR A 1 364 ? -6.872 -1.953 50.631 1.00 82.31 364 THR A O 1
ATOM 2879 N N . PHE A 1 365 ? -7.184 -2.830 52.662 1.00 80.38 365 PHE A N 1
ATOM 2880 C CA . PHE A 1 365 ? -5.790 -3.221 52.852 1.00 80.38 365 PHE A CA 1
ATOM 2881 C C . PHE A 1 365 ? -5.349 -4.350 51.908 1.00 80.38 365 PHE A C 1
ATOM 2883 O O . PHE A 1 365 ? -4.228 -4.298 51.403 1.00 80.38 365 PHE A O 1
ATOM 2890 N N . LYS A 1 366 ? -6.227 -5.314 51.603 1.00 82.19 366 LYS A N 1
ATOM 2891 C CA . LYS A 1 366 ? -5.947 -6.373 50.620 1.00 82.19 366 LYS A CA 1
ATOM 2892 C C . LYS A 1 366 ? -5.652 -5.783 49.234 1.00 82.19 366 LYS A C 1
ATOM 2894 O O . LYS A 1 366 ? -4.646 -6.131 48.626 1.00 82.19 366 LYS A O 1
ATOM 2899 N N . VAL A 1 367 ? -6.463 -4.815 48.797 1.00 83.75 367 VAL A N 1
ATOM 2900 C CA . VAL A 1 367 ? -6.280 -4.108 47.512 1.00 83.75 367 VAL A CA 1
ATOM 2901 C C . VAL A 1 367 ? -4.953 -3.339 47.467 1.00 83.75 367 VAL A C 1
ATOM 2903 O O . VAL A 1 367 ? -4.258 -3.349 46.455 1.00 83.75 367 VAL A O 1
ATOM 2906 N N . LEU A 1 368 ? -4.566 -2.694 48.572 1.00 79.19 368 LEU A N 1
ATOM 2907 C CA . LEU A 1 368 ? -3.304 -1.950 48.673 1.00 79.19 368 LEU A CA 1
ATOM 2908 C C . LEU A 1 368 ? -2.060 -2.851 48.633 1.00 79.19 368 LEU A C 1
ATOM 2910 O O . LEU A 1 368 ? -1.038 -2.426 48.091 1.00 79.19 368 LEU A O 1
ATOM 2914 N N . ILE A 1 369 ? -2.139 -4.063 49.193 1.00 81.38 369 ILE A N 1
ATOM 2915 C CA . ILE A 1 369 ? -1.067 -5.066 49.099 1.00 81.38 369 ILE A CA 1
ATOM 2916 C C . ILE A 1 369 ? -0.915 -5.543 47.652 1.00 81.38 369 ILE A C 1
ATOM 2918 O O . ILE A 1 369 ? 0.203 -5.543 47.136 1.00 81.38 369 ILE A O 1
ATOM 2922 N N . ASP A 1 370 ? -2.023 -5.884 46.988 1.00 81.38 370 ASP A N 1
ATOM 2923 C CA . ASP A 1 370 ? -2.004 -6.359 45.599 1.00 81.38 370 ASP A CA 1
ATOM 2924 C C . ASP A 1 370 ? -1.479 -5.276 44.634 1.00 81.38 370 ASP A C 1
ATOM 2926 O O . ASP A 1 370 ? -0.739 -5.576 43.696 1.00 81.38 370 ASP A O 1
ATOM 2930 N N . ALA A 1 371 ? -1.785 -4.000 44.899 1.00 82.25 371 ALA A N 1
ATOM 2931 C CA . ALA A 1 371 ? -1.322 -2.867 44.095 1.00 82.25 371 ALA A CA 1
ATOM 2932 C C . ALA A 1 371 ? 0.177 -2.536 44.265 1.00 82.25 371 ALA A C 1
ATOM 2934 O O . ALA A 1 371 ? 0.763 -1.904 43.388 1.00 82.25 371 ALA A O 1
ATOM 2935 N N . ASN A 1 372 ? 0.814 -2.939 45.372 1.00 77.38 372 ASN A N 1
ATOM 2936 C CA . ASN A 1 372 ? 2.202 -2.586 45.694 1.00 77.38 372 ASN A CA 1
ATOM 2937 C C . ASN A 1 372 ? 3.025 -3.807 46.139 1.00 77.38 372 ASN A C 1
ATOM 2939 O O . ASN A 1 372 ? 3.573 -3.837 47.241 1.00 77.38 372 ASN A O 1
ATOM 2943 N N . SER A 1 373 ? 3.202 -4.782 45.241 1.00 75.56 373 SER A N 1
ATOM 2944 C CA . SER A 1 373 ? 3.941 -6.038 45.489 1.00 75.56 373 SER A CA 1
ATOM 2945 C C . SER A 1 373 ? 5.412 -5.882 45.915 1.00 75.56 373 SER A C 1
ATOM 2947 O O . SER A 1 373 ? 6.040 -6.851 46.339 1.00 75.56 373 SER A O 1
ATOM 2949 N N . LYS A 1 374 ? 5.982 -4.673 45.817 1.00 79.38 374 LYS A N 1
ATOM 2950 C CA . LYS A 1 374 ? 7.368 -4.364 46.213 1.00 79.38 374 LYS A CA 1
ATOM 2951 C C . LYS A 1 374 ? 7.514 -3.874 47.656 1.00 79.38 374 LYS A C 1
ATOM 2953 O O . LYS A 1 374 ? 8.637 -3.793 48.149 1.00 79.38 374 LYS A O 1
ATOM 2958 N N . VAL A 1 375 ? 6.422 -3.518 48.333 1.00 77.00 375 VAL A N 1
ATOM 2959 C CA . VAL A 1 375 ? 6.477 -3.020 49.714 1.00 77.00 375 VAL A CA 1
ATOM 2960 C C . VAL A 1 375 ? 6.276 -4.192 50.668 1.00 77.00 375 VAL A C 1
ATOM 2962 O O . VAL A 1 375 ? 5.273 -4.894 50.594 1.00 77.00 375 VAL A O 1
ATOM 2965 N N . SER A 1 376 ? 7.232 -4.410 51.576 1.00 81.94 376 SER A N 1
ATOM 2966 C CA . SER A 1 376 ? 7.133 -5.471 52.585 1.00 81.94 376 SER A CA 1
ATOM 2967 C C . SER A 1 376 ? 5.853 -5.297 53.425 1.00 81.94 376 SER A C 1
ATOM 2969 O O . SER A 1 376 ? 5.693 -4.237 54.046 1.00 81.94 376 SER A O 1
ATOM 2971 N N . PRO A 1 377 ? 4.967 -6.313 53.509 1.00 80.00 377 PRO A N 1
ATOM 2972 C CA . PRO A 1 377 ? 3.740 -6.261 54.313 1.00 80.00 377 PRO A CA 1
ATOM 2973 C C . PRO A 1 377 ? 3.991 -5.891 55.781 1.00 80.00 377 PRO A C 1
ATOM 2975 O O . PRO A 1 377 ? 3.160 -5.247 56.421 1.00 80.00 377 PRO A O 1
ATOM 2978 N N . TRP A 1 378 ? 5.179 -6.228 56.290 1.00 85.69 378 TRP A N 1
ATOM 2979 C CA . TRP A 1 378 ? 5.623 -5.886 57.637 1.00 85.69 378 TRP A CA 1
ATOM 2980 C C . TRP A 1 378 ? 5.714 -4.382 57.885 1.00 85.69 378 TRP A C 1
ATOM 2982 O O . TRP A 1 378 ? 5.285 -3.927 58.940 1.00 85.69 378 TRP A O 1
ATOM 2992 N N . ASN A 1 379 ? 6.204 -3.596 56.923 1.00 83.81 379 ASN A N 1
ATOM 2993 C CA . ASN A 1 379 ? 6.350 -2.147 57.096 1.00 83.81 379 ASN A CA 1
ATOM 2994 C C . ASN A 1 379 ? 4.984 -1.456 57.172 1.00 83.81 379 ASN A C 1
ATOM 2996 O O . ASN A 1 379 ? 4.781 -0.537 57.967 1.00 83.81 379 ASN A O 1
ATOM 3000 N N . ILE A 1 380 ? 4.025 -1.936 56.378 1.00 80.56 380 ILE A N 1
ATOM 3001 C CA . ILE A 1 380 ? 2.664 -1.402 56.380 1.00 80.56 380 ILE A CA 1
ATOM 3002 C C . ILE A 1 380 ? 1.951 -1.776 57.686 1.00 80.56 380 ILE A C 1
ATOM 3004 O O . ILE A 1 380 ? 1.295 -0.924 58.287 1.00 80.56 380 ILE A O 1
ATOM 3008 N N . LEU A 1 381 ? 2.139 -3.007 58.174 1.00 82.06 381 LEU A N 1
ATOM 3009 C CA . LEU A 1 381 ? 1.588 -3.459 59.453 1.00 82.06 381 LEU A CA 1
ATOM 3010 C C . LEU A 1 381 ? 2.173 -2.671 60.634 1.00 82.06 381 LEU A C 1
ATOM 3012 O O . LEU A 1 381 ? 1.419 -2.213 61.492 1.00 82.06 381 LEU A O 1
ATOM 3016 N N . LEU A 1 382 ? 3.490 -2.430 60.640 1.00 86.81 382 LEU A N 1
ATOM 3017 C CA . LEU A 1 382 ? 4.156 -1.661 61.696 1.00 86.81 382 LEU A CA 1
ATOM 3018 C C . LEU A 1 382 ? 3.644 -0.215 61.752 1.00 86.81 382 LEU A C 1
ATOM 3020 O O . LEU A 1 382 ? 3.371 0.297 62.834 1.00 86.81 382 LEU A O 1
ATOM 3024 N N . SER A 1 383 ? 3.432 0.418 60.589 1.00 86.44 383 SER A N 1
ATOM 3025 C CA . SER A 1 383 ? 2.902 1.788 60.506 1.00 86.44 383 SER A CA 1
ATOM 3026 C C . SER A 1 383 ? 1.492 1.942 61.096 1.00 86.44 383 SER A C 1
ATOM 3028 O O . SER A 1 383 ? 1.112 3.028 61.527 1.00 86.44 383 SER A O 1
ATOM 3030 N N . ARG A 1 384 ? 0.711 0.854 61.139 1.00 85.81 384 ARG A N 1
ATOM 3031 C CA . ARG A 1 384 ? -0.695 0.847 61.574 1.00 85.81 384 ARG A CA 1
ATOM 3032 C C . ARG A 1 384 ? -0.904 0.220 62.949 1.00 85.81 384 ARG A C 1
ATOM 3034 O O . ARG A 1 384 ? -2.024 0.238 63.456 1.00 85.81 384 ARG A O 1
ATOM 3041 N N . LEU A 1 385 ? 0.154 -0.279 63.582 1.00 84.25 385 LEU A N 1
ATOM 3042 C CA . LEU A 1 385 ? 0.107 -0.860 64.922 1.00 84.25 385 LEU A CA 1
ATOM 3043 C C . LEU A 1 385 ? -0.531 0.092 65.958 1.00 84.25 385 LEU A C 1
ATOM 3045 O O . LEU A 1 385 ? -1.395 -0.381 66.695 1.00 84.25 385 LEU A O 1
ATOM 3049 N N . PRO A 1 386 ? -0.247 1.417 65.974 1.00 87.25 386 PRO A N 1
ATOM 3050 C CA . PRO A 1 386 ? -0.909 2.350 66.895 1.00 87.25 386 PRO A CA 1
ATOM 3051 C C . PRO A 1 386 ? -2.430 2.446 66.702 1.00 87.25 386 PRO A C 1
ATOM 3053 O O . PRO A 1 386 ? -3.177 2.650 67.657 1.00 87.25 386 PRO A O 1
ATOM 3056 N N . LEU A 1 387 ? -2.907 2.285 65.463 1.00 83.62 387 LEU A N 1
ATOM 3057 C CA . LEU A 1 387 ? -4.337 2.281 65.163 1.00 83.62 387 LEU A CA 1
ATOM 3058 C C . LEU A 1 387 ? -4.984 0.980 65.654 1.00 83.62 387 LEU A C 1
ATOM 3060 O O . LEU A 1 387 ? -6.045 1.009 66.275 1.00 83.62 387 LEU A O 1
ATOM 3064 N N . ILE A 1 388 ? -4.324 -0.159 65.422 1.00 85.31 388 ILE A N 1
ATOM 3065 C CA . ILE A 1 388 ? -4.799 -1.469 65.882 1.00 85.31 388 ILE A CA 1
ATOM 3066 C C . ILE A 1 388 ? -4.888 -1.480 67.410 1.00 85.31 388 ILE A C 1
ATOM 3068 O O . ILE A 1 388 ? -5.934 -1.833 67.953 1.00 85.31 388 ILE A O 1
ATOM 3072 N N . THR A 1 389 ? -3.860 -1.010 68.118 1.00 88.69 389 THR A N 1
ATOM 3073 C CA . THR A 1 389 ? -3.884 -0.955 69.587 1.00 88.69 389 THR A CA 1
ATOM 3074 C C . THR A 1 389 ? -5.007 -0.057 70.104 1.00 88.69 389 THR A C 1
ATOM 3076 O O . THR A 1 389 ? -5.762 -0.485 70.979 1.00 88.69 389 THR A O 1
ATOM 3079 N N . ALA A 1 390 ? -5.213 1.124 69.511 1.00 89.25 390 ALA A N 1
ATOM 3080 C CA . ALA A 1 390 ? -6.329 2.001 69.867 1.00 89.25 390 ALA A CA 1
ATOM 3081 C C . ALA A 1 390 ? -7.696 1.315 69.674 1.00 89.25 390 ALA A C 1
ATOM 3083 O O . ALA A 1 390 ? -8.536 1.348 70.573 1.00 89.25 390 ALA A O 1
ATOM 3084 N N . THR A 1 391 ? -7.911 0.630 68.546 1.00 88.75 391 THR A N 1
ATOM 3085 C CA . THR A 1 391 ? -9.177 -0.086 68.293 1.00 88.75 391 THR A CA 1
ATOM 3086 C C . THR A 1 391 ? -9.394 -1.261 69.244 1.00 88.75 391 THR A C 1
ATOM 3088 O O . THR A 1 391 ? -10.499 -1.425 69.757 1.00 88.75 391 THR A O 1
ATOM 3091 N N . THR A 1 392 ? -8.351 -2.037 69.559 1.00 88.88 392 THR A N 1
ATOM 3092 C CA . THR A 1 392 ? -8.456 -3.136 70.535 1.00 88.88 392 THR A CA 1
ATOM 3093 C C . THR A 1 392 ? -8.793 -2.631 71.934 1.00 88.88 392 THR A C 1
ATOM 3095 O O . THR A 1 392 ? -9.600 -3.249 72.625 1.00 88.88 392 THR A O 1
ATOM 3098 N N . LEU A 1 393 ? -8.250 -1.474 72.330 1.00 92.81 393 LEU A N 1
ATOM 3099 C CA . LEU A 1 393 ? -8.563 -0.842 73.608 1.00 92.81 393 LEU A CA 1
ATOM 3100 C C . LEU A 1 393 ? -10.024 -0.385 73.653 1.00 92.81 393 LEU A C 1
ATOM 3102 O O . LEU A 1 393 ? -10.705 -0.645 74.641 1.00 92.81 393 LEU A O 1
ATOM 3106 N N . ILE A 1 394 ? -10.529 0.229 72.578 1.00 89.38 394 ILE A N 1
ATOM 3107 C CA . ILE A 1 394 ? -11.939 0.639 72.467 1.00 89.38 394 ILE A CA 1
ATOM 3108 C C . ILE A 1 394 ? -12.873 -0.578 72.538 1.00 89.38 394 ILE A C 1
ATOM 3110 O O . ILE A 1 394 ? -13.856 -0.564 73.273 1.00 89.38 394 ILE A O 1
ATOM 3114 N N . ILE A 1 395 ? -12.563 -1.659 71.819 1.00 90.38 395 ILE A N 1
ATOM 3115 C CA . ILE A 1 395 ? -13.366 -2.891 71.869 1.00 90.38 395 ILE A CA 1
ATOM 3116 C C . ILE A 1 395 ? -13.333 -3.496 73.276 1.00 90.38 395 ILE A C 1
ATOM 3118 O O . ILE A 1 395 ? -14.372 -3.917 73.788 1.00 90.38 395 ILE A O 1
ATOM 3122 N N . GLY A 1 396 ? -12.166 -3.506 73.924 1.00 92.25 396 GLY A N 1
ATOM 3123 C CA . GLY A 1 396 ? -12.003 -3.999 75.289 1.00 92.25 396 GLY A CA 1
ATOM 3124 C C . GLY A 1 396 ? -12.828 -3.208 76.305 1.00 92.25 396 GLY A C 1
ATOM 3125 O O . GLY A 1 396 ? -13.554 -3.805 77.101 1.00 92.25 396 GLY A O 1
ATOM 3126 N N . THR A 1 397 ? -12.784 -1.873 76.251 1.00 91.81 397 THR A N 1
ATOM 3127 C CA . THR A 1 397 ? -13.552 -1.014 77.168 1.00 91.81 397 THR A CA 1
ATOM 3128 C C . THR A 1 397 ? -15.057 -1.146 76.948 1.00 91.81 397 THR A C 1
ATOM 3130 O O . THR A 1 397 ? -15.804 -1.272 77.918 1.00 91.81 397 THR A O 1
ATOM 3133 N N . LEU A 1 398 ? -15.512 -1.206 75.694 1.00 89.62 398 LEU A N 1
ATOM 3134 C CA . LEU A 1 398 ? -16.924 -1.427 75.367 1.00 89.62 398 LEU A CA 1
ATOM 3135 C C . LEU A 1 398 ? -17.414 -2.810 75.800 1.00 89.62 398 LEU A C 1
ATOM 3137 O O . LEU A 1 398 ? -18.528 -2.933 76.305 1.00 89.62 398 LEU A O 1
ATOM 3141 N N . SER A 1 399 ? -16.586 -3.843 75.645 1.00 91.00 399 SER A N 1
ATOM 3142 C CA . SER A 1 399 ? -16.924 -5.205 76.071 1.00 91.00 399 SER A CA 1
ATOM 3143 C C . SER A 1 399 ? -17.041 -5.300 77.594 1.00 91.00 399 SER A C 1
ATOM 3145 O O . SER A 1 399 ? -17.982 -5.907 78.104 1.00 91.00 399 SER A O 1
ATOM 3147 N N . ALA A 1 400 ? -16.136 -4.646 78.331 1.00 90.38 400 ALA A N 1
ATOM 3148 C CA . ALA A 1 400 ? -16.214 -4.553 79.787 1.00 90.38 400 ALA A CA 1
ATOM 3149 C C . ALA A 1 400 ? -17.464 -3.784 80.247 1.00 90.38 400 ALA A C 1
ATOM 3151 O O . ALA A 1 400 ? -18.155 -4.219 81.170 1.00 90.38 400 ALA A O 1
ATOM 3152 N N . LEU A 1 401 ? -17.799 -2.679 79.571 1.00 90.50 401 LEU A N 1
ATOM 3153 C CA . LEU A 1 401 ? -19.018 -1.915 79.834 1.00 90.50 401 LEU A CA 1
ATOM 3154 C C . LEU A 1 401 ? -20.280 -2.749 79.572 1.00 90.50 401 LEU A C 1
ATOM 3156 O O . LEU A 1 401 ? -21.207 -2.732 80.380 1.00 90.50 401 LEU A O 1
ATOM 3160 N N . LEU A 1 402 ? -20.313 -3.513 78.479 1.00 91.25 402 LEU A N 1
ATOM 3161 C CA . LEU A 1 402 ? -21.423 -4.411 78.167 1.00 91.25 402 LEU A CA 1
ATOM 3162 C C . LEU A 1 402 ? -21.586 -5.485 79.249 1.00 91.25 402 LEU A C 1
ATOM 3164 O O . LEU A 1 402 ? -22.698 -5.717 79.720 1.00 91.25 402 LEU A O 1
ATOM 3168 N N . PHE A 1 403 ? -20.484 -6.099 79.685 1.00 89.44 403 PHE A N 1
ATOM 3169 C CA . PHE A 1 403 ? -20.505 -7.096 80.753 1.00 89.44 403 PHE A CA 1
ATOM 3170 C C . PHE A 1 403 ? -21.025 -6.508 82.071 1.00 89.44 403 PHE A C 1
ATOM 3172 O O . PHE A 1 403 ? -21.857 -7.120 82.740 1.00 89.44 403 PHE A O 1
ATOM 3179 N N . TYR A 1 404 ? -20.601 -5.286 82.409 1.00 90.75 404 TYR A N 1
ATOM 3180 C CA . TYR A 1 404 ? -21.118 -4.552 83.561 1.00 90.75 404 TYR A CA 1
ATOM 3181 C C . TYR A 1 404 ? -22.634 -4.320 83.460 1.00 90.75 404 TYR A C 1
ATOM 3183 O O . TYR A 1 404 ? -23.360 -4.611 84.410 1.00 90.75 404 TYR A O 1
ATOM 3191 N N . LEU A 1 405 ? -23.127 -3.860 82.305 1.00 87.12 405 LEU A N 1
ATOM 3192 C CA . LEU A 1 405 ? -24.557 -3.625 82.080 1.00 87.12 405 LEU A CA 1
ATOM 3193 C C . LEU A 1 405 ? -25.376 -4.914 82.188 1.00 87.12 405 LEU A C 1
ATOM 3195 O O . LEU A 1 405 ? -26.418 -4.919 82.839 1.00 87.12 405 LEU A O 1
ATOM 3199 N N . VAL A 1 406 ? -24.902 -6.015 81.600 1.00 87.25 406 VAL A N 1
ATOM 3200 C CA . VAL A 1 406 ? -25.567 -7.323 81.697 1.00 87.25 406 VAL A CA 1
ATOM 3201 C C . VAL A 1 406 ? -25.625 -7.793 83.149 1.00 87.25 406 VAL A C 1
ATOM 3203 O O . VAL A 1 406 ? -26.690 -8.192 83.619 1.00 87.25 406 VAL A O 1
ATOM 3206 N N . ASN A 1 407 ? -24.519 -7.686 83.888 1.00 87.75 407 ASN A N 1
ATOM 3207 C CA . ASN A 1 407 ? -24.482 -8.077 85.294 1.00 87.75 407 ASN A CA 1
ATOM 3208 C C . ASN A 1 407 ? -25.434 -7.219 86.150 1.00 87.75 407 ASN A C 1
ATOM 3210 O O . ASN A 1 407 ? -26.144 -7.735 87.011 1.00 87.75 407 ASN A O 1
ATOM 3214 N N . HIS A 1 408 ? -25.524 -5.918 85.866 1.00 85.69 408 HIS A N 1
ATOM 3215 C CA . HIS A 1 408 ? -26.437 -5.011 86.560 1.00 85.69 408 HIS A CA 1
ATOM 3216 C C . HIS A 1 408 ? -27.915 -5.285 86.227 1.00 85.69 408 HIS A C 1
ATOM 3218 O O . HIS A 1 408 ? -28.775 -5.176 87.100 1.00 85.69 408 HIS A O 1
ATOM 3224 N N . ILE A 1 409 ? -28.231 -5.677 84.987 1.00 86.69 409 ILE A N 1
ATOM 3225 C CA . ILE A 1 409 ? -29.580 -6.118 84.591 1.00 86.69 409 ILE A CA 1
ATOM 3226 C C . ILE A 1 409 ? -29.978 -7.374 85.373 1.00 86.69 409 ILE A C 1
ATOM 3228 O O . ILE A 1 409 ? -31.095 -7.447 85.889 1.00 86.69 409 ILE A O 1
ATOM 3232 N N . ILE A 1 410 ? -29.066 -8.346 85.490 1.00 86.00 410 ILE A N 1
ATOM 3233 C CA . ILE A 1 410 ? -29.292 -9.573 86.266 1.00 86.00 410 ILE A CA 1
ATOM 3234 C C . ILE A 1 410 ? -29.551 -9.228 87.737 1.00 86.00 410 ILE A C 1
ATOM 3236 O O . ILE A 1 410 ? -30.512 -9.734 88.315 1.00 86.00 410 ILE A O 1
ATOM 3240 N N . LEU A 1 411 ? -28.750 -8.329 88.314 1.00 84.50 411 LEU A N 1
ATOM 3241 C CA . LEU A 1 411 ? -28.873 -7.904 89.708 1.00 84.50 411 LEU A CA 1
ATOM 3242 C C . LEU A 1 411 ? -30.219 -7.213 89.985 1.00 84.50 411 LEU A C 1
ATOM 3244 O O . LEU A 1 411 ? -30.949 -7.637 90.874 1.00 84.50 411 LEU A O 1
ATOM 3248 N N . VAL A 1 412 ? -30.621 -6.243 89.157 1.00 81.00 412 VAL A N 1
ATOM 3249 C CA . VAL A 1 412 ? -31.918 -5.549 89.301 1.00 81.00 412 VAL A CA 1
ATOM 3250 C C . VAL A 1 412 ? -33.100 -6.510 89.139 1.00 81.00 412 VAL A C 1
ATOM 3252 O O . VAL A 1 412 ? -34.118 -6.381 89.822 1.00 81.00 412 VAL A O 1
ATOM 3255 N N . ASN A 1 413 ? -32.992 -7.495 88.245 1.00 81.44 413 ASN A N 1
ATOM 3256 C CA . ASN A 1 413 ? -34.044 -8.493 88.068 1.00 81.44 413 ASN A CA 1
ATOM 3257 C C . ASN A 1 413 ? -34.123 -9.466 89.260 1.00 81.44 413 ASN A C 1
ATOM 3259 O O . ASN A 1 413 ? -35.219 -9.862 89.663 1.00 81.44 413 ASN A O 1
ATOM 3263 N N . ALA A 1 414 ? -32.980 -9.813 89.859 1.00 81.25 414 ALA A N 1
ATOM 3264 C CA . ALA A 1 414 ? -32.928 -10.584 91.097 1.00 81.25 414 ALA A CA 1
ATOM 3265 C C . ALA A 1 414 ? -33.557 -9.806 92.266 1.00 81.25 414 ALA A C 1
ATOM 3267 O O . ALA A 1 414 ? -34.382 -10.365 92.987 1.00 81.25 414 ALA A O 1
ATOM 3268 N N . ASP A 1 415 ? -33.269 -8.508 92.390 1.00 78.62 415 ASP A N 1
ATOM 3269 C CA . ASP A 1 415 ? -33.869 -7.636 93.407 1.00 78.62 415 ASP A CA 1
ATOM 3270 C C . ASP A 1 415 ? -35.386 -7.515 93.234 1.00 78.62 415 ASP A C 1
ATOM 3272 O O . ASP A 1 415 ? -36.138 -7.648 94.201 1.00 78.62 415 ASP A O 1
ATOM 3276 N N . LYS A 1 416 ? -35.867 -7.369 91.991 1.00 77.75 416 LYS A N 1
ATOM 3277 C CA . LYS A 1 416 ? -37.304 -7.390 91.679 1.00 77.75 416 LYS A CA 1
ATOM 3278 C C . LYS A 1 416 ? -37.953 -8.701 92.120 1.00 77.75 416 LYS A C 1
ATOM 3280 O O . LYS A 1 416 ? -39.029 -8.689 92.718 1.00 77.75 416 LYS A O 1
ATOM 3285 N N . MET A 1 417 ? -37.314 -9.832 91.828 1.00 75.75 417 MET A N 1
ATOM 3286 C CA . MET A 1 417 ? -37.809 -11.148 92.227 1.00 75.75 417 MET A CA 1
ATOM 3287 C C . MET A 1 417 ? -37.832 -11.295 93.755 1.00 75.75 417 MET A C 1
ATOM 3289 O O . MET A 1 417 ? -38.798 -11.818 94.305 1.00 75.75 417 MET A O 1
ATOM 3293 N N . ASN A 1 418 ? -36.804 -10.806 94.448 1.00 77.31 418 ASN A N 1
ATOM 3294 C CA . ASN A 1 418 ? -36.727 -10.833 95.908 1.00 77.31 418 ASN A CA 1
ATOM 3295 C C . ASN A 1 418 ? -37.796 -9.943 96.553 1.00 77.31 418 ASN A C 1
ATOM 3297 O O . ASN A 1 418 ? -38.450 -10.375 97.498 1.00 77.31 418 ASN A O 1
ATOM 3301 N N . MET A 1 419 ? -38.058 -8.757 95.997 1.00 72.81 419 MET A N 1
ATOM 3302 C CA . MET A 1 419 ? -39.150 -7.885 96.437 1.00 72.81 419 MET A CA 1
ATOM 3303 C C . MET A 1 419 ? -40.520 -8.547 96.226 1.00 72.81 419 MET A C 1
ATOM 3305 O O . MET A 1 419 ? -41.381 -8.484 97.100 1.00 72.81 419 MET A O 1
ATOM 3309 N N . LEU A 1 420 ? -40.727 -9.225 95.095 1.00 72.75 420 LEU A N 1
ATOM 3310 C CA . LEU A 1 420 ? -41.975 -9.936 94.808 1.00 72.75 420 LEU A CA 1
ATOM 3311 C C . LEU A 1 420 ? -42.167 -11.118 95.774 1.00 72.75 420 LEU A C 1
ATOM 3313 O O . LEU A 1 420 ? -43.254 -11.300 96.320 1.00 72.75 420 LEU A O 1
ATOM 3317 N N . LYS A 1 421 ? -41.096 -11.860 96.077 1.00 76.00 421 LYS A N 1
ATOM 3318 C CA . LYS A 1 421 ? -41.100 -12.902 97.115 1.00 76.00 421 LYS A CA 1
ATOM 3319 C C . LYS A 1 421 ? -41.416 -12.332 98.496 1.00 76.00 421 LYS A C 1
ATOM 3321 O O . LYS A 1 421 ? -42.242 -12.905 99.194 1.00 76.00 421 LYS A O 1
ATOM 3326 N N . ALA A 1 422 ? -40.814 -11.206 98.874 1.00 70.06 422 ALA A N 1
ATOM 3327 C CA . ALA A 1 422 ? -41.085 -10.527 100.140 1.00 70.06 422 ALA A CA 1
ATOM 3328 C C . ALA A 1 422 ? -42.532 -10.034 100.233 1.00 70.06 422 ALA A C 1
ATOM 3330 O O . ALA A 1 422 ? -43.169 -10.199 101.265 1.00 70.06 422 ALA A O 1
ATOM 3331 N N . SER A 1 423 ? -43.074 -9.499 99.139 1.00 63.75 423 SER A N 1
ATOM 3332 C CA . SER A 1 423 ? -44.478 -9.106 99.022 1.00 63.75 423 SER A CA 1
ATOM 3333 C C . SER A 1 423 ? -45.416 -10.296 99.228 1.00 63.75 423 SER A C 1
ATOM 3335 O O . SER A 1 423 ? -46.355 -10.201 100.015 1.00 63.75 423 SER A O 1
ATOM 3337 N N . ILE A 1 424 ? -45.160 -11.419 98.548 1.00 70.62 424 ILE A N 1
ATOM 3338 C CA . ILE A 1 424 ? -45.962 -12.642 98.692 1.00 70.62 424 ILE A CA 1
ATOM 3339 C C . ILE A 1 424 ? -45.837 -13.200 100.113 1.00 70.62 424 ILE A C 1
ATOM 3341 O O . ILE A 1 424 ? -46.846 -13.546 100.716 1.00 70.62 424 ILE A O 1
ATOM 3345 N N . LEU A 1 425 ? -44.628 -13.251 100.676 1.00 69.12 425 LEU A N 1
ATOM 3346 C CA . LEU A 1 425 ? -44.401 -13.700 102.051 1.00 69.12 425 LEU A CA 1
ATOM 3347 C C . LEU A 1 425 ? -45.109 -12.797 103.060 1.00 69.12 425 LEU A C 1
ATOM 3349 O O . LEU A 1 425 ? -45.753 -13.298 103.973 1.00 69.12 425 LEU A O 1
ATOM 3353 N N . ALA A 1 426 ? -45.054 -11.479 102.882 1.00 65.38 426 ALA A N 1
ATOM 3354 C CA . ALA A 1 426 ? -45.765 -10.537 103.732 1.00 65.38 426 ALA A CA 1
ATOM 3355 C C . ALA A 1 426 ? -47.282 -10.697 103.613 1.00 65.38 426 ALA A C 1
ATOM 3357 O O . ALA A 1 426 ? -47.988 -10.625 104.617 1.00 65.38 426 ALA A O 1
ATOM 3358 N N . GLU A 1 427 ? -47.801 -10.971 102.418 1.00 66.50 427 GLU A N 1
ATOM 3359 C CA . GLU A 1 427 ? -49.212 -11.286 102.198 1.00 66.50 427 GLU A CA 1
ATOM 3360 C C . GLU A 1 427 ? -49.626 -12.618 102.836 1.00 66.50 427 GLU A C 1
ATOM 3362 O O . GLU A 1 427 ? -50.668 -12.689 103.481 1.00 66.50 427 GLU A O 1
ATOM 3367 N N . GLN A 1 428 ? -48.780 -13.644 102.759 1.00 71.50 428 GLN A N 1
ATOM 3368 C CA . GLN A 1 428 ? -49.010 -14.935 103.407 1.00 71.50 428 GLN A CA 1
ATOM 3369 C C . GLN A 1 428 ? -48.964 -14.823 104.935 1.00 71.50 428 GLN A C 1
ATOM 3371 O O . GLN A 1 428 ? -49.888 -15.281 105.600 1.00 71.50 428 GLN A O 1
ATOM 3376 N N . ILE A 1 429 ? -47.956 -14.146 105.495 1.00 63.75 429 ILE A N 1
ATOM 3377 C CA . ILE A 1 429 ? -47.807 -13.935 106.943 1.00 63.75 429 ILE A CA 1
ATOM 3378 C C . ILE A 1 429 ? -48.985 -13.116 107.485 1.00 63.75 429 ILE A C 1
ATOM 3380 O O . ILE A 1 429 ? -49.625 -13.526 108.456 1.00 63.75 429 ILE A O 1
ATOM 3384 N N . THR A 1 430 ? -49.346 -12.013 106.818 1.00 63.53 430 THR A N 1
ATOM 3385 C CA . THR A 1 430 ? -50.527 -11.214 107.196 1.00 63.53 430 THR A CA 1
ATOM 3386 C C . THR A 1 430 ? -51.856 -11.932 106.977 1.00 63.53 430 THR A C 1
ATOM 3388 O O . THR A 1 430 ? -52.819 -11.636 107.685 1.00 63.53 430 THR A O 1
ATOM 3391 N N . GLY A 1 431 ? -51.926 -12.880 106.041 1.00 61.25 431 GLY A N 1
ATOM 3392 C CA . GLY A 1 431 ? -53.076 -13.765 105.853 1.00 61.25 431 GLY A CA 1
ATOM 3393 C C . GLY A 1 431 ? -53.221 -14.819 106.956 1.00 61.25 431 GLY A C 1
ATOM 3394 O O . GLY A 1 431 ? -54.338 -15.234 107.250 1.00 61.25 431 GLY A O 1
ATOM 3395 N N . THR A 1 432 ? -52.117 -15.220 107.594 1.00 59.34 432 THR A N 1
ATOM 3396 C CA . THR A 1 432 ? -52.093 -16.244 108.658 1.00 59.34 432 THR A CA 1
ATOM 3397 C C . THR A 1 432 ? -52.172 -15.706 110.088 1.00 59.34 432 THR A C 1
ATOM 3399 O O . THR A 1 432 ? -52.369 -16.494 111.012 1.00 59.34 432 THR A O 1
ATOM 3402 N N . LEU A 1 433 ? -52.046 -14.392 110.296 1.00 59.84 433 LEU A N 1
ATOM 3403 C CA . LEU A 1 433 ? -52.272 -13.754 111.598 1.00 59.84 433 LEU A CA 1
ATOM 3404 C C . LEU A 1 433 ? -53.739 -13.960 112.021 1.00 59.84 433 LEU A C 1
ATOM 3406 O O . LEU A 1 433 ? -54.640 -13.275 111.539 1.00 59.84 433 LEU A O 1
ATOM 3410 N N . SER A 1 434 ? -53.993 -14.937 112.901 1.00 54.19 434 SER A N 1
ATOM 3411 C CA . SER A 1 434 ? -55.336 -15.209 113.415 1.00 54.19 434 SER A CA 1
ATOM 3412 C C . SER A 1 434 ? -55.764 -14.081 114.348 1.00 54.19 434 SER A C 1
ATOM 3414 O O . SER A 1 434 ? -55.242 -13.948 115.455 1.00 54.19 434 SER A O 1
ATOM 3416 N N . SER A 1 435 ? -56.730 -13.279 113.912 1.00 53.81 435 SER A N 1
ATOM 3417 C CA . SER A 1 435 ? -57.313 -12.204 114.706 1.00 53.81 435 SER A CA 1
ATOM 3418 C C . SER A 1 435 ? -58.243 -12.772 115.776 1.00 53.81 435 SER A C 1
ATOM 3420 O O . SER A 1 435 ? -59.463 -12.829 115.607 1.00 53.81 435 SER A O 1
ATOM 3422 N N . LYS A 1 436 ? -57.681 -13.229 116.892 1.00 53.59 436 LYS A N 1
ATOM 3423 C CA . LYS A 1 436 ? -58.483 -13.585 118.060 1.00 53.59 436 LYS A CA 1
ATOM 3424 C C . LYS A 1 436 ? -58.357 -12.465 119.090 1.00 53.59 436 LYS A C 1
ATOM 3426 O O . LYS A 1 436 ? -57.388 -12.420 119.834 1.00 53.59 436 LYS A O 1
ATOM 3431 N N . GLY A 1 437 ? -59.338 -11.559 119.091 1.00 56.72 437 GLY A N 1
ATOM 3432 C CA . GLY A 1 437 ? -59.517 -10.534 120.131 1.00 56.72 437 GLY A CA 1
ATOM 3433 C C . GLY A 1 437 ? -59.093 -9.098 119.794 1.00 56.72 437 GLY A C 1
ATOM 3434 O O . GLY A 1 437 ? -59.139 -8.266 120.689 1.00 56.72 437 GLY A O 1
ATOM 3435 N N . MET A 1 438 ? -58.710 -8.791 118.551 1.00 56.97 438 MET A N 1
ATOM 3436 C CA . MET A 1 438 ? -58.396 -7.420 118.100 1.00 56.97 438 MET A CA 1
ATOM 3437 C C . MET A 1 438 ? -59.549 -6.833 117.274 1.00 56.97 438 MET A C 1
ATOM 3439 O O . MET A 1 438 ? -60.272 -7.584 116.618 1.00 56.97 438 MET A O 1
ATOM 3443 N N . THR A 1 439 ? -59.718 -5.511 117.294 1.00 65.44 439 THR A N 1
ATOM 3444 C CA . THR A 1 439 ? -60.727 -4.803 116.483 1.00 65.44 439 THR A CA 1
ATOM 3445 C C . THR A 1 439 ? -60.292 -4.661 115.016 1.00 65.44 439 THR A C 1
ATOM 3447 O O . THR A 1 439 ? -59.104 -4.698 114.696 1.00 65.44 439 THR A O 1
ATOM 3450 N N . ASP A 1 440 ? -61.241 -4.498 114.088 1.00 59.41 440 ASP A N 1
ATOM 3451 C CA . ASP A 1 440 ? -60.977 -4.468 112.633 1.00 59.41 440 ASP A CA 1
ATOM 3452 C C . ASP A 1 440 ? -60.060 -3.318 112.162 1.00 59.41 440 ASP A C 1
ATOM 3454 O O . ASP A 1 440 ? -59.476 -3.385 111.072 1.00 59.41 440 ASP A O 1
ATOM 3458 N N . GLU A 1 441 ? -59.914 -2.259 112.961 1.00 61.88 441 GLU A N 1
ATOM 3459 C CA . GLU A 1 441 ? -58.934 -1.188 112.733 1.00 61.88 441 GLU A CA 1
ATOM 3460 C C . GLU A 1 441 ? -57.532 -1.582 113.209 1.00 61.88 441 GLU A C 1
ATOM 3462 O O . GLU A 1 441 ? -56.573 -1.444 112.449 1.00 61.88 441 GLU A O 1
ATOM 3467 N N . GLU A 1 442 ? -57.409 -2.203 114.383 1.00 61.22 442 GLU A N 1
ATOM 3468 C CA . GLU A 1 442 ? -56.133 -2.720 114.897 1.00 61.22 442 GLU A CA 1
ATOM 3469 C C . GLU A 1 442 ? -55.575 -3.848 114.017 1.00 61.22 442 GLU A C 1
ATOM 3471 O O . GLU A 1 442 ? -54.371 -3.920 113.776 1.00 61.22 442 GLU A O 1
ATOM 3476 N N . ILE A 1 443 ? -56.442 -4.699 113.457 1.00 63.09 443 ILE A N 1
ATOM 3477 C CA . ILE A 1 443 ? -56.048 -5.736 112.490 1.00 63.09 443 ILE A CA 1
ATOM 3478 C C . ILE A 1 443 ? -55.509 -5.097 111.206 1.00 63.09 443 ILE A C 1
ATOM 3480 O O . ILE A 1 443 ? -54.550 -5.603 110.615 1.00 63.09 443 ILE A O 1
ATOM 3484 N N . ARG A 1 444 ? -56.104 -3.989 110.751 1.00 62.03 444 ARG A N 1
ATOM 3485 C CA . ARG A 1 444 ? -55.634 -3.264 109.564 1.00 62.03 444 ARG A CA 1
ATOM 3486 C C . ARG A 1 444 ? -54.278 -2.614 109.804 1.00 62.03 444 ARG A C 1
ATOM 3488 O O . ARG A 1 444 ? -53.389 -2.784 108.966 1.00 62.03 444 ARG A O 1
ATOM 3495 N N . ASP A 1 445 ? -54.094 -1.950 110.938 1.00 64.88 445 ASP A N 1
ATOM 3496 C CA . ASP A 1 445 ? -52.824 -1.308 111.278 1.00 64.88 445 ASP A CA 1
ATOM 3497 C C . ASP A 1 445 ? -51.723 -2.330 111.582 1.00 64.88 445 ASP A C 1
ATOM 3499 O O . ASP A 1 445 ? -50.590 -2.150 111.138 1.00 64.88 445 ASP A O 1
ATOM 3503 N N . CYS A 1 446 ? -52.050 -3.465 112.209 1.00 62.03 446 CYS A N 1
ATOM 3504 C CA . CYS A 1 446 ? -51.124 -4.585 112.384 1.00 62.03 446 CYS A CA 1
ATOM 3505 C C . CYS A 1 446 ? -50.699 -5.167 111.027 1.00 62.03 446 CYS A C 1
ATOM 3507 O O . CYS A 1 446 ? -49.508 -5.256 110.741 1.00 62.03 446 CYS A O 1
ATOM 3509 N N . LYS A 1 447 ? -51.644 -5.456 110.119 1.00 64.56 447 LYS A N 1
ATOM 3510 C CA . LYS A 1 447 ? -51.316 -5.930 108.761 1.00 64.56 447 LYS A CA 1
ATOM 3511 C C . LYS A 1 447 ? -50.475 -4.920 107.982 1.00 64.56 447 LYS A C 1
ATOM 3513 O O . LYS A 1 447 ? -49.596 -5.323 107.219 1.00 64.56 447 LYS A O 1
ATOM 3518 N N . ARG A 1 448 ? -50.730 -3.621 108.151 1.00 65.31 448 ARG A N 1
ATOM 3519 C CA . ARG A 1 448 ? -49.956 -2.553 107.513 1.00 65.31 448 ARG A CA 1
ATOM 3520 C C . ARG A 1 448 ? -48.539 -2.481 108.081 1.00 65.31 448 ARG A C 1
ATOM 3522 O O . ARG A 1 448 ? -47.590 -2.531 107.304 1.00 65.31 448 ARG A O 1
ATOM 3529 N N . ASN A 1 449 ? -48.393 -2.429 109.401 1.00 65.94 449 ASN A N 1
ATOM 3530 C CA . ASN A 1 449 ? -47.096 -2.334 110.068 1.00 65.94 449 ASN A CA 1
ATOM 3531 C C . ASN A 1 449 ? -46.254 -3.593 109.844 1.00 65.94 449 ASN A C 1
ATOM 3533 O O . ASN A 1 449 ? -45.090 -3.464 109.492 1.00 65.94 449 ASN A O 1
ATOM 3537 N N . THR A 1 450 ? -46.840 -4.793 109.895 1.00 63.81 450 THR A N 1
ATOM 3538 C CA . THR A 1 450 ? -46.134 -6.049 109.593 1.00 63.81 450 THR A CA 1
ATOM 3539 C C . THR A 1 450 ? -45.701 -6.134 108.128 1.00 63.81 450 THR A C 1
ATOM 3541 O O . THR A 1 450 ? -44.601 -6.605 107.847 1.00 63.81 450 THR A O 1
ATOM 3544 N N . LYS A 1 451 ? -46.509 -5.642 107.172 1.00 63.31 451 LYS A N 1
ATOM 3545 C CA . LYS A 1 451 ? -46.086 -5.533 105.761 1.00 63.31 451 LYS A CA 1
ATOM 3546 C C . LYS A 1 451 ? -44.920 -4.558 105.596 1.00 63.31 451 LYS A C 1
ATOM 3548 O O . LYS A 1 451 ? -43.971 -4.881 104.890 1.00 63.31 451 LYS A O 1
ATOM 3553 N N . ILE A 1 452 ? -44.975 -3.399 106.253 1.00 65.88 452 ILE A N 1
ATOM 3554 C CA . ILE A 1 452 ? -43.902 -2.395 106.205 1.00 65.88 452 ILE A CA 1
ATOM 3555 C C . ILE A 1 452 ? -42.623 -2.934 106.861 1.00 65.88 452 ILE A C 1
ATOM 3557 O O . ILE A 1 452 ? -41.543 -2.773 106.301 1.00 65.88 452 ILE A O 1
ATOM 3561 N N . GLU A 1 453 ? -42.736 -3.620 107.996 1.00 66.50 453 GLU A N 1
ATOM 3562 C CA . GLU A 1 453 ? -41.613 -4.189 108.746 1.00 66.50 453 GLU A CA 1
ATOM 3563 C C . GLU A 1 453 ? -40.937 -5.350 108.001 1.00 66.50 453 GLU A C 1
ATOM 3565 O O . GLU A 1 453 ? -39.711 -5.396 107.918 1.00 66.50 453 GLU A O 1
ATOM 3570 N N . LEU A 1 454 ? -41.709 -6.248 107.375 1.00 64.50 454 LEU A N 1
ATOM 3571 C CA . LEU A 1 454 ? -41.168 -7.319 106.525 1.00 64.50 454 LEU A CA 1
ATOM 3572 C C . LEU A 1 454 ? -40.447 -6.767 105.296 1.00 64.50 454 LEU A C 1
ATOM 3574 O O . LEU A 1 454 ? -39.375 -7.255 104.944 1.00 64.50 454 LEU A O 1
ATOM 3578 N N . VAL A 1 455 ? -41.009 -5.736 104.664 1.00 63.38 455 VAL A N 1
ATOM 3579 C CA . VAL A 1 455 ? -40.359 -5.048 103.545 1.00 63.38 455 VAL A CA 1
ATOM 3580 C C . VAL A 1 455 ? -39.062 -4.379 104.020 1.00 63.38 455 VAL A C 1
ATOM 3582 O O . VAL A 1 455 ? -38.018 -4.603 103.416 1.00 63.38 455 VAL A O 1
ATOM 3585 N N . MET A 1 456 ? -39.078 -3.652 105.142 1.00 65.38 456 MET A N 1
ATOM 3586 C CA . MET A 1 456 ? -37.883 -3.037 105.741 1.00 65.38 456 MET A CA 1
ATOM 3587 C C . MET A 1 456 ? -36.785 -4.057 106.066 1.00 65.38 456 MET A C 1
ATOM 3589 O O . MET A 1 456 ? -35.641 -3.839 105.681 1.00 65.38 456 MET A O 1
ATOM 3593 N N . ASN A 1 457 ? -37.114 -5.184 106.706 1.00 65.06 457 ASN A N 1
ATOM 3594 C CA . ASN A 1 457 ? -36.138 -6.219 107.075 1.00 65.06 457 ASN A CA 1
ATOM 3595 C C . ASN A 1 457 ? -35.520 -6.928 105.859 1.00 65.06 457 ASN A C 1
ATOM 3597 O O . ASN A 1 457 ? -34.341 -7.293 105.879 1.00 65.06 457 ASN A O 1
ATOM 3601 N N . VAL A 1 458 ? -36.280 -7.080 104.771 1.00 63.03 458 VAL A N 1
ATOM 3602 C CA . VAL A 1 458 ? -35.747 -7.591 103.500 1.00 63.03 458 VAL A CA 1
ATOM 3603 C C . VAL A 1 458 ? -34.757 -6.604 102.865 1.00 63.03 458 VAL A C 1
ATOM 3605 O O . VAL A 1 458 ? -33.824 -7.042 102.197 1.00 63.03 458 VAL A O 1
ATOM 3608 N N . PHE A 1 459 ? -34.895 -5.296 103.114 1.00 57.91 459 PHE A N 1
ATOM 3609 C CA . PHE A 1 459 ? -34.018 -4.262 102.550 1.00 57.91 459 PHE A CA 1
ATOM 3610 C C . PHE A 1 459 ? -32.853 -3.821 103.460 1.00 57.91 459 PHE A C 1
ATOM 3612 O O . PHE A 1 459 ? -31.841 -3.343 102.948 1.00 57.91 459 PHE A O 1
ATOM 3619 N N . THR A 1 460 ? -32.928 -3.989 104.785 1.00 57.25 460 THR A N 1
ATOM 3620 C CA . THR A 1 460 ? -31.833 -3.634 105.717 1.00 57.25 460 THR A CA 1
ATOM 3621 C C . THR A 1 460 ? -30.765 -4.720 105.853 1.00 57.25 460 THR A C 1
ATOM 3623 O O . THR A 1 460 ? -29.637 -4.428 106.261 1.00 57.25 460 THR A O 1
ATOM 3626 N N . THR A 1 461 ? -31.062 -5.956 105.445 1.00 52.59 461 THR A N 1
ATOM 3627 C CA . THR A 1 461 ? -30.083 -7.049 105.437 1.00 52.59 461 THR A CA 1
ATOM 3628 C C . THR A 1 461 ? -29.202 -6.948 104.185 1.00 52.59 461 THR A C 1
ATOM 3630 O O . THR A 1 461 ? -29.469 -7.574 103.162 1.00 52.59 461 THR A O 1
ATOM 3633 N N . LYS A 1 462 ? -28.154 -6.112 104.234 1.00 42.28 462 LYS A N 1
ATOM 3634 C CA . LYS A 1 462 ? -27.150 -6.010 103.157 1.00 42.28 462 LYS A CA 1
ATOM 3635 C C . LYS A 1 462 ? -26.582 -7.398 102.798 1.00 42.28 462 LYS A C 1
ATOM 3637 O O . LYS A 1 462 ? -26.332 -8.196 103.703 1.00 42.28 462 LYS A O 1
ATOM 3642 N N . PRO A 1 463 ? -26.302 -7.685 101.512 1.00 45.00 463 PRO A N 1
ATOM 3643 C CA . PRO A 1 463 ? -25.780 -8.974 101.080 1.00 45.00 463 PRO A CA 1
ATOM 3644 C C . PRO A 1 463 ? -24.267 -9.027 101.318 1.00 45.00 463 PRO A C 1
ATOM 3646 O O . PRO A 1 463 ? -23.468 -8.929 100.391 1.00 45.00 463 PRO A O 1
ATOM 3649 N N . GLU A 1 464 ? -23.849 -9.176 102.569 1.00 39.06 464 GLU A N 1
ATOM 3650 C CA . GLU A 1 464 ? -22.469 -9.538 102.880 1.00 39.06 464 GLU A CA 1
ATOM 3651 C C . GLU A 1 464 ? -22.425 -11.048 103.115 1.00 39.06 464 GLU A C 1
ATOM 3653 O O . GLU A 1 464 ? -22.815 -11.513 104.176 1.00 39.06 464 GLU A O 1
ATOM 3658 N N . LYS A 1 465 ? -22.052 -11.804 102.066 1.00 48.56 465 LYS A N 1
ATOM 3659 C CA . LYS A 1 465 ? -21.790 -13.262 102.030 1.00 48.56 465 LYS A CA 1
ATOM 3660 C C . LYS A 1 465 ? -22.099 -14.004 103.345 1.00 48.56 465 LYS A C 1
ATOM 3662 O O . LYS A 1 465 ? -21.193 -14.330 104.108 1.00 48.56 465 LYS A O 1
ATOM 3667 N N . VAL A 1 466 ? -23.371 -14.318 103.589 1.00 37.88 466 VAL A N 1
ATOM 3668 C CA . VAL A 1 466 ? -23.770 -15.183 104.705 1.00 37.88 466 VAL A CA 1
ATOM 3669 C C . VAL A 1 466 ? -24.016 -16.580 104.150 1.00 37.88 466 VAL A C 1
ATOM 3671 O O . VAL A 1 466 ? -24.901 -16.781 103.323 1.00 37.88 466 VAL A O 1
ATOM 3674 N N . SER A 1 467 ? -23.196 -17.536 104.586 1.00 44.22 467 SER A N 1
ATOM 3675 C CA . SER A 1 467 ? -23.380 -18.964 104.337 1.00 44.22 467 SER A CA 1
ATOM 3676 C C . SER A 1 467 ? -24.751 -19.427 104.840 1.00 44.22 467 SER A C 1
ATOM 3678 O O . SER A 1 467 ? -25.195 -19.005 105.910 1.00 44.22 467 SER A O 1
ATOM 3680 N N . GLU A 1 468 ? -25.384 -20.334 104.097 1.00 47.69 468 GLU A N 1
ATOM 3681 C CA . GLU A 1 468 ? -26.758 -20.851 104.257 1.00 47.69 468 GLU A CA 1
ATOM 3682 C C . GLU A 1 468 ? -27.134 -21.386 105.659 1.00 47.69 468 GLU A C 1
ATOM 3684 O O . GLU A 1 468 ? -28.299 -21.669 105.923 1.00 47.69 468 GLU A O 1
ATOM 3689 N N . SER A 1 469 ? -26.198 -21.470 106.605 1.00 46.94 469 SER A N 1
ATOM 3690 C CA . SER A 1 469 ? -26.439 -21.980 107.956 1.00 46.94 469 SER A CA 1
ATOM 3691 C C . SER A 1 469 ? -27.144 -21.002 108.912 1.00 46.94 469 SER A C 1
ATOM 3693 O O . SER A 1 469 ? -27.714 -21.461 109.895 1.00 46.94 469 SER A O 1
ATOM 3695 N N . LYS A 1 470 ? -27.156 -19.678 108.663 1.00 47.97 470 LYS A N 1
ATOM 3696 C CA . LYS A 1 470 ? -27.790 -18.699 109.588 1.00 47.97 470 LYS A CA 1
ATOM 3697 C C . LYS A 1 470 ? -29.244 -18.333 109.259 1.00 47.97 470 LYS A C 1
ATOM 3699 O O . LYS A 1 470 ? -29.979 -17.934 110.158 1.00 47.97 470 LYS A O 1
ATOM 3704 N N . GLN A 1 471 ? -29.701 -18.500 108.014 1.00 49.62 471 GLN A N 1
ATOM 3705 C CA . GLN A 1 471 ? -31.107 -18.239 107.653 1.00 49.62 471 GLN A CA 1
ATOM 3706 C C . GLN A 1 471 ? -32.077 -19.256 108.277 1.00 49.62 471 GLN A C 1
ATOM 3708 O O . GLN A 1 471 ? -33.214 -18.903 108.591 1.00 49.62 471 GLN A O 1
ATOM 3713 N N . GLN A 1 472 ? -31.627 -20.491 108.521 1.00 54.88 472 GLN A N 1
ATOM 3714 C CA . GLN A 1 472 ? -32.435 -21.490 109.225 1.00 54.88 472 GLN A CA 1
ATOM 3715 C C . GLN A 1 472 ? -32.609 -21.175 110.719 1.00 54.88 472 GLN A C 1
ATOM 3717 O O . GLN A 1 472 ? -33.658 -21.503 111.270 1.00 54.88 472 GLN A O 1
ATOM 3722 N N . ASP A 1 473 ? -31.653 -20.489 111.355 1.00 50.78 473 ASP A N 1
ATOM 3723 C CA . ASP A 1 473 ? -31.749 -20.112 112.773 1.00 50.78 473 ASP A CA 1
ATOM 3724 C C . ASP A 1 473 ? -32.744 -18.970 113.014 1.00 50.78 473 ASP A C 1
ATOM 3726 O O . ASP A 1 473 ? -33.511 -19.018 113.974 1.00 50.78 473 ASP A O 1
ATOM 3730 N N . VAL A 1 474 ? -32.818 -17.984 112.112 1.00 56.66 474 VAL A N 1
ATOM 3731 C CA . VAL A 1 474 ? -33.808 -16.894 112.215 1.00 56.66 474 VAL A CA 1
ATOM 3732 C C . VAL A 1 474 ? -35.224 -17.416 111.953 1.00 56.66 474 VAL A C 1
ATOM 3734 O O . VAL A 1 474 ? -36.155 -17.076 112.681 1.00 56.66 474 VAL A O 1
ATOM 3737 N N . LEU A 1 475 ? -35.395 -18.310 110.970 1.00 53.97 475 LEU A N 1
ATOM 3738 C CA . LEU A 1 475 ? -36.681 -18.973 110.729 1.00 53.97 475 LEU A CA 1
ATOM 3739 C C . LEU A 1 475 ? -37.098 -19.867 111.902 1.00 53.97 475 LEU A C 1
ATOM 3741 O O . LEU A 1 475 ? -38.280 -19.882 112.235 1.00 53.97 475 LEU A O 1
ATOM 3745 N N . LYS A 1 476 ? -36.157 -20.557 112.564 1.00 59.47 476 LYS A N 1
ATOM 3746 C CA . LYS A 1 476 ? -36.431 -21.313 113.796 1.00 59.47 476 LYS A CA 1
ATOM 3747 C C . LYS A 1 476 ? -36.831 -20.411 114.961 1.00 59.47 476 LYS A C 1
ATOM 3749 O O . LYS A 1 476 ? -37.819 -20.724 115.615 1.00 59.47 476 LYS A O 1
ATOM 3754 N N . GLN A 1 477 ? -36.139 -19.293 115.186 1.00 63.00 477 GLN A N 1
ATOM 3755 C CA . GLN A 1 477 ? -36.488 -18.351 116.258 1.00 63.00 477 GLN A CA 1
ATOM 3756 C C . GLN A 1 477 ? -37.870 -17.719 116.050 1.00 63.00 477 GLN A C 1
ATOM 3758 O O . GLN A 1 477 ? -38.635 -17.587 117.003 1.00 63.00 477 GLN A O 1
ATOM 3763 N N . ILE A 1 478 ? -38.236 -17.392 114.806 1.00 58.84 478 ILE A N 1
ATOM 3764 C CA . ILE A 1 478 ? -39.574 -16.872 114.487 1.00 58.84 478 ILE A CA 1
ATOM 3765 C C . ILE A 1 478 ? -40.640 -17.970 114.657 1.00 58.84 478 ILE A C 1
ATOM 3767 O O . ILE A 1 478 ? -41.707 -17.705 115.210 1.00 58.84 478 ILE A O 1
ATOM 3771 N N . LEU A 1 479 ? -40.357 -19.218 114.261 1.00 57.38 479 LEU A N 1
ATOM 3772 C CA . LEU A 1 479 ? -41.269 -20.350 114.486 1.00 57.38 479 LEU A CA 1
ATOM 3773 C C . LEU A 1 479 ? -41.446 -20.694 115.972 1.00 57.38 479 LEU A C 1
ATOM 3775 O O . LEU A 1 479 ? -42.538 -21.095 116.373 1.00 57.38 479 LEU A O 1
ATOM 3779 N N . GLU A 1 480 ? -40.404 -20.535 116.791 1.00 60.91 480 GLU A N 1
ATOM 3780 C CA . GLU A 1 480 ? -40.482 -20.711 118.244 1.00 60.91 480 GLU A CA 1
ATOM 3781 C C . GLU A 1 480 ? -41.272 -19.579 118.914 1.00 60.91 480 GLU A C 1
ATOM 3783 O O . GLU A 1 480 ? -42.139 -19.866 119.738 1.00 60.91 480 GLU A O 1
ATOM 3788 N N . ALA A 1 481 ? -41.093 -18.321 118.498 1.00 51.91 481 ALA A N 1
ATOM 3789 C CA . ALA A 1 481 ? -41.880 -17.192 119.007 1.00 51.91 481 ALA A CA 1
ATOM 3790 C C . ALA A 1 481 ? -43.386 -17.320 118.687 1.00 51.91 481 ALA A C 1
ATOM 3792 O O . ALA A 1 481 ? -44.230 -17.006 119.529 1.00 51.91 481 ALA A O 1
ATOM 3793 N N . VAL A 1 482 ? -43.729 -17.856 117.509 1.00 50.53 482 VAL A N 1
ATOM 3794 C CA . VAL A 1 482 ? -45.122 -18.123 117.094 1.00 50.53 482 VAL A CA 1
ATOM 3795 C C . VAL A 1 482 ? -45.719 -19.345 117.809 1.00 50.53 482 VAL A C 1
ATOM 3797 O O . VAL A 1 482 ? -46.931 -19.422 118.001 1.00 50.53 482 VAL A O 1
ATOM 3800 N N . LYS A 1 483 ? -44.896 -20.300 118.261 1.00 50.06 483 LYS A N 1
ATOM 3801 C CA . LYS A 1 483 ? -45.364 -21.427 119.088 1.00 50.06 483 LYS A CA 1
ATOM 3802 C C . LYS A 1 483 ? -45.649 -21.030 120.539 1.00 50.06 483 LYS A C 1
ATOM 3804 O O . LYS A 1 483 ? -46.484 -21.673 121.164 1.00 50.06 483 LYS A O 1
ATOM 3809 N N . ILE A 1 484 ? -44.982 -19.996 121.056 1.00 49.94 484 ILE A N 1
ATOM 3810 C CA . ILE A 1 484 ? -45.169 -19.488 122.428 1.00 49.94 484 ILE A CA 1
ATOM 3811 C C . ILE A 1 484 ? -46.452 -18.639 122.556 1.00 49.94 484 ILE A C 1
ATOM 3813 O O . ILE A 1 484 ? -46.967 -18.469 123.655 1.00 49.94 484 ILE A O 1
ATOM 3817 N N . THR A 1 485 ? -47.016 -18.150 121.447 1.00 44.25 485 THR A N 1
ATOM 3818 C CA . THR A 1 485 ? -48.243 -17.326 121.420 1.00 44.25 485 THR A CA 1
ATOM 3819 C C . THR A 1 485 ? -49.534 -18.110 121.133 1.00 44.25 485 THR A C 1
ATOM 3821 O O . THR A 1 485 ? -50.552 -17.506 120.791 1.00 44.25 485 THR A O 1
ATOM 3824 N N . LYS A 1 486 ? -49.519 -19.443 121.272 1.00 39.03 486 LYS A N 1
ATOM 3825 C CA . LYS A 1 486 ? -50.682 -20.312 121.032 1.00 39.03 486 LYS A CA 1
ATOM 3826 C C . LYS A 1 486 ? -51.397 -20.747 122.304 1.00 39.03 486 LYS A C 1
ATOM 3828 O O . LYS A 1 486 ? -50.688 -21.114 123.266 1.00 39.03 486 LYS A O 1
#

pLDDT: mean 81.61, std 16.72, range [28.39, 97.31]

Sequence (486 aa):
MSIEAIDIEGTETIEIPLFENPSMTDFEISMNKFNTSINSQFMNVSTGSQRINFNGILSVEGIDSKAKKIITNSNYEINALDGELVILFTDPLYVSMLTCRGKSFRDSKSCMIRLISGEFSEKKFISRHSVTSHGREAEYKINDIIRGVILSPSTEFSHASAIDFPLFFSDDIKMNSISDAHKGLSLEAETLRQTIFNQVNDVTSYLDTKTSDYKALVKDMNTATKEKERLEKSNAQNSLILNQIQHDIAKTSEEAAKYQLLKMNAAAEIDGLKASINEHKDIVKSESREFDVLLKDVADKKIELLGLKDEIRTAKKDINLTSLDMKGHSTESQKQLTYYYRLSLAVIVFLAAVFFFIYSNAETFKVLIDANSKVSPWNILLSRLPLITATTLIIGTLSALLFYLVNHIILVNADKMNMLKASILAEQITGTLSSKGMTDEEIRDCKRNTKIELVMNVFTTKPEKVSESKQQDVLKQILEAVKITK